Protein AF-A0AB34J1F3-F1 (afdb_monomer_lite)

pLDDT: mean 84.46, std 16.65, range [23.2, 97.0]

Radius of gyration: 29.71 Å; chains: 1; bounding box: 59×65×81 Å

Structure (mmCIF, N/CA/C/O backbone):
data_AF-A0AB34J1F3-F1
#
_entry.id   AF-A0AB34J1F3-F1
#
loop_
_atom_site.group_PDB
_atom_site.id
_atom_site.type_symbol
_atom_site.label_atom_id
_atom_site.label_alt_id
_atom_site.label_comp_id
_atom_site.label_asym_id
_atom_site.label_entity_id
_atom_site.label_seq_id
_atom_site.pdbx_PDB_ins_code
_atom_site.Cartn_x
_atom_site.Cartn_y
_atom_site.Cartn_z
_atom_site.occupancy
_atom_site.B_iso_or_equiv
_atom_site.auth_seq_id
_atom_site.auth_comp_id
_atom_site.auth_asym_id
_atom_site.auth_atom_id
_atom_site.pdbx_PDB_model_num
ATOM 1 N N . MET A 1 1 ? -34.413 29.897 16.983 1.00 42.59 1 MET A N 1
ATOM 2 C CA . MET A 1 1 ? -34.201 28.465 16.655 1.00 42.59 1 MET A CA 1
ATOM 3 C C . MET A 1 1 ? -33.026 28.124 15.705 1.00 42.59 1 MET A C 1
ATOM 5 O O . MET A 1 1 ? -32.697 26.945 15.669 1.00 42.59 1 MET A O 1
ATOM 9 N N . PRO A 1 2 ? -32.326 29.043 14.995 1.00 50.53 2 PRO A N 1
ATOM 10 C CA . PRO A 1 2 ? -31.161 28.671 14.157 1.00 50.53 2 PRO A CA 1
ATOM 11 C C . PRO A 1 2 ? -29.932 28.145 14.924 1.00 50.53 2 PRO A C 1
ATOM 13 O O . PRO A 1 2 ? -29.168 27.338 14.409 1.00 50.53 2 PRO A O 1
ATOM 16 N N . THR A 1 3 ? -29.750 28.583 16.171 1.00 58.22 3 THR A N 1
ATOM 17 C CA . THR A 1 3 ? -28.523 28.401 16.966 1.00 58.22 3 THR A CA 1
ATOM 18 C C . THR A 1 3 ? -28.230 26.951 17.351 1.00 58.22 3 THR A C 1
ATOM 20 O O . THR A 1 3 ? -27.098 26.497 17.209 1.00 58.22 3 THR A O 1
ATOM 23 N N . ALA A 1 4 ? -29.251 26.198 17.773 1.00 61.25 4 ALA A N 1
ATOM 24 C CA . ALA A 1 4 ? -29.098 24.794 18.163 1.00 61.25 4 ALA A CA 1
ATOM 25 C C . ALA A 1 4 ? -28.695 23.898 16.977 1.00 61.25 4 ALA A C 1
ATOM 27 O O . ALA A 1 4 ? -27.920 22.958 17.139 1.00 61.25 4 ALA A O 1
ATOM 28 N N . ARG A 1 5 ? -29.175 24.221 15.767 1.00 71.69 5 ARG A N 1
ATOM 29 C CA . ARG A 1 5 ? -28.881 23.453 14.551 1.00 71.69 5 ARG A CA 1
ATOM 30 C C . ARG A 1 5 ? -27.423 23.617 14.122 1.00 71.69 5 ARG A C 1
ATOM 32 O O . ARG A 1 5 ? -26.793 22.633 13.754 1.00 71.69 5 ARG A O 1
ATOM 39 N N . THR A 1 6 ? -26.870 24.824 14.246 1.00 72.50 6 THR A N 1
ATOM 40 C CA . THR A 1 6 ? -25.456 25.101 13.950 1.00 72.50 6 THR A CA 1
ATOM 41 C C . THR A 1 6 ? -24.512 24.405 14.935 1.00 72.50 6 THR A C 1
ATOM 43 O O . THR A 1 6 ? -23.495 23.859 14.517 1.00 72.50 6 THR A O 1
ATOM 46 N N . HIS A 1 7 ? -24.844 24.364 16.235 1.00 73.75 7 HIS A N 1
ATOM 47 C CA . HIS A 1 7 ? -24.034 23.640 17.235 1.00 73.75 7 HIS A CA 1
ATOM 48 C C . HIS A 1 7 ? -24.047 22.134 16.987 1.00 73.75 7 HIS A C 1
ATOM 50 O O . HIS A 1 7 ? -22.989 21.510 16.977 1.00 73.75 7 HIS A O 1
ATOM 56 N N . ALA A 1 8 ? -25.230 21.569 16.733 1.00 74.69 8 ALA A N 1
ATOM 57 C CA . ALA A 1 8 ? -25.376 20.153 16.417 1.00 74.69 8 ALA A CA 1
ATOM 58 C C . ALA A 1 8 ? -24.614 19.774 15.140 1.00 74.69 8 ALA A C 1
ATOM 60 O O . ALA A 1 8 ? -23.945 18.748 15.121 1.00 74.69 8 ALA A O 1
ATOM 61 N N . GLN A 1 9 ? -24.653 20.617 14.102 1.00 80.19 9 GLN A N 1
ATOM 62 C CA . GLN A 1 9 ? -23.909 20.381 12.864 1.00 80.19 9 GLN A CA 1
ATOM 63 C C . GLN A 1 9 ? -22.395 20.411 13.071 1.00 80.19 9 GLN A C 1
ATOM 65 O O . GLN A 1 9 ? -21.728 19.535 12.541 1.00 80.19 9 GLN A O 1
ATOM 70 N N . LEU A 1 10 ? -21.862 21.349 13.862 1.00 79.75 10 LEU A N 1
ATOM 71 C CA . LEU A 1 10 ? -20.421 21.421 14.153 1.00 79.75 10 LEU A CA 1
ATOM 72 C C . LEU A 1 10 ? -19.913 20.215 14.953 1.00 79.75 10 LEU A C 1
ATOM 74 O O . LEU A 1 10 ? -18.806 19.733 14.714 1.00 79.75 10 LEU A O 1
ATOM 78 N N . LEU A 1 11 ? -20.720 19.729 15.901 1.00 78.94 11 LEU A N 1
ATOM 79 C CA . LEU A 1 11 ? -20.409 18.510 16.647 1.00 78.94 11 LEU A CA 1
ATOM 80 C C . LEU A 1 11 ? -20.519 17.272 15.746 1.00 78.94 11 LEU A C 1
ATOM 82 O O . LEU A 1 11 ? -19.611 16.446 15.736 1.00 78.94 11 LEU A O 1
ATOM 86 N N . ALA A 1 12 ? -21.583 17.174 14.945 1.00 79.94 12 ALA A N 1
ATOM 87 C CA . ALA A 1 12 ? -21.795 16.068 14.012 1.00 79.94 12 ALA A CA 1
ATOM 88 C C . ALA A 1 12 ? -20.733 16.011 12.902 1.00 79.94 12 ALA A C 1
ATOM 90 O O . ALA A 1 12 ? -20.388 14.927 12.443 1.00 79.94 12 ALA A O 1
ATOM 91 N N . SER A 1 13 ? -20.181 17.155 12.487 1.00 81.56 13 SER A N 1
ATOM 92 C CA . SER A 1 13 ? -19.095 17.225 11.506 1.00 81.56 13 SER A CA 1
ATOM 93 C C . SER A 1 13 ? -17.713 16.931 12.094 1.00 81.56 13 SER A C 1
ATOM 95 O O . SER A 1 13 ? -16.725 17.008 11.365 1.00 81.56 13 SER A O 1
ATOM 97 N N . GLY A 1 14 ? -17.608 16.647 13.399 1.00 80.56 14 GLY A N 1
ATOM 98 C CA . GLY A 1 14 ? -16.329 16.395 14.066 1.00 80.56 14 GLY A CA 1
ATOM 99 C C . GLY A 1 14 ? -15.382 17.598 14.030 1.00 80.56 14 GLY A C 1
ATOM 100 O O . GLY A 1 14 ? -14.162 17.435 14.068 1.00 80.56 14 GLY A O 1
ATOM 101 N N . THR A 1 15 ? -15.915 18.819 13.908 1.00 83.94 15 THR A N 1
ATOM 102 C CA . THR A 1 15 ? -15.084 20.020 13.818 1.00 83.94 15 THR A CA 1
ATOM 103 C C . THR A 1 15 ? -14.366 20.252 15.150 1.00 83.94 15 THR A C 1
ATOM 105 O O . THR A 1 15 ? -15.027 20.303 16.191 1.00 83.94 15 THR A O 1
ATOM 108 N N . PRO A 1 16 ? -13.027 20.430 15.159 1.00 85.81 16 PRO A N 1
ATOM 109 C CA . PRO A 1 16 ? -12.304 20.700 16.393 1.00 85.81 16 PRO A CA 1
ATOM 110 C C . PRO A 1 16 ? -12.882 21.923 17.100 1.00 85.81 16 PRO A C 1
ATOM 112 O O . PRO A 1 16 ? -13.079 22.972 16.487 1.00 85.81 16 PRO A O 1
ATOM 115 N N . LEU A 1 17 ? -13.115 21.823 18.407 1.00 84.81 17 LEU A N 1
ATOM 116 C CA . LEU A 1 17 ? -13.770 22.904 19.147 1.00 84.81 17 LEU A CA 1
ATOM 117 C C . LEU A 1 17 ? -12.984 24.226 19.110 1.00 84.81 17 LEU A C 1
ATOM 119 O O . LEU A 1 17 ? -13.586 25.295 19.090 1.00 84.81 17 LEU A O 1
ATOM 123 N N . SER A 1 18 ? -11.653 24.163 19.011 1.00 84.50 18 SER A N 1
ATOM 124 C CA . SER A 1 18 ? -10.786 25.338 18.828 1.00 84.50 18 SER A CA 1
ATOM 125 C C . SER A 1 18 ? -10.988 26.047 17.482 1.00 84.50 18 SER A C 1
ATOM 127 O O . SER A 1 18 ? -10.632 27.214 17.325 1.00 84.50 18 SER A O 1
ATOM 129 N N . VAL A 1 19 ? -11.548 25.351 16.493 1.00 85.12 19 VAL A N 1
ATOM 130 C CA . VAL A 1 19 ? -11.914 25.907 15.188 1.00 85.12 19 VAL A CA 1
ATOM 131 C C . VAL A 1 19 ? -13.297 26.561 15.255 1.00 85.12 19 VAL A C 1
ATOM 133 O O . VAL A 1 19 ? -13.501 27.595 14.621 1.00 85.12 19 VAL A O 1
ATOM 136 N N . CYS A 1 20 ? -14.217 26.039 16.074 1.00 82.50 20 CYS A N 1
ATOM 137 C CA . CYS A 1 20 ? -15.529 26.657 16.302 1.00 82.50 20 CYS A CA 1
ATOM 138 C C . CYS A 1 20 ? -15.397 28.113 16.780 1.00 82.50 20 CYS A C 1
ATOM 140 O O . CYS A 1 20 ? -16.097 28.993 16.278 1.00 82.50 20 CYS A O 1
ATOM 142 N N . ASP A 1 21 ? -14.445 28.391 17.674 1.00 85.25 21 ASP A N 1
ATOM 143 C CA . ASP A 1 21 ? -14.179 29.749 18.168 1.00 85.25 21 ASP A CA 1
ATOM 144 C C . ASP A 1 21 ? -13.739 30.704 17.045 1.00 85.25 21 ASP A C 1
ATOM 146 O O . ASP A 1 21 ? -14.145 31.865 17.019 1.00 85.25 21 ASP A O 1
ATOM 150 N N . LYS A 1 22 ? -12.980 30.207 16.057 1.00 87.50 22 LYS A N 1
ATOM 151 C CA . LYS A 1 22 ? -12.530 30.997 14.895 1.00 87.50 22 LYS A CA 1
ATOM 152 C C . LYS A 1 22 ? -13.671 31.329 13.932 1.00 87.50 22 LYS A C 1
ATOM 154 O O . LYS A 1 22 ? -13.637 32.372 13.284 1.00 87.50 22 LYS A O 1
ATOM 159 N N . PHE A 1 23 ? -14.686 30.468 13.842 1.00 83.75 23 PHE A N 1
ATOM 160 C CA . PHE A 1 23 ? -15.871 30.709 13.014 1.00 83.75 23 PHE A CA 1
ATOM 161 C C . PHE A 1 23 ? -16.911 31.607 13.686 1.00 83.75 23 PHE A C 1
ATOM 163 O O . PHE A 1 23 ? -17.729 32.202 12.982 1.00 83.75 23 PHE A O 1
ATOM 170 N N . ARG A 1 24 ? -16.876 31.760 15.017 1.00 83.12 24 ARG A N 1
ATOM 171 C CA . ARG A 1 24 ? -17.849 32.574 15.762 1.00 83.12 24 ARG A CA 1
ATOM 172 C C . ARG A 1 24 ? -18.012 33.995 15.194 1.00 83.12 24 ARG A C 1
ATOM 174 O O . ARG A 1 24 ? -19.157 34.347 14.915 1.00 83.12 24 ARG A O 1
ATOM 181 N N . PRO A 1 25 ? -16.950 34.790 14.936 1.00 86.81 25 PRO A N 1
ATOM 182 C CA . PRO A 1 25 ? -17.118 36.147 14.406 1.00 86.81 25 PRO A CA 1
ATOM 183 C C . PRO A 1 25 ? -17.744 36.171 13.006 1.00 86.81 25 PRO A C 1
ATOM 185 O O . PRO A 1 25 ? -18.497 37.081 12.672 1.00 86.81 25 PRO A O 1
ATOM 188 N N . LEU A 1 26 ? -17.446 35.169 12.171 1.00 86.44 26 LEU A N 1
ATOM 189 C CA . LEU A 1 26 ? -18.010 35.048 10.824 1.00 86.44 26 LEU A CA 1
ATOM 190 C C . LEU A 1 26 ? -19.503 34.714 10.875 1.00 86.44 26 LEU A C 1
ATOM 192 O O . LEU A 1 26 ? -20.298 35.372 10.209 1.00 86.44 26 LEU A O 1
ATOM 196 N N . LEU A 1 27 ? -19.880 33.739 11.701 1.00 84.31 27 LEU A N 1
ATOM 197 C CA . LEU A 1 27 ? -21.268 33.305 11.857 1.00 84.31 27 LEU A CA 1
ATOM 198 C C . LEU A 1 27 ? -22.132 34.390 12.509 1.00 84.31 27 LEU A C 1
ATOM 200 O O . LEU A 1 27 ? -23.234 34.650 12.030 1.00 84.31 27 LEU A O 1
ATOM 204 N N . GLN A 1 28 ? -21.610 35.086 13.523 1.00 86.44 28 GLN A N 1
ATOM 205 C CA . GLN A 1 28 ? -22.311 36.194 14.179 1.00 86.44 28 GLN A CA 1
ATOM 206 C C . GLN A 1 28 ? -22.569 37.357 13.216 1.00 86.44 28 GLN A C 1
ATOM 208 O O . GLN A 1 28 ? -23.673 37.897 13.210 1.00 86.44 28 GLN A O 1
ATOM 213 N N . ARG A 1 29 ? -21.603 37.694 12.345 1.00 87.25 29 ARG A N 1
ATOM 214 C CA . ARG A 1 29 ? -21.806 38.686 11.271 1.00 87.25 29 ARG A CA 1
ATOM 215 C C . ARG A 1 29 ? -22.896 38.279 10.280 1.00 87.25 29 ARG A C 1
ATOM 217 O O . ARG A 1 29 ? -23.593 39.143 9.769 1.00 87.25 29 ARG A O 1
ATOM 224 N N . ALA A 1 30 ? -23.060 36.982 10.034 1.00 85.94 30 ALA A N 1
ATOM 225 C CA . ALA A 1 30 ? -24.110 36.438 9.176 1.00 85.94 30 ALA A CA 1
ATOM 226 C C . ALA A 1 30 ? -25.462 36.235 9.900 1.00 85.94 30 ALA A C 1
ATOM 228 O O . ALA A 1 30 ? -26.375 35.646 9.328 1.00 85.94 30 ALA A O 1
ATOM 229 N N . GLY A 1 31 ? -25.606 36.693 11.152 1.00 85.06 31 GLY A N 1
ATOM 230 C CA . GLY A 1 31 ? -26.846 36.579 11.931 1.00 85.06 31 GLY A CA 1
ATOM 231 C C . GLY A 1 31 ? -27.030 35.246 12.672 1.00 85.06 31 GLY A C 1
ATOM 232 O O . GLY A 1 31 ? -28.095 34.999 13.239 1.00 85.06 31 GLY A O 1
ATOM 233 N N . PHE A 1 32 ? -26.008 34.386 12.712 1.00 82.50 32 PHE A N 1
ATOM 234 C CA . PHE A 1 32 ? -26.037 33.108 13.425 1.00 82.50 32 PHE A CA 1
ATOM 235 C C . PHE A 1 32 ? -25.255 33.192 14.739 1.00 82.50 32 PHE A C 1
ATOM 237 O O . PHE A 1 32 ? -24.043 33.407 14.754 1.00 82.50 32 PHE A O 1
ATOM 244 N N . ALA A 1 33 ? -25.922 32.966 15.871 1.00 79.38 33 ALA A N 1
ATOM 245 C CA . ALA A 1 33 ? -25.235 32.918 17.159 1.00 79.38 33 ALA A CA 1
ATOM 246 C C . ALA A 1 33 ? -24.579 31.544 17.410 1.00 79.38 33 ALA A C 1
ATOM 248 O O . ALA A 1 33 ? -25.225 30.493 17.365 1.00 79.38 33 ALA A O 1
ATOM 249 N N . LEU A 1 34 ? -23.280 31.566 17.724 1.00 79.56 34 LEU A N 1
ATOM 250 C CA . LEU A 1 34 ? -22.492 30.396 18.106 1.00 79.56 34 LEU A CA 1
ATOM 251 C C . LEU A 1 34 ? -22.105 30.470 19.589 1.00 79.56 34 LEU A C 1
ATOM 253 O O . LEU A 1 34 ? -21.613 31.504 20.035 1.00 79.56 34 LEU A O 1
ATOM 257 N N . THR A 1 35 ? -22.312 29.382 20.336 1.00 79.56 35 THR A N 1
ATOM 258 C CA . THR A 1 35 ? -21.920 29.289 21.749 1.00 79.56 35 THR A CA 1
ATOM 259 C C . THR A 1 35 ? -20.401 29.157 21.898 1.00 79.56 35 THR A C 1
ATOM 261 O O . THR A 1 35 ? -19.681 28.982 20.906 1.00 79.56 35 THR A O 1
ATOM 264 N N . ASP A 1 36 ? -19.910 29.275 23.132 1.00 82.12 36 ASP A N 1
ATOM 265 C CA . ASP A 1 36 ? -18.493 29.106 23.437 1.00 82.12 36 ASP A CA 1
ATOM 266 C C . ASP A 1 36 ? -18.024 27.653 23.285 1.00 82.12 36 ASP A C 1
ATOM 268 O O . ASP A 1 36 ? -18.788 26.725 23.569 1.00 82.12 36 ASP A O 1
ATOM 272 N N . SER A 1 37 ? -16.778 27.424 22.855 1.00 85.44 37 SER A N 1
ATOM 273 C CA . SER A 1 37 ? -16.228 26.066 22.802 1.00 85.44 37 SER A CA 1
ATOM 274 C C . SER A 1 37 ? -16.265 25.383 24.172 1.00 85.44 37 SER A C 1
ATOM 276 O O . SER A 1 37 ? -16.493 24.175 24.234 1.00 85.44 37 SER A O 1
ATOM 278 N N . SER A 1 38 ? -16.143 26.133 25.274 1.00 84.88 38 SER A N 1
ATOM 279 C CA . SER A 1 38 ? -16.335 25.618 26.636 1.00 84.88 38 SER A CA 1
ATOM 280 C C . SER A 1 38 ? -17.737 25.043 26.866 1.00 84.88 38 SER A C 1
ATOM 282 O O . SER A 1 38 ? -17.863 23.974 27.458 1.00 84.88 38 SER A O 1
ATOM 284 N N . HIS A 1 39 ? -18.786 25.674 26.335 1.00 83.75 39 HIS A N 1
ATOM 285 C CA . HIS A 1 39 ? -20.154 25.163 26.428 1.00 83.75 39 HIS A CA 1
ATOM 286 C C . HIS A 1 39 ? -20.355 23.913 25.567 1.00 83.75 39 HIS A C 1
ATOM 288 O O . HIS A 1 39 ? -21.044 22.986 25.986 1.00 83.75 39 HIS A O 1
ATOM 294 N N . LEU A 1 40 ? -19.723 23.847 24.388 1.00 82.62 40 LEU A N 1
ATOM 295 C CA . LEU A 1 40 ? -19.764 22.646 23.546 1.00 82.62 40 LEU A CA 1
ATOM 296 C C . LEU A 1 40 ? -19.081 21.447 24.221 1.00 82.62 40 LEU A C 1
ATOM 298 O O . LEU A 1 40 ? -19.589 20.330 24.129 1.00 82.62 40 LEU A O 1
ATOM 302 N N . LYS A 1 41 ? -17.982 21.673 24.959 1.00 85.62 41 LYS A N 1
ATOM 303 C CA . LYS A 1 41 ? -17.280 20.617 25.713 1.00 85.62 41 LYS A CA 1
ATOM 304 C C . LYS A 1 41 ? -18.181 19.909 26.722 1.00 85.62 41 LYS A C 1
ATOM 306 O O . LYS A 1 41 ? -18.027 18.709 26.914 1.00 85.62 41 LYS A O 1
ATOM 311 N N . VAL A 1 42 ? -19.140 20.614 27.326 1.00 86.75 42 VAL A N 1
ATOM 312 C CA . VAL A 1 42 ? -20.067 20.034 28.317 1.00 86.75 42 VAL A CA 1
ATOM 313 C C . VAL A 1 42 ? -20.958 18.944 27.708 1.00 86.75 42 VAL A C 1
ATOM 315 O O . VAL A 1 42 ? -21.396 18.038 28.418 1.00 86.75 42 VAL A O 1
ATOM 318 N N . PHE A 1 43 ? -21.215 18.988 26.396 1.00 82.88 43 PHE A N 1
ATOM 319 C CA . PHE A 1 43 ? -22.020 17.969 25.722 1.00 82.88 43 PHE A CA 1
ATOM 320 C C . PHE A 1 43 ? -21.238 16.696 25.398 1.00 82.88 43 PHE A C 1
ATOM 322 O O . PHE A 1 43 ? -21.865 15.646 25.295 1.00 82.88 43 PHE A O 1
ATOM 329 N N . ILE A 1 44 ? -19.906 16.755 25.282 1.00 84.75 44 ILE A N 1
ATOM 330 C CA . ILE A 1 44 ? -19.089 15.597 24.884 1.00 84.75 44 ILE A CA 1
ATOM 331 C C . ILE A 1 44 ? -19.311 14.397 25.822 1.00 84.75 44 ILE A C 1
ATOM 333 O O . ILE A 1 44 ? -19.700 13.351 25.307 1.00 84.75 44 ILE A O 1
ATOM 337 N N . PRO A 1 45 ? -19.201 14.520 27.164 1.00 88.62 45 PRO A N 1
ATOM 338 C CA . PRO A 1 45 ? -19.420 13.377 28.055 1.00 88.62 45 PRO A CA 1
ATOM 339 C C . PRO A 1 45 ? -20.843 12.810 27.976 1.00 88.62 45 PRO A C 1
ATOM 341 O O . PRO A 1 45 ? -21.042 11.609 28.116 1.00 88.62 45 PRO A O 1
ATOM 344 N N . ARG A 1 46 ? -21.850 13.661 27.730 1.00 87.94 46 ARG A N 1
ATOM 345 C CA . ARG A 1 46 ? -23.256 13.233 27.615 1.00 87.94 46 ARG A CA 1
ATOM 346 C C . ARG A 1 46 ? -23.519 12.482 26.312 1.00 87.94 46 ARG A C 1
ATOM 348 O O . ARG A 1 46 ? -24.268 11.506 26.306 1.00 87.94 46 ARG A O 1
ATOM 355 N N . ILE A 1 47 ? -22.919 12.951 25.217 1.00 87.38 47 ILE A N 1
ATOM 356 C CA . ILE A 1 47 ? -22.956 12.269 23.921 1.00 87.38 47 ILE A CA 1
ATOM 357 C C . ILE A 1 47 ? -22.250 10.925 24.061 1.00 87.38 47 ILE A C 1
ATOM 359 O O . ILE A 1 47 ? -22.844 9.906 23.738 1.00 87.38 47 ILE A O 1
ATOM 363 N N . GLU A 1 48 ? -21.046 10.906 24.630 1.00 88.50 48 GLU A N 1
ATOM 364 C CA . GLU A 1 48 ? -20.291 9.677 24.867 1.00 88.50 48 GLU A CA 1
ATOM 365 C C . GLU A 1 48 ? -21.082 8.672 25.716 1.00 88.50 48 GLU A C 1
ATOM 367 O O . GLU A 1 48 ? -21.214 7.516 25.327 1.00 88.50 48 GLU A O 1
ATOM 372 N N . GLU A 1 49 ? -21.684 9.097 26.830 1.00 91.56 49 GLU A N 1
ATOM 373 C CA . GLU A 1 49 ? -22.512 8.218 27.664 1.00 91.56 49 GLU A CA 1
ATOM 374 C C . GLU A 1 49 ? -23.702 7.637 26.880 1.00 91.56 49 GLU A C 1
ATOM 376 O O . GLU A 1 49 ? -24.021 6.450 27.005 1.00 91.56 49 GLU A O 1
ATOM 381 N N . THR A 1 50 ? -24.350 8.461 26.054 1.00 92.25 50 THR A N 1
ATOM 382 C CA . THR A 1 50 ? -25.479 8.045 25.210 1.00 92.25 50 THR A CA 1
ATOM 383 C C . THR A 1 50 ? -25.034 7.038 24.150 1.00 92.25 50 THR A C 1
ATOM 385 O O . THR A 1 50 ? -25.666 5.992 23.994 1.00 92.25 50 THR A O 1
ATOM 388 N N . GLU A 1 51 ? -23.917 7.307 23.475 1.00 91.50 51 GLU A N 1
ATOM 389 C CA . GLU A 1 51 ? -23.326 6.418 22.476 1.00 91.50 51 GLU A CA 1
ATOM 390 C C . GLU A 1 51 ? -22.877 5.093 23.095 1.00 91.50 51 GLU A C 1
ATOM 392 O O . GLU A 1 51 ? -23.150 4.031 22.542 1.00 91.50 51 GLU A O 1
ATOM 397 N N . VAL A 1 52 ? -22.281 5.115 24.291 1.00 92.50 52 VAL A N 1
ATOM 398 C CA . VAL A 1 52 ? -21.902 3.898 25.019 1.00 92.50 52 VAL A CA 1
ATOM 399 C C . VAL A 1 52 ? -23.135 3.081 25.406 1.00 92.50 52 VAL A C 1
ATOM 401 O O . VAL A 1 52 ? -23.123 1.862 25.245 1.00 92.50 52 VAL A O 1
ATOM 404 N N . LYS A 1 53 ? -24.216 3.709 25.890 1.00 95.00 53 LYS A N 1
ATOM 405 C CA . LYS A 1 53 ? -25.475 3.000 26.198 1.00 95.00 53 LYS A CA 1
ATOM 406 C C . LYS A 1 53 ? -26.083 2.363 24.950 1.00 95.00 53 LYS A C 1
ATOM 408 O O . LYS A 1 53 ? -26.507 1.209 25.003 1.00 95.00 53 LYS A O 1
ATOM 413 N N . ARG A 1 54 ? -26.096 3.094 23.832 1.00 95.19 54 ARG A N 1
ATOM 414 C CA . ARG A 1 54 ? -26.558 2.592 22.534 1.00 95.19 54 ARG A CA 1
ATOM 415 C C . ARG A 1 54 ? -25.722 1.399 22.078 1.00 95.19 54 ARG A C 1
ATOM 417 O O . ARG A 1 54 ? -26.281 0.346 21.794 1.00 95.19 54 ARG A O 1
ATOM 424 N N . LEU A 1 55 ? -24.399 1.533 22.105 1.00 94.69 55 LEU A N 1
ATOM 425 C CA . LEU A 1 55 ? -23.459 0.489 21.714 1.00 94.69 55 LEU A CA 1
ATOM 426 C C . LEU A 1 55 ? -23.619 -0.779 22.562 1.00 94.69 55 LEU A C 1
ATOM 428 O O . LEU A 1 55 ? -23.644 -1.876 22.019 1.00 94.69 55 LEU A O 1
ATOM 432 N N . LYS A 1 56 ? -23.796 -0.650 23.883 1.00 95.44 56 LYS A N 1
ATOM 433 C CA . LYS A 1 56 ? -24.0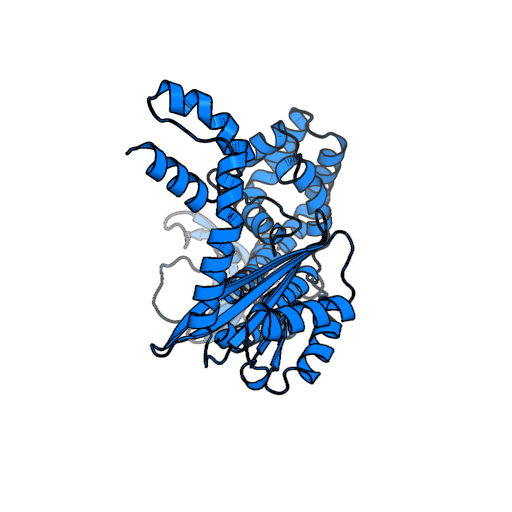79 -1.798 24.762 1.00 95.44 56 LYS A CA 1
ATOM 434 C C . LYS A 1 56 ? -25.335 -2.555 24.340 1.00 95.44 56 LYS A C 1
ATOM 436 O O . LYS A 1 56 ? -25.325 -3.778 24.331 1.00 95.44 56 LYS A O 1
ATOM 441 N N . LYS A 1 57 ? -26.398 -1.832 23.975 1.00 94.88 57 LYS A N 1
ATOM 442 C CA . LYS A 1 57 ? -27.646 -2.432 23.489 1.00 94.88 57 LYS A CA 1
ATOM 443 C C . LYS A 1 57 ? -27.460 -3.121 22.134 1.00 94.88 57 LYS A C 1
ATOM 445 O O . LYS A 1 57 ? -28.019 -4.187 21.929 1.00 94.88 57 LYS A O 1
ATOM 450 N N . GLU A 1 58 ? -26.694 -2.519 21.223 1.00 94.38 58 GLU A N 1
ATOM 451 C CA . GLU A 1 58 ? -26.391 -3.107 19.908 1.00 94.38 58 GLU A CA 1
ATOM 452 C C . GLU A 1 58 ? -25.585 -4.412 20.033 1.00 94.38 58 GLU A C 1
ATOM 454 O O . GLU A 1 58 ? -25.825 -5.357 19.285 1.00 94.38 58 GLU A O 1
ATOM 459 N N . LEU A 1 59 ? -24.658 -4.478 20.993 1.00 94.50 59 LEU A N 1
ATOM 460 C CA . LEU A 1 59 ? -23.762 -5.621 21.199 1.00 94.50 59 LEU A CA 1
ATOM 461 C C . LEU A 1 59 ? -24.351 -6.728 22.085 1.00 94.50 59 LEU A C 1
ATOM 463 O O . LEU A 1 59 ? -23.755 -7.802 22.182 1.00 94.50 59 LEU A O 1
ATOM 467 N N . ASP A 1 60 ? -25.488 -6.490 22.739 1.00 93.81 60 ASP A N 1
ATOM 468 C CA . ASP A 1 60 ? -26.072 -7.462 23.658 1.00 93.81 60 ASP A CA 1
ATOM 469 C C . ASP A 1 60 ? -26.430 -8.771 22.936 1.00 93.81 60 ASP A C 1
ATOM 471 O O . ASP A 1 60 ? -27.040 -8.785 21.865 1.00 93.81 60 ASP A O 1
ATOM 475 N N . GLY A 1 61 ? -25.983 -9.890 23.506 1.00 92.19 61 GLY A N 1
ATOM 476 C CA . GLY A 1 61 ? -26.153 -11.231 22.941 1.00 92.19 61 GLY A CA 1
ATOM 477 C C . GLY A 1 61 ? -25.337 -11.556 21.677 1.00 92.19 61 GLY A C 1
ATOM 478 O O . GLY A 1 61 ? -25.276 -12.739 21.316 1.00 92.19 61 GLY A O 1
ATOM 479 N N . GLN A 1 62 ? -24.680 -10.579 21.043 1.00 95.44 62 GLN A N 1
ATOM 480 C CA . GLN A 1 62 ? -23.956 -10.758 19.778 1.00 95.44 62 GLN A CA 1
ATOM 481 C C . GLN A 1 62 ? -22.657 -11.543 19.960 1.00 95.44 62 GLN A C 1
ATOM 483 O O . GLN A 1 62 ? -21.973 -11.394 20.969 1.00 95.44 62 GLN A O 1
ATOM 488 N N . TYR A 1 63 ? -22.292 -12.355 18.966 1.00 95.88 63 TYR A N 1
ATOM 489 C CA . TYR A 1 63 ? -20.940 -12.908 18.854 1.00 95.88 63 TYR A CA 1
ATOM 490 C C . TYR A 1 63 ? -20.073 -11.931 18.074 1.00 95.88 63 TYR A C 1
ATOM 492 O O . TYR A 1 63 ? -20.430 -11.547 16.960 1.00 95.88 63 TYR A O 1
ATOM 500 N N . ILE A 1 64 ? -18.951 -11.521 18.658 1.00 95.88 64 ILE A N 1
ATOM 501 C CA . ILE A 1 64 ? -18.173 -10.401 18.135 1.00 95.88 64 ILE A CA 1
ATOM 502 C C . ILE A 1 64 ? -16.706 -10.758 17.933 1.00 95.88 64 ILE A C 1
ATOM 504 O O . ILE A 1 64 ? -16.120 -11.562 18.665 1.00 95.88 64 ILE A O 1
ATOM 508 N N . SER A 1 65 ? -16.093 -10.073 16.978 1.00 95.38 65 SER A N 1
ATOM 509 C CA . SER A 1 65 ? -14.645 -9.994 16.837 1.00 95.38 65 SER A CA 1
ATOM 510 C C . SER A 1 65 ? -14.194 -8.571 17.118 1.00 95.38 65 SER A C 1
ATOM 512 O O . SER A 1 65 ? -14.833 -7.628 16.655 1.00 95.38 65 SER A O 1
ATOM 514 N N . ILE A 1 66 ? -13.075 -8.404 17.818 1.00 95.94 66 ILE A N 1
ATOM 515 C CA . ILE A 1 66 ? -12.419 -7.098 17.938 1.00 95.94 66 ILE A CA 1
ATOM 516 C C . ILE A 1 66 ? -11.222 -7.011 17.001 1.00 95.94 66 ILE A C 1
ATOM 518 O O . ILE A 1 66 ? -10.553 -8.010 16.757 1.00 95.94 66 ILE A O 1
ATOM 522 N N . SER A 1 67 ? -10.929 -5.809 16.523 1.00 94.62 67 SER A N 1
ATOM 523 C CA . SER A 1 67 ? -9.676 -5.471 15.851 1.00 94.62 67 SER A CA 1
ATOM 524 C C . SER A 1 67 ? -9.062 -4.295 16.584 1.00 94.62 67 SER A C 1
ATOM 526 O O . SER A 1 67 ? -9.731 -3.268 16.739 1.00 94.62 67 SER A O 1
ATOM 528 N N . PHE A 1 68 ? -7.819 -4.435 17.033 1.00 93.75 68 PHE A N 1
ATOM 529 C CA . PHE A 1 68 ? -7.111 -3.349 17.698 1.00 93.75 68 PHE A CA 1
ATOM 530 C C . PHE A 1 68 ? -5.845 -2.966 16.942 1.00 93.75 68 PHE A C 1
ATOM 532 O O . PHE A 1 68 ? -5.174 -3.813 16.354 1.00 93.75 68 PHE A O 1
ATOM 539 N N . ASP A 1 69 ? -5.555 -1.672 16.959 1.00 88.88 69 ASP A N 1
ATOM 540 C CA . ASP A 1 69 ? -4.415 -1.073 16.281 1.00 88.88 69 ASP A CA 1
ATOM 541 C C . ASP A 1 69 ? -3.786 0.006 17.166 1.00 88.88 69 ASP A C 1
ATOM 543 O O . ASP A 1 69 ? -4.474 0.659 17.959 1.00 88.88 69 ASP A O 1
ATOM 547 N N . GLY A 1 70 ? -2.473 0.167 17.043 1.00 84.38 70 GLY A N 1
ATOM 548 C CA . GLY A 1 70 ? -1.662 1.072 17.844 1.00 84.38 70 GLY A CA 1
ATOM 549 C C . GLY A 1 70 ? -0.792 1.960 16.962 1.00 84.38 70 GLY A C 1
ATOM 550 O O . GLY A 1 70 ? -0.161 1.489 16.021 1.00 84.38 70 GLY A O 1
ATOM 551 N N . THR A 1 71 ? -0.692 3.252 17.274 1.00 77.75 71 THR A N 1
ATOM 552 C CA . THR A 1 71 ? 0.262 4.152 16.601 1.00 77.75 71 THR A CA 1
ATOM 553 C C . THR A 1 71 ? 1.040 4.987 17.601 1.00 77.75 71 THR A C 1
ATOM 555 O O . THR A 1 71 ? 0.477 5.412 18.598 1.00 77.75 71 THR A O 1
ATOM 558 N N . THR A 1 72 ? 2.319 5.252 17.323 1.00 71.62 72 THR A N 1
ATOM 559 C CA . THR A 1 72 ? 3.271 5.905 18.246 1.00 71.62 72 THR A CA 1
ATOM 560 C C . THR A 1 72 ? 3.649 7.338 17.848 1.00 71.62 72 THR A C 1
ATOM 562 O O . THR A 1 72 ? 4.523 7.952 18.458 1.00 71.62 72 THR A O 1
ATOM 565 N N . ARG A 1 73 ? 3.027 7.904 16.804 1.00 57.88 73 ARG A N 1
ATOM 566 C CA . ARG A 1 73 ? 3.535 9.110 16.120 1.00 57.88 73 ARG A CA 1
ATOM 567 C C . ARG A 1 73 ? 3.552 10.391 16.972 1.00 57.88 73 ARG A C 1
ATOM 569 O O . ARG A 1 73 ? 4.393 11.250 16.718 1.00 57.88 73 ARG A O 1
ATOM 576 N N . LEU A 1 74 ? 2.625 10.556 17.919 1.00 58.53 74 LEU A N 1
ATOM 577 C CA . LEU A 1 74 ? 2.480 11.759 18.768 1.00 58.53 74 LEU A CA 1
ATOM 578 C C . LEU A 1 74 ? 2.173 11.394 20.238 1.00 58.53 74 LEU A C 1
ATOM 580 O O . LEU A 1 74 ? 1.550 12.169 20.958 1.00 58.53 74 LEU A O 1
ATOM 584 N N . GLY A 1 75 ? 2.577 10.193 20.650 1.00 64.69 75 GLY A N 1
ATOM 585 C CA . GLY A 1 75 ? 2.021 9.451 21.786 1.00 64.69 75 GLY A CA 1
ATOM 586 C C . GLY A 1 75 ? 1.477 8.112 21.292 1.00 64.69 75 GLY A C 1
ATOM 587 O O . GLY A 1 75 ? 1.307 7.943 20.080 1.00 64.69 75 GLY A O 1
ATOM 588 N N . GLU A 1 76 ? 1.241 7.158 22.193 1.00 78.81 76 GLU A N 1
ATOM 589 C CA . GLU A 1 76 ? 0.614 5.900 21.790 1.00 78.81 76 GLU A CA 1
ATOM 590 C C . GLU A 1 76 ? -0.908 6.064 21.796 1.00 78.81 76 GLU A C 1
ATOM 592 O O . GLU A 1 76 ? -1.507 6.421 22.806 1.00 78.81 76 GLU A O 1
ATOM 597 N N . ALA A 1 77 ? -1.535 5.878 20.639 1.00 87.94 77 ALA A N 1
ATOM 598 C CA . ALA A 1 77 ? -2.982 5.818 20.516 1.00 87.94 77 ALA A CA 1
ATOM 599 C C . ALA A 1 77 ? -3.381 4.380 20.214 1.00 87.94 77 ALA A C 1
ATOM 601 O O . ALA A 1 77 ? -2.902 3.805 19.239 1.00 87.94 77 ALA A O 1
ATOM 602 N N . ILE A 1 78 ? -4.261 3.831 21.044 1.00 90.62 78 ILE A N 1
ATOM 603 C CA . ILE A 1 78 ? -4.846 2.506 20.884 1.00 90.62 78 ILE A CA 1
ATOM 604 C C . ILE A 1 78 ? -6.265 2.701 20.376 1.00 90.62 78 ILE A C 1
ATOM 606 O O . ILE A 1 78 ? -7.091 3.331 21.038 1.00 90.62 78 ILE A O 1
ATOM 610 N N . CYS A 1 79 ? -6.547 2.153 19.205 1.00 93.00 79 CYS A N 1
ATOM 611 C CA . CYS A 1 79 ? -7.882 2.067 18.646 1.00 93.00 79 CYS A CA 1
ATOM 612 C C . CYS A 1 79 ? -8.371 0.629 18.778 1.00 93.00 79 CYS A C 1
ATOM 614 O O . CYS A 1 79 ? -7.640 -0.307 18.464 1.00 93.00 79 CYS A O 1
ATOM 616 N N . CYS A 1 80 ? -9.609 0.444 19.219 1.00 95.44 80 CYS A N 1
ATOM 617 C CA . CYS A 1 80 ? -10.263 -0.853 19.224 1.00 95.44 80 CYS A CA 1
ATOM 618 C C . CYS A 1 80 ? -11.618 -0.726 18.540 1.00 95.44 80 CYS A C 1
ATOM 620 O O . CYS A 1 80 ? -12.451 0.101 18.914 1.00 95.44 80 CYS A O 1
ATOM 622 N N . THR A 1 81 ? -11.844 -1.558 17.534 1.00 95.69 81 THR A N 1
ATOM 623 C CA . THR A 1 81 ? -13.116 -1.674 16.824 1.00 95.69 81 THR A CA 1
ATOM 624 C C . THR A 1 81 ? -13.692 -3.060 17.046 1.00 95.69 81 THR A C 1
ATOM 626 O O . THR A 1 81 ? -12.962 -4.001 17.343 1.00 95.69 81 THR A O 1
ATOM 629 N N . THR A 1 82 ? -15.004 -3.188 16.913 1.00 95.62 82 THR A N 1
ATOM 630 C CA . THR A 1 82 ? -15.705 -4.467 16.946 1.00 95.62 82 THR A CA 1
ATOM 631 C C . THR A 1 82 ? -16.481 -4.672 15.660 1.00 95.62 82 THR A C 1
ATOM 633 O O . THR A 1 82 ? -16.939 -3.699 15.048 1.00 95.62 82 THR A O 1
ATOM 636 N N . ARG A 1 83 ? -16.636 -5.934 15.269 1.00 93.88 83 ARG A N 1
ATOM 637 C CA . ARG A 1 83 ? -17.485 -6.370 14.167 1.00 93.88 83 ARG A CA 1
ATOM 638 C C . ARG A 1 83 ? -18.345 -7.550 14.595 1.00 93.88 83 ARG A C 1
ATOM 640 O O . ARG A 1 83 ? -17.894 -8.407 15.359 1.00 93.88 83 ARG A O 1
ATOM 647 N N . TRP A 1 84 ? -19.563 -7.602 14.073 1.00 94.06 84 TRP A N 1
ATOM 648 C CA . TRP A 1 84 ? -20.479 -8.724 14.258 1.00 94.06 84 TRP A CA 1
ATOM 649 C C . TRP A 1 84 ? -21.431 -8.841 13.069 1.00 94.06 84 TRP A C 1
ATOM 651 O O . TRP A 1 84 ? -21.597 -7.898 12.297 1.00 94.06 84 TRP A O 1
ATOM 661 N N . CYS A 1 85 ? -22.043 -10.010 12.920 1.00 92.50 85 CYS A N 1
ATOM 662 C CA . CYS A 1 85 ? -23.092 -10.238 11.935 1.00 92.50 85 CYS A CA 1
ATOM 663 C C . CYS A 1 85 ? -24.450 -10.035 12.612 1.00 92.50 85 CYS A C 1
ATOM 665 O O . CYS A 1 85 ? -24.726 -10.665 13.635 1.00 92.50 85 CYS A O 1
ATOM 667 N N . SER A 1 86 ? -25.273 -9.137 12.080 1.00 90.69 86 SER A N 1
ATOM 668 C CA . SER A 1 86 ? -26.616 -8.880 12.592 1.00 90.69 86 SER A CA 1
ATOM 669 C C . SER A 1 86 ? -27.560 -10.062 12.322 1.00 90.69 86 SER A C 1
ATOM 671 O O . SER A 1 86 ? -27.268 -10.973 11.544 1.00 90.69 86 SER A O 1
ATOM 673 N N . ALA A 1 87 ? -28.759 -10.014 12.905 1.00 88.75 87 ALA A N 1
ATOM 674 C CA . ALA A 1 87 ? -29.817 -10.980 12.601 1.00 88.75 87 ALA A CA 1
ATOM 675 C C . ALA A 1 87 ? -30.297 -10.921 11.133 1.00 88.75 87 ALA A C 1
ATOM 677 O O . ALA A 1 87 ? -30.861 -11.894 10.641 1.00 88.75 87 ALA A O 1
ATOM 678 N N . THR A 1 88 ? -30.067 -9.802 10.434 1.00 91.38 88 THR A N 1
ATOM 679 C CA . THR A 1 88 ? -30.366 -9.610 9.002 1.00 91.38 88 THR A CA 1
ATOM 680 C C . THR A 1 88 ? -29.213 -10.027 8.090 1.00 91.38 88 THR A C 1
ATOM 682 O O . THR A 1 88 ? -29.291 -9.825 6.882 1.00 91.38 88 THR A O 1
ATOM 685 N N . PHE A 1 89 ? -28.164 -10.641 8.648 1.00 88.56 89 PHE A N 1
ATOM 686 C CA . PHE A 1 89 ? -26.956 -11.038 7.925 1.00 88.56 89 PHE A CA 1
ATOM 687 C C . PHE A 1 89 ? -26.166 -9.851 7.349 1.00 88.56 89 PHE A C 1
ATOM 689 O O . PHE A 1 89 ? -25.490 -9.954 6.325 1.00 88.56 89 PHE A O 1
ATOM 696 N N . GLU A 1 90 ? -26.240 -8.709 8.029 1.00 90.19 90 GLU A N 1
ATOM 697 C CA . GLU A 1 90 ? -25.461 -7.520 7.705 1.00 90.19 90 GLU A CA 1
ATOM 698 C C . GLU A 1 90 ? -24.253 -7.439 8.631 1.00 90.19 90 GLU A C 1
ATOM 700 O O . GLU A 1 90 ? -24.358 -7.630 9.846 1.00 90.19 90 GLU A O 1
ATOM 705 N N . LEU A 1 91 ? -23.084 -7.164 8.056 1.00 91.25 91 LEU A N 1
ATOM 706 C CA . LEU A 1 91 ? -21.890 -6.957 8.855 1.00 91.25 91 LEU A CA 1
ATOM 707 C C . LEU A 1 91 ? -21.911 -5.546 9.436 1.00 91.25 91 LEU A C 1
ATOM 709 O O . LEU A 1 91 ? -21.827 -4.551 8.717 1.00 91.25 91 LEU A O 1
ATOM 713 N N . GLU A 1 92 ? -21.968 -5.483 10.755 1.00 93.19 92 GLU A N 1
ATOM 714 C CA . GLU A 1 92 ? -21.924 -4.246 11.510 1.00 93.19 92 GLU A CA 1
ATOM 715 C C . GLU A 1 92 ? -20.519 -4.021 12.061 1.00 93.19 92 GLU A C 1
ATOM 717 O O . GLU A 1 92 ? -19.830 -4.954 12.483 1.00 93.19 92 GLU A O 1
ATOM 722 N N . LYS A 1 93 ? -20.094 -2.757 12.076 1.00 93.62 93 LYS A N 1
ATOM 723 C CA . LYS A 1 93 ? -18.816 -2.325 12.645 1.00 93.62 93 LYS A CA 1
ATOM 724 C C . LYS A 1 93 ? -19.038 -1.131 13.555 1.00 93.62 93 LYS A C 1
ATOM 726 O O . LYS A 1 93 ? -19.744 -0.184 13.199 1.00 93.62 93 LYS A O 1
ATOM 731 N N . ARG A 1 94 ? -18.405 -1.146 14.727 1.00 94.62 94 ARG A N 1
ATOM 732 C CA . ARG A 1 94 ? -18.403 -0.010 15.656 1.00 94.62 94 ARG A CA 1
ATOM 733 C C . ARG A 1 94 ? -17.020 0.231 16.222 1.00 94.62 94 ARG A C 1
ATOM 735 O O . ARG A 1 94 ? -16.235 -0.692 16.422 1.00 94.62 94 ARG A O 1
ATOM 742 N N . LEU A 1 95 ? -16.747 1.493 16.515 1.00 94.25 95 LEU A N 1
ATOM 743 C CA . LEU A 1 95 ? -15.618 1.868 17.344 1.00 94.25 95 LEU A CA 1
ATOM 744 C C . LEU A 1 95 ? -15.950 1.528 18.801 1.00 94.25 95 LEU A C 1
ATOM 746 O O . LEU A 1 95 ? -16.964 1.990 19.321 1.00 94.25 95 LEU A O 1
ATOM 750 N N . LEU A 1 96 ? -15.114 0.717 19.449 1.00 95.19 96 LEU A N 1
ATOM 751 C CA . LEU A 1 96 ? -15.232 0.458 20.880 1.00 95.19 96 LEU A CA 1
ATOM 752 C C . LEU A 1 96 ? -14.508 1.520 21.693 1.00 95.19 96 LEU A C 1
ATOM 754 O O . LEU A 1 96 ? -15.046 1.930 22.718 1.00 95.19 96 LEU A O 1
ATOM 758 N N . ASP A 1 97 ? -13.303 1.920 21.287 1.00 93.50 97 ASP A N 1
ATOM 759 C CA . ASP A 1 97 ? -12.477 2.862 22.043 1.00 93.50 97 ASP A CA 1
ATOM 760 C C . ASP A 1 97 ? -11.376 3.482 21.178 1.00 93.50 97 ASP A C 1
ATOM 762 O O . ASP A 1 97 ? -10.831 2.814 20.298 1.00 93.50 97 ASP A O 1
ATOM 766 N N . VAL A 1 98 ? -11.020 4.731 21.478 1.00 91.75 98 VAL A N 1
ATOM 767 C CA . VAL A 1 98 ? -9.748 5.346 21.070 1.00 91.75 98 VAL A CA 1
ATOM 768 C C . VAL A 1 98 ? -9.143 5.968 22.313 1.00 91.75 98 VAL A C 1
ATOM 770 O O . VAL A 1 98 ? -9.649 6.971 22.813 1.00 91.75 98 VAL A O 1
ATOM 773 N N . THR A 1 99 ? -8.060 5.381 22.806 1.00 89.12 99 THR A N 1
ATOM 774 C CA . THR A 1 99 ? -7.367 5.860 24.001 1.00 89.12 99 THR A CA 1
ATOM 775 C C . THR A 1 99 ? -5.969 6.322 23.630 1.00 89.12 99 THR A C 1
ATOM 777 O O . THR A 1 99 ? -5.198 5.568 23.045 1.00 89.12 99 THR A O 1
ATOM 780 N N . THR A 1 100 ? -5.619 7.550 24.002 1.00 88.31 100 THR A N 1
ATOM 781 C CA . THR A 1 100 ? -4.236 8.037 23.958 1.00 88.31 100 THR A CA 1
ATOM 782 C C . THR A 1 100 ? -3.567 7.819 25.305 1.00 88.31 100 THR A C 1
ATOM 784 O O . THR A 1 100 ? -4.125 8.184 26.339 1.00 88.31 100 THR A O 1
ATOM 787 N N . VAL A 1 101 ? -2.354 7.288 25.293 1.00 82.38 101 VAL A N 1
ATOM 788 C CA . VAL A 1 101 ? -1.508 7.102 26.467 1.00 82.38 101 VAL A CA 1
ATOM 789 C C . VAL A 1 101 ? -0.219 7.913 26.321 1.00 82.38 101 VAL A C 1
ATOM 791 O O . VAL A 1 101 ? 0.301 8.129 25.225 1.00 82.38 101 VAL A O 1
ATOM 794 N N . GLU A 1 102 ? 0.300 8.384 27.451 1.00 74.56 102 GLU A N 1
ATOM 795 C CA . GLU A 1 102 ? 1.516 9.206 27.495 1.00 74.56 102 GLU A CA 1
ATOM 796 C C . GLU A 1 102 ? 2.785 8.393 27.187 1.00 74.56 102 GLU A C 1
ATOM 798 O O . GLU A 1 102 ? 3.746 8.910 26.621 1.00 74.56 102 GLU A O 1
ATOM 803 N N . LYS A 1 103 ? 2.790 7.110 27.561 1.00 78.25 103 LYS A N 1
ATOM 804 C CA . LYS A 1 103 ? 3.923 6.192 27.409 1.00 78.25 103 LYS A CA 1
ATOM 805 C C . LYS A 1 103 ? 3.498 4.935 26.682 1.00 78.25 103 LYS A C 1
ATOM 807 O O . LYS A 1 103 ? 2.321 4.588 26.701 1.00 78.25 103 LYS A O 1
ATOM 812 N N . HIS A 1 104 ? 4.488 4.245 26.120 1.00 77.56 104 HIS A N 1
ATOM 813 C CA . HIS A 1 104 ? 4.238 3.005 25.412 1.00 77.56 104 HIS A CA 1
ATOM 814 C C . HIS A 1 104 ? 3.573 1.971 26.338 1.00 77.56 104 HIS A C 1
ATOM 816 O O . HIS A 1 104 ? 4.076 1.730 27.440 1.00 77.56 104 HIS A O 1
ATOM 822 N N . VAL A 1 105 ? 2.473 1.346 25.910 1.00 85.06 105 VAL A N 1
ATOM 823 C CA . VAL A 1 105 ? 1.792 0.303 26.686 1.00 85.06 105 VAL A CA 1
ATOM 824 C C . VAL A 1 105 ? 2.504 -1.023 26.457 1.00 85.06 105 VAL A C 1
ATOM 826 O O . VAL A 1 105 ? 2.685 -1.465 25.325 1.00 85.06 105 VAL A O 1
ATOM 829 N N . ASP A 1 106 ? 2.957 -1.671 27.527 1.00 90.69 106 ASP A N 1
ATOM 830 C CA . ASP A 1 106 ? 3.512 -3.015 27.400 1.00 90.69 106 ASP A CA 1
ATOM 831 C C . ASP A 1 106 ? 2.404 -4.036 27.075 1.00 90.69 106 ASP A C 1
ATOM 833 O O . ASP A 1 106 ? 1.202 -3.772 27.170 1.00 90.69 106 ASP A O 1
ATOM 837 N N . HIS A 1 107 ? 2.789 -5.257 26.714 1.00 91.69 107 HIS A N 1
ATOM 838 C CA . HIS A 1 107 ? 1.810 -6.276 26.339 1.00 91.69 107 HIS A CA 1
ATOM 839 C C . HIS A 1 107 ? 0.836 -6.636 27.485 1.00 91.69 107 HIS A C 1
ATOM 841 O O . HIS A 1 107 ? -0.249 -7.159 27.234 1.00 91.69 107 HIS A O 1
ATOM 847 N N . LYS A 1 108 ? 1.212 -6.417 28.761 1.00 94.81 108 LYS A N 1
ATOM 848 C CA . LYS A 1 108 ? 0.357 -6.716 29.926 1.00 94.81 108 LYS A CA 1
ATOM 849 C C . LYS A 1 108 ? -0.697 -5.631 30.092 1.00 94.81 108 LYS A C 1
ATOM 851 O O . LYS A 1 108 ? -1.873 -5.948 30.266 1.00 94.81 108 LYS A O 1
ATOM 856 N N . GLY A 1 109 ? -0.272 -4.375 30.019 1.00 93.06 109 GLY A N 1
ATOM 857 C CA . GLY A 1 109 ? -1.120 -3.198 30.046 1.00 93.06 109 GLY A CA 1
ATOM 858 C C . GLY A 1 109 ? -2.111 -3.211 28.893 1.00 93.06 109 GLY A C 1
ATOM 859 O O . GLY A 1 109 ? -3.295 -2.996 29.128 1.00 93.06 109 GLY A O 1
ATOM 860 N N . LEU A 1 110 ? -1.670 -3.575 27.685 1.00 93.69 110 LEU A N 1
ATOM 861 C CA . LEU A 1 110 ? -2.537 -3.647 26.512 1.00 93.69 110 LEU A CA 1
ATOM 862 C C . LEU A 1 110 ? -3.610 -4.730 26.676 1.00 93.69 110 LEU A C 1
ATOM 864 O O . LEU A 1 110 ? -4.795 -4.456 26.503 1.00 93.69 110 LEU A O 1
ATOM 868 N N . ALA A 1 111 ? -3.220 -5.940 27.095 1.00 95.69 111 ALA A N 1
ATOM 869 C CA . ALA A 1 111 ? -4.174 -7.014 27.371 1.00 95.69 111 ALA A CA 1
ATOM 870 C C . ALA A 1 111 ? -5.170 -6.628 28.478 1.00 95.69 111 ALA A C 1
ATOM 872 O O . ALA A 1 111 ? -6.366 -6.872 28.348 1.00 95.69 111 ALA A O 1
ATOM 873 N N . THR A 1 112 ? -4.691 -5.979 29.543 1.00 95.56 112 THR A N 1
ATOM 874 C CA . THR A 1 112 ? -5.540 -5.512 30.650 1.00 95.56 112 THR A CA 1
ATOM 875 C C . THR A 1 112 ? -6.527 -4.458 30.160 1.00 95.56 112 THR A C 1
ATOM 877 O O . THR A 1 112 ? -7.717 -4.571 30.426 1.00 95.56 112 THR A O 1
ATOM 880 N N . HIS A 1 113 ? -6.060 -3.474 29.389 1.00 94.12 113 HIS A N 1
ATOM 881 C CA . HIS A 1 113 ? -6.882 -2.410 28.821 1.00 94.12 113 HIS A CA 1
ATOM 882 C C . HIS A 1 113 ? -7.978 -2.948 27.891 1.00 94.12 113 HIS A C 1
ATOM 884 O O . HIS A 1 113 ? -9.126 -2.507 27.975 1.00 94.12 113 HIS A O 1
ATOM 890 N N . LEU A 1 114 ? -7.644 -3.910 27.024 1.00 96.12 114 LEU A N 1
ATOM 891 C CA . LEU A 1 114 ? -8.592 -4.522 26.090 1.00 96.12 114 LEU A CA 1
ATOM 892 C C . LEU A 1 114 ? -9.593 -5.444 26.800 1.00 96.12 114 LEU A C 1
ATOM 894 O O . LEU A 1 114 ? -10.788 -5.375 26.514 1.00 96.12 114 LEU A O 1
ATOM 898 N N . ALA A 1 115 ? -9.148 -6.264 27.757 1.00 96.81 115 ALA A N 1
ATOM 899 C CA . ALA A 1 115 ? -10.047 -7.107 28.547 1.00 96.81 115 ALA A CA 1
ATOM 900 C C . ALA A 1 115 ? -11.042 -6.256 29.350 1.00 96.81 115 ALA A C 1
ATOM 902 O O . ALA A 1 115 ? -12.249 -6.502 29.339 1.00 96.81 115 ALA A O 1
ATOM 903 N N . ASP A 1 116 ? -10.532 -5.198 29.975 1.00 96.62 116 ASP A N 1
ATOM 904 C CA . ASP A 1 116 ? -11.302 -4.204 30.704 1.00 96.62 116 ASP A CA 1
ATOM 905 C C . ASP A 1 116 ? -12.321 -3.465 29.821 1.00 96.62 116 ASP A C 1
ATOM 907 O O . ASP A 1 116 ? -13.486 -3.301 30.202 1.00 96.62 116 ASP A O 1
ATOM 911 N N . LEU A 1 117 ? -11.893 -3.051 28.622 1.00 96.00 117 LEU A N 1
ATOM 912 C CA . LEU A 1 117 ? -12.754 -2.430 27.622 1.00 96.00 117 LEU A CA 1
ATOM 913 C C . LEU A 1 117 ? -13.948 -3.329 27.308 1.00 96.00 117 LEU A C 1
ATOM 915 O O . LEU A 1 117 ? -15.095 -2.908 27.447 1.00 96.00 117 LEU A O 1
ATOM 919 N N . VAL A 1 118 ? -13.666 -4.565 26.904 1.00 95.88 118 VAL A N 1
ATOM 920 C CA . VAL A 1 118 ? -14.666 -5.521 26.426 1.00 95.88 118 VAL A CA 1
ATOM 921 C C . VAL A 1 118 ? -15.612 -5.918 27.560 1.00 95.88 118 VAL A C 1
ATOM 923 O O . VAL A 1 118 ? -16.820 -5.705 27.454 1.00 95.88 118 VAL A O 1
ATOM 926 N N . GLN A 1 119 ? -15.082 -6.427 28.673 1.00 94.94 119 GLN A N 1
ATOM 927 C CA . GLN A 1 119 ? -15.906 -7.014 29.731 1.00 94.94 119 GLN A CA 1
ATOM 928 C C . GLN A 1 119 ? -16.577 -5.957 30.606 1.00 94.94 119 GLN A C 1
ATOM 930 O O . GLN A 1 119 ? -17.788 -5.995 30.809 1.00 94.94 119 GLN A O 1
ATOM 935 N N . ARG A 1 120 ? -15.815 -4.985 31.121 1.00 94.75 120 ARG A N 1
ATOM 936 C CA . ARG A 1 120 ? -16.323 -4.043 32.129 1.00 94.75 120 ARG A CA 1
ATOM 937 C C . ARG A 1 120 ? -16.918 -2.791 31.499 1.00 94.75 120 ARG A C 1
ATOM 939 O O . ARG A 1 120 ? -18.044 -2.408 31.820 1.00 94.75 120 ARG A O 1
ATOM 946 N N . ARG A 1 121 ? -16.182 -2.123 30.604 1.00 94.50 121 ARG A N 1
ATOM 947 C CA . ARG A 1 121 ? -16.631 -0.843 30.024 1.00 94.50 121 ARG A CA 1
ATOM 948 C C . ARG A 1 121 ? -17.747 -1.033 28.999 1.00 94.50 121 ARG A C 1
ATOM 950 O O . ARG A 1 121 ? -18.641 -0.185 28.921 1.00 94.50 121 ARG A O 1
ATOM 957 N N . ARG A 1 122 ? -17.727 -2.132 28.240 1.00 94.50 122 ARG A N 1
ATOM 958 C CA . ARG A 1 122 ? -18.722 -2.452 27.203 1.00 94.50 122 ARG A CA 1
ATOM 959 C C . ARG A 1 122 ? -19.680 -3.584 27.590 1.00 94.50 122 ARG A C 1
ATOM 961 O O . ARG A 1 122 ? -20.704 -3.708 26.938 1.00 94.50 122 ARG A O 1
ATOM 968 N N . GLY A 1 123 ? -19.453 -4.305 28.690 1.00 93.38 123 GLY A N 1
ATOM 969 C CA . GLY A 1 123 ? -20.418 -5.288 29.205 1.00 93.38 123 GLY A CA 1
ATOM 970 C C . GLY A 1 123 ? -20.523 -6.563 28.366 1.00 93.38 123 GLY A C 1
ATOM 971 O O . GLY A 1 123 ? -21.546 -7.237 28.412 1.00 93.38 123 GLY A O 1
ATOM 972 N N . ILE A 1 124 ? -19.501 -6.874 27.571 1.00 94.56 124 ILE A N 1
ATOM 973 C CA . ILE A 1 124 ? -19.513 -8.002 26.643 1.00 94.56 124 ILE A CA 1
ATOM 974 C C . ILE A 1 124 ? -19.019 -9.246 27.381 1.00 94.56 124 ILE A C 1
ATOM 976 O O . ILE A 1 124 ? -17.920 -9.261 27.942 1.00 94.56 124 ILE A O 1
ATOM 980 N N . ALA A 1 125 ? -19.824 -10.307 27.372 1.00 94.50 125 ALA A N 1
ATOM 981 C CA . ALA A 1 125 ? -19.456 -11.570 27.998 1.00 94.50 125 ALA A CA 1
ATOM 982 C C . ALA A 1 125 ? -18.245 -12.210 27.300 1.00 94.50 125 ALA A C 1
ATOM 984 O O . ALA A 1 125 ? -18.161 -12.241 26.074 1.00 94.50 125 ALA A O 1
ATOM 985 N N . ALA A 1 126 ? -17.335 -12.800 28.079 1.00 94.75 126 ALA A N 1
ATOM 986 C CA . ALA A 1 126 ? -16.128 -13.433 27.545 1.00 94.75 126 ALA A CA 1
ATOM 987 C C . ALA A 1 126 ? -16.427 -14.530 26.506 1.00 94.75 126 ALA A C 1
ATOM 989 O O . ALA A 1 126 ? -15.719 -14.654 25.513 1.00 94.75 126 ALA A O 1
ATOM 990 N N . SER A 1 127 ? -17.515 -15.282 26.702 1.00 95.50 127 SER A N 1
ATOM 991 C CA . SER A 1 127 ? -17.965 -16.349 25.798 1.00 95.50 127 SER A CA 1
ATOM 992 C C . SER A 1 127 ? -18.473 -15.851 24.441 1.00 95.50 127 SER A C 1
ATOM 994 O O . SER A 1 127 ? -18.647 -16.653 23.522 1.00 95.50 127 SER A O 1
ATOM 996 N N . LYS A 1 128 ? -18.725 -14.546 24.306 1.00 96.62 128 LYS A N 1
ATOM 997 C CA . LYS A 1 128 ? -19.194 -13.904 23.074 1.00 96.62 128 LYS A CA 1
ATOM 998 C C . LYS A 1 128 ? -18.061 -13.361 22.205 1.00 96.62 128 LYS A C 1
ATOM 1000 O O . LYS A 1 128 ? -18.298 -13.024 21.049 1.00 96.62 128 LYS A O 1
ATOM 1005 N N . MET A 1 129 ? -16.840 -13.319 22.733 1.00 97.00 129 MET A N 1
ATOM 1006 C CA . MET A 1 129 ? -15.645 -13.006 21.959 1.00 97.00 129 MET A CA 1
ATOM 1007 C C . MET A 1 129 ? -15.245 -14.214 21.113 1.00 97.00 129 MET A C 1
ATOM 1009 O O . MET A 1 129 ? -14.863 -15.244 21.662 1.00 97.00 129 MET A O 1
ATOM 1013 N N . ILE A 1 130 ? -15.326 -14.079 19.788 1.00 96.25 130 ILE A N 1
ATOM 1014 C CA . ILE A 1 130 ? -14.994 -15.146 18.827 1.00 96.25 130 ILE A CA 1
ATOM 1015 C C . ILE A 1 130 ? -13.751 -14.841 17.992 1.00 96.25 130 ILE A C 1
ATOM 1017 O O . ILE A 1 130 ? -13.181 -15.749 17.399 1.00 96.25 130 ILE A O 1
ATOM 1021 N N . GLY A 1 131 ? -13.286 -13.592 17.968 1.00 95.44 131 GLY A N 1
ATOM 1022 C CA . GLY A 1 131 ? -12.116 -13.207 17.184 1.00 95.44 131 GLY A CA 1
ATOM 1023 C C . GLY A 1 131 ? -11.372 -12.016 17.768 1.00 95.44 131 GLY A C 1
ATOM 1024 O O . GLY A 1 131 ? -11.966 -11.103 18.350 1.00 95.44 131 GLY A O 1
ATOM 1025 N N . ILE A 1 132 ? -10.053 -12.037 17.611 1.00 96.38 132 ILE A N 1
ATOM 1026 C CA . ILE A 1 132 ? -9.157 -10.935 17.944 1.00 96.38 132 ILE A CA 1
ATOM 1027 C C . ILE A 1 132 ? -8.246 -10.726 16.742 1.00 96.38 132 ILE A C 1
ATOM 1029 O O . ILE A 1 132 ? -7.403 -11.564 16.443 1.00 96.38 132 ILE A O 1
ATOM 1033 N N . THR A 1 133 ? -8.423 -9.608 16.048 1.00 93.88 133 THR A N 1
ATOM 1034 C CA . THR A 1 133 ? -7.599 -9.222 14.906 1.00 93.88 133 THR A CA 1
ATOM 1035 C C . THR A 1 133 ? -6.525 -8.239 15.339 1.00 93.88 133 THR A C 1
ATOM 1037 O O . THR A 1 133 ? -6.814 -7.258 16.030 1.00 93.88 133 THR A O 1
ATOM 1040 N N . ARG A 1 134 ? -5.289 -8.486 14.910 1.00 93.25 134 ARG A N 1
ATOM 1041 C CA . ARG A 1 134 ? -4.123 -7.665 15.249 1.00 93.25 134 ARG A CA 1
ATOM 1042 C C . ARG A 1 134 ? -3.105 -7.641 14.121 1.00 93.25 134 ARG A C 1
ATOM 1044 O O . ARG A 1 134 ? -3.082 -8.523 13.265 1.00 93.25 134 ARG A O 1
ATOM 1051 N N . ASP A 1 135 ? -2.214 -6.664 14.147 1.00 89.62 135 ASP A N 1
ATOM 1052 C CA . ASP A 1 135 ? -1.038 -6.664 13.287 1.00 89.62 135 ASP A CA 1
ATOM 1053 C C . ASP A 1 135 ? 0.061 -7.636 13.784 1.00 89.62 135 ASP A C 1
ATOM 1055 O O . ASP A 1 135 ? -0.111 -8.402 14.745 1.00 89.62 135 ASP A O 1
ATOM 1059 N N . SER A 1 136 ? 1.205 -7.635 13.092 1.00 87.44 136 SER A N 1
ATOM 1060 C CA . SER A 1 136 ? 2.363 -8.466 13.438 1.00 87.44 136 SER A CA 1
ATOM 1061 C C . SER A 1 136 ? 3.294 -7.851 14.486 1.00 87.44 136 SER A C 1
ATOM 1063 O O . SER A 1 136 ? 4.376 -8.397 14.708 1.00 87.44 136 SER A O 1
ATOM 1065 N N . ALA A 1 137 ? 2.917 -6.749 15.145 1.00 87.88 137 ALA A N 1
ATOM 1066 C CA . ALA A 1 137 ? 3.738 -6.191 16.210 1.00 87.88 137 ALA A CA 1
ATOM 1067 C C . ALA A 1 137 ? 3.875 -7.201 17.361 1.00 87.88 137 ALA A C 1
ATOM 1069 O O . ALA A 1 137 ? 2.902 -7.813 17.814 1.00 87.88 137 ALA A O 1
ATOM 1070 N N . SER A 1 138 ? 5.099 -7.370 17.864 1.00 89.25 138 SER A N 1
ATOM 1071 C CA . SER A 1 138 ? 5.411 -8.356 18.908 1.00 89.25 138 SER A CA 1
ATOM 1072 C C . SER A 1 138 ? 4.611 -8.117 20.192 1.00 89.25 138 SER A C 1
ATOM 1074 O O . SER A 1 138 ? 4.082 -9.065 20.775 1.00 89.25 138 SER A O 1
ATOM 1076 N N . THR A 1 139 ? 4.454 -6.853 20.595 1.00 90.81 139 THR A N 1
ATOM 1077 C CA . THR A 1 139 ? 3.622 -6.442 21.737 1.00 90.81 139 THR A CA 1
ATOM 1078 C C . THR A 1 139 ? 2.173 -6.897 21.569 1.00 90.81 139 THR A C 1
ATOM 1080 O O . THR A 1 139 ? 1.589 -7.435 22.511 1.00 90.81 139 THR A O 1
ATOM 1083 N N . ASN A 1 140 ? 1.615 -6.755 20.363 1.00 92.69 140 ASN A N 1
ATOM 1084 C CA . ASN A 1 140 ? 0.234 -7.126 20.058 1.00 92.69 140 ASN A CA 1
ATOM 1085 C C . ASN A 1 140 ? 0.048 -8.647 20.083 1.00 92.69 140 ASN A C 1
ATOM 1087 O O . ASN A 1 140 ? -0.936 -9.134 20.640 1.00 92.69 140 ASN A O 1
ATOM 1091 N N . GLY A 1 141 ? 1.023 -9.408 19.574 1.00 93.62 141 GLY A N 1
ATOM 1092 C CA . GLY A 1 141 ? 1.039 -10.870 19.689 1.00 93.62 141 GLY A CA 1
ATOM 1093 C C . GLY A 1 141 ? 1.096 -11.353 21.142 1.00 93.62 141 GLY A C 1
ATOM 1094 O O . GLY A 1 141 ? 0.293 -12.189 21.556 1.00 93.62 141 GLY A O 1
ATOM 1095 N N . ALA A 1 142 ? 1.989 -10.778 21.953 1.00 94.94 142 ALA A N 1
ATOM 1096 C CA . ALA A 1 142 ? 2.111 -11.123 23.370 1.00 94.94 142 ALA A CA 1
ATOM 1097 C C . ALA A 1 142 ? 0.868 -10.729 24.192 1.00 94.94 142 ALA A C 1
ATOM 1099 O O . ALA A 1 142 ? 0.499 -11.437 25.134 1.00 94.94 142 ALA A O 1
ATOM 1100 N N . ALA A 1 143 ? 0.206 -9.620 23.845 1.00 95.38 143 ALA A N 1
ATOM 1101 C CA . ALA A 1 143 ? -1.057 -9.217 24.454 1.00 95.38 143 ALA A CA 1
ATOM 1102 C C . ALA A 1 143 ? -2.191 -10.174 24.059 1.00 95.38 143 ALA A C 1
ATOM 1104 O O . ALA A 1 143 ? -2.922 -10.643 24.931 1.00 95.38 143 ALA A O 1
ATOM 1105 N N . CYS A 1 144 ? -2.295 -10.528 22.774 1.00 96.25 144 CYS A N 1
ATOM 1106 C CA . CYS A 1 144 ? -3.304 -11.461 22.273 1.00 96.25 144 CYS A CA 1
ATOM 1107 C C . CYS A 1 144 ? -3.196 -12.833 22.946 1.00 96.25 144 CYS A C 1
ATOM 1109 O O . CYS A 1 144 ? -4.196 -13.341 23.442 1.00 96.25 144 CYS A O 1
ATOM 1111 N N . GLY A 1 145 ? -1.983 -13.374 23.113 1.00 95.56 145 GLY A N 1
ATOM 1112 C CA . GLY A 1 145 ? -1.783 -14.635 23.840 1.00 95.56 145 GLY A CA 1
ATOM 1113 C C . GLY A 1 145 ? -2.366 -14.629 25.262 1.00 95.56 145 GLY A C 1
ATOM 1114 O O . GLY A 1 145 ? -2.872 -15.645 25.730 1.00 95.56 145 GLY A O 1
ATOM 1115 N N . ARG A 1 146 ? -2.370 -13.474 25.944 1.00 96.44 146 ARG A N 1
ATOM 1116 C CA . ARG A 1 146 ? -3.031 -13.311 27.252 1.00 96.44 146 ARG A CA 1
ATOM 1117 C C . ARG A 1 146 ? -4.545 -13.201 27.119 1.00 96.44 146 ARG A C 1
ATOM 1119 O O . ARG A 1 146 ? -5.263 -13.789 27.921 1.00 96.44 146 ARG A O 1
ATOM 1126 N N . LEU A 1 147 ? -5.021 -12.458 26.121 1.00 96.88 147 LEU A N 1
ATOM 1127 C CA . LEU A 1 147 ? -6.448 -12.297 25.847 1.00 96.88 147 LEU A CA 1
ATOM 1128 C C . LEU A 1 147 ? -7.120 -13.625 25.500 1.00 96.88 147 LEU A C 1
ATOM 1130 O O . LEU A 1 147 ? -8.225 -13.852 25.970 1.00 96.88 147 LEU A O 1
ATOM 1134 N N . LEU A 1 148 ? -6.458 -14.524 24.770 1.00 96.75 148 LEU A N 1
ATOM 1135 C CA . LEU A 1 148 ? -6.982 -15.865 24.474 1.00 96.75 148 LEU A CA 1
ATOM 1136 C C . LEU A 1 148 ? -7.201 -16.709 25.740 1.00 96.75 148 LEU A C 1
ATOM 1138 O O . LEU A 1 148 ? -8.114 -17.526 25.787 1.00 96.75 148 LEU A O 1
ATOM 1142 N N . GLY A 1 149 ? -6.414 -16.478 26.797 1.00 94.00 149 GLY A N 1
ATOM 1143 C CA . GLY A 1 149 ? -6.648 -17.096 28.106 1.00 94.00 149 GLY A CA 1
ATOM 1144 C C . GLY A 1 149 ? -7.893 -16.561 28.828 1.00 94.00 149 GLY A C 1
ATOM 1145 O O . GLY A 1 149 ? -8.448 -17.248 29.679 1.00 94.00 149 GLY A O 1
ATOM 1146 N N . ILE A 1 150 ? -8.340 -15.346 28.492 1.00 95.31 150 ILE A N 1
ATOM 1147 C CA . ILE A 1 150 ? -9.539 -14.695 29.051 1.00 95.31 150 ILE A CA 1
ATOM 1148 C C . ILE A 1 150 ? -10.770 -14.983 28.175 1.00 95.31 150 ILE A C 1
ATOM 1150 O O . ILE A 1 150 ? -11.872 -15.196 28.678 1.00 95.31 150 ILE A O 1
ATOM 1154 N N . PHE A 1 151 ? -10.578 -14.984 26.859 1.00 96.75 151 PHE A N 1
ATOM 1155 C CA . PHE A 1 151 ? -11.587 -15.156 25.823 1.00 96.75 151 PHE A CA 1
ATOM 1156 C C . PHE A 1 151 ? -11.369 -16.494 25.119 1.00 96.75 151 PHE A C 1
ATOM 1158 O O . PHE A 1 151 ? -10.909 -16.545 23.983 1.00 96.75 151 PHE A O 1
ATOM 1165 N N . SER A 1 152 ? -11.706 -17.588 25.799 1.00 92.31 152 SER A N 1
ATOM 1166 C CA . SER A 1 152 ? -11.410 -18.953 25.338 1.00 92.31 152 SER A CA 1
ATOM 1167 C C . SER A 1 152 ? -12.055 -19.342 24.002 1.00 92.31 152 SER A C 1
ATOM 1169 O O . SER A 1 152 ? -11.607 -20.291 23.368 1.00 92.31 152 SER A O 1
ATOM 1171 N N . ASN A 1 153 ? -13.111 -18.639 23.584 1.00 95.50 153 ASN A N 1
ATOM 1172 C CA . ASN A 1 153 ? -13.791 -18.867 22.305 1.00 95.50 153 ASN A CA 1
ATOM 1173 C C . ASN A 1 153 ? -13.173 -18.066 21.151 1.00 95.50 153 ASN A C 1
ATOM 1175 O O . ASN A 1 153 ? -13.576 -18.248 20.003 1.00 95.50 153 ASN A O 1
ATOM 1179 N N . ALA A 1 154 ? -12.242 -17.157 21.448 1.00 96.94 154 ALA A N 1
ATOM 1180 C CA . ALA A 1 154 ? -11.668 -16.279 20.451 1.00 96.94 154 ALA A CA 1
ATOM 1181 C C . ALA A 1 154 ? -10.553 -16.968 19.666 1.00 96.94 154 ALA A C 1
ATOM 1183 O O . ALA A 1 154 ? -9.734 -17.695 20.227 1.00 96.94 154 ALA A O 1
ATOM 1184 N N . VAL A 1 155 ? -10.488 -16.677 18.369 1.00 95.44 155 VAL A N 1
ATOM 1185 C CA . VAL A 1 155 ? -9.337 -17.010 17.526 1.00 95.44 155 VAL A CA 1
ATOM 1186 C C . VAL A 1 155 ? -8.452 -15.786 17.305 1.00 95.44 155 VAL A C 1
ATOM 1188 O O . VAL A 1 155 ? -8.937 -14.656 17.216 1.00 95.44 155 VAL A O 1
ATOM 1191 N N . ASP A 1 156 ? -7.145 -16.016 17.210 1.00 95.12 156 ASP A N 1
ATOM 1192 C CA . ASP A 1 156 ? -6.156 -14.990 16.878 1.00 95.12 156 ASP A CA 1
ATOM 1193 C C . ASP A 1 156 ? -6.042 -14.842 15.359 1.00 95.12 156 ASP A C 1
ATOM 1195 O O . ASP A 1 156 ? -5.651 -15.776 14.657 1.00 95.12 156 ASP A O 1
ATOM 1199 N N . LEU A 1 157 ? -6.402 -13.664 14.855 1.00 91.75 157 LEU A N 1
ATOM 1200 C CA . LEU A 1 157 ? -6.407 -13.332 13.438 1.00 91.75 157 LEU A CA 1
ATOM 1201 C C . LEU A 1 157 ? -5.300 -12.318 13.152 1.00 91.75 157 LEU A C 1
ATOM 1203 O O . LEU A 1 157 ? -5.369 -11.145 13.526 1.00 91.75 157 LEU A O 1
ATOM 1207 N N . LEU A 1 158 ? -4.264 -12.767 12.451 1.00 91.25 158 LEU A N 1
ATOM 1208 C CA . LEU A 1 158 ? -3.204 -11.879 11.997 1.00 91.25 158 LEU A CA 1
ATOM 1209 C C . LEU A 1 158 ? -3.683 -11.046 10.803 1.00 91.25 158 LEU A C 1
ATOM 1211 O O . LEU A 1 158 ? -4.291 -11.569 9.871 1.00 91.25 158 LEU A O 1
ATOM 1215 N N . CYS A 1 159 ? -3.353 -9.757 10.795 1.00 91.06 159 CYS A N 1
ATOM 1216 C CA . CYS A 1 159 ? -3.653 -8.859 9.690 1.00 91.06 159 CYS A CA 1
ATOM 1217 C C . CYS A 1 159 ? -2.949 -9.323 8.404 1.00 91.06 159 CYS A C 1
ATOM 1219 O O . CYS A 1 159 ? -1.730 -9.172 8.240 1.00 91.06 159 CYS A O 1
ATOM 1221 N N . CYS A 1 160 ? -3.733 -9.864 7.467 1.00 90.88 160 CYS A N 1
ATOM 1222 C CA . CYS A 1 160 ? -3.241 -10.288 6.158 1.00 90.88 160 CYS A CA 1
ATOM 1223 C C . CYS A 1 160 ? -2.596 -9.121 5.404 1.00 90.88 160 CYS A C 1
ATOM 1225 O O . CYS A 1 160 ? -1.530 -9.293 4.821 1.00 90.88 160 CYS A O 1
ATOM 1227 N N . CYS A 1 161 ? -3.173 -7.921 5.474 1.00 91.38 161 CYS A N 1
ATOM 1228 C CA . CYS A 1 161 ? -2.639 -6.745 4.788 1.00 91.38 161 CYS A CA 1
ATOM 1229 C C . CYS A 1 161 ? -1.248 -6.359 5.294 1.00 91.38 161 CYS A C 1
ATOM 1231 O O . CYS A 1 161 ? -0.371 -6.047 4.494 1.00 91.38 161 CYS A O 1
ATOM 1233 N N . HIS A 1 162 ? -1.006 -6.466 6.604 1.00 90.19 162 HIS A N 1
ATOM 1234 C CA . HIS A 1 162 ? 0.317 -6.214 7.173 1.00 90.19 162 HIS A CA 1
ATOM 1235 C C . HIS A 1 162 ? 1.331 -7.269 6.694 1.00 90.19 162 HIS A C 1
ATOM 1237 O O . HIS A 1 162 ? 2.462 -6.939 6.345 1.00 90.19 162 HIS A O 1
ATOM 1243 N N . THR A 1 163 ? 0.911 -8.533 6.583 1.00 89.56 163 THR A N 1
ATOM 1244 C CA . THR A 1 163 ? 1.751 -9.604 6.016 1.00 89.56 163 THR A CA 1
ATOM 1245 C C . THR A 1 163 ? 2.094 -9.333 4.548 1.00 89.56 163 THR A C 1
ATOM 1247 O O . THR A 1 163 ? 3.250 -9.465 4.149 1.00 89.56 163 THR A O 1
ATOM 1250 N N . LEU A 1 164 ? 1.118 -8.900 3.748 1.00 92.88 164 LEU A N 1
ATOM 1251 C CA . LEU A 1 164 ? 1.319 -8.558 2.338 1.00 92.88 164 LEU A CA 1
ATOM 1252 C C . LEU A 1 164 ? 2.178 -7.299 2.149 1.00 92.88 164 LEU A C 1
ATOM 1254 O O . LEU A 1 164 ? 3.028 -7.276 1.259 1.00 92.88 164 LEU A O 1
ATOM 1258 N N . ASN A 1 165 ? 2.023 -6.282 3.003 1.00 91.94 165 ASN A N 1
ATOM 1259 C CA . ASN A 1 165 ? 2.912 -5.120 3.021 1.00 91.94 165 ASN A CA 1
ATOM 1260 C C . ASN A 1 165 ? 4.358 -5.544 3.310 1.00 91.94 165 ASN A C 1
ATOM 1262 O O . ASN A 1 165 ? 5.256 -5.212 2.540 1.00 91.94 165 ASN A O 1
ATOM 1266 N N . ASN A 1 166 ? 4.574 -6.358 4.348 1.00 89.44 166 ASN A N 1
ATOM 1267 C CA . ASN A 1 166 ? 5.903 -6.869 4.696 1.00 89.44 166 ASN A CA 1
ATOM 1268 C C . ASN A 1 166 ? 6.514 -7.719 3.576 1.00 89.44 166 ASN A C 1
ATOM 1270 O O . ASN A 1 166 ? 7.727 -7.695 3.374 1.00 89.44 166 ASN A O 1
ATOM 1274 N N . MET A 1 167 ? 5.693 -8.465 2.831 1.00 89.56 167 MET A N 1
ATOM 1275 C CA . MET A 1 167 ? 6.156 -9.170 1.637 1.00 89.56 167 MET A CA 1
ATOM 1276 C C . MET A 1 167 ? 6.644 -8.189 0.565 1.00 89.56 167 MET A C 1
ATOM 1278 O O . MET A 1 167 ? 7.712 -8.399 -0.003 1.00 89.56 167 MET A O 1
ATOM 1282 N N . GLY A 1 168 ? 5.909 -7.099 0.329 1.00 89.56 168 GLY A N 1
ATOM 1283 C CA . GLY A 1 168 ? 6.300 -6.043 -0.609 1.00 89.56 168 GLY A CA 1
ATOM 1284 C C . GLY A 1 168 ? 7.606 -5.345 -0.221 1.00 89.56 168 GLY A C 1
ATOM 1285 O O . GLY A 1 168 ? 8.450 -5.093 -1.077 1.00 89.56 168 GLY A O 1
ATOM 1286 N N . GLU A 1 169 ? 7.821 -5.098 1.073 1.00 87.62 169 GLU A N 1
ATOM 1287 C CA . GLU A 1 169 ? 9.057 -4.491 1.592 1.00 87.62 169 GLU A CA 1
ATOM 1288 C C . GLU A 1 169 ? 10.302 -5.368 1.396 1.00 87.62 169 GLU A C 1
ATOM 1290 O O . GLU A 1 169 ? 11.422 -4.854 1.368 1.00 87.62 169 GLU A O 1
ATOM 1295 N N . ARG A 1 170 ? 10.116 -6.683 1.228 1.00 89.00 170 ARG A N 1
ATOM 1296 C CA . ARG A 1 170 ? 11.198 -7.645 0.977 1.00 89.00 170 ARG A CA 1
ATOM 1297 C C . ARG A 1 170 ? 11.545 -7.819 -0.499 1.00 89.00 170 ARG A C 1
ATOM 1299 O O . ARG A 1 170 ? 12.502 -8.528 -0.801 1.00 89.00 170 ARG A O 1
ATOM 1306 N N . ILE A 1 171 ? 10.811 -7.185 -1.413 1.00 88.12 171 ILE A N 1
ATOM 1307 C CA . ILE A 1 171 ? 11.150 -7.208 -2.837 1.00 88.12 171 ILE A CA 1
ATOM 1308 C C . ILE A 1 171 ? 12.427 -6.381 -3.035 1.00 88.12 171 ILE A C 1
ATOM 1310 O O . ILE A 1 171 ? 12.442 -5.164 -2.828 1.00 88.12 171 ILE A O 1
ATOM 1314 N N . ASP A 1 172 ? 13.519 -7.048 -3.411 1.00 89.62 172 ASP A N 1
ATOM 1315 C CA . ASP A 1 172 ? 14.825 -6.404 -3.530 1.00 89.62 172 ASP A CA 1
ATOM 1316 C C . ASP A 1 172 ? 15.026 -5.772 -4.913 1.00 89.62 172 ASP A C 1
ATOM 1318 O O . ASP A 1 172 ? 15.265 -6.450 -5.911 1.00 89.62 172 ASP A O 1
ATOM 1322 N N . LEU A 1 173 ? 14.920 -4.443 -4.954 1.00 94.19 173 LEU A N 1
ATOM 1323 C CA . LEU A 1 173 ? 15.113 -3.610 -6.142 1.00 94.19 173 LEU A CA 1
ATOM 1324 C C . LEU A 1 173 ? 16.148 -2.521 -5.810 1.00 94.19 173 LEU A C 1
ATOM 1326 O O . LEU A 1 173 ? 15.774 -1.412 -5.409 1.00 94.19 173 LEU A O 1
ATOM 1330 N N . PRO A 1 174 ? 17.454 -2.845 -5.853 1.00 95.25 174 PRO A N 1
ATOM 1331 C CA . PRO A 1 174 ? 18.504 -1.975 -5.329 1.00 95.25 174 PRO A CA 1
ATOM 1332 C C . PRO A 1 174 ? 18.644 -0.662 -6.105 1.00 95.25 174 PRO A C 1
ATOM 1334 O O . PRO A 1 174 ? 18.821 0.386 -5.488 1.00 95.25 174 PRO A O 1
ATOM 1337 N N . THR A 1 175 ? 18.502 -0.677 -7.431 1.00 96.56 175 THR A N 1
ATOM 1338 C CA . THR A 1 175 ? 18.597 0.540 -8.255 1.00 96.56 175 THR A CA 1
ATOM 1339 C C . THR A 1 175 ? 17.414 1.466 -7.995 1.00 96.56 175 THR A C 1
ATOM 1341 O O . THR A 1 175 ? 17.579 2.676 -7.854 1.00 96.56 175 THR A O 1
ATOM 1344 N N . LEU A 1 176 ? 16.214 0.902 -7.864 1.00 95.88 176 LEU A N 1
ATOM 1345 C CA . LEU A 1 176 ? 15.007 1.638 -7.512 1.00 95.88 176 LEU A CA 1
ATOM 1346 C C . LEU A 1 176 ? 15.073 2.177 -6.075 1.00 95.88 176 LEU A C 1
ATOM 1348 O O . LEU A 1 176 ? 14.589 3.278 -5.806 1.00 95.88 176 LEU A O 1
ATOM 1352 N N . ARG A 1 177 ? 15.699 1.434 -5.152 1.00 94.62 177 ARG A N 1
ATOM 1353 C CA . ARG A 1 177 ? 15.966 1.876 -3.775 1.00 94.62 177 ARG A CA 1
ATOM 1354 C C . ARG A 1 177 ? 16.934 3.059 -3.750 1.00 94.62 177 ARG A C 1
ATOM 1356 O O . ARG A 1 177 ? 16.660 4.026 -3.046 1.00 94.62 177 ARG A O 1
ATOM 1363 N N . GLU A 1 178 ? 18.010 3.015 -4.535 1.00 95.94 178 GLU A N 1
ATOM 1364 C CA . GLU A 1 178 ? 18.934 4.146 -4.710 1.00 95.94 178 GLU A CA 1
ATOM 1365 C C . GLU A 1 178 ? 18.239 5.363 -5.339 1.00 95.94 178 GLU A C 1
ATOM 1367 O O . GLU A 1 178 ? 18.456 6.490 -4.905 1.00 95.94 178 GLU A O 1
ATOM 1372 N N . PHE A 1 179 ? 17.363 5.143 -6.324 1.00 96.81 179 PHE A N 1
ATOM 1373 C CA . PHE A 1 179 ? 16.607 6.198 -7.005 1.00 96.81 179 PHE A CA 1
ATOM 1374 C C . PHE A 1 179 ? 15.580 6.895 -6.098 1.00 96.81 179 PHE A C 1
ATOM 1376 O O . PHE A 1 179 ? 15.303 8.087 -6.257 1.00 96.81 179 PHE A O 1
ATOM 1383 N N . ARG A 1 180 ? 15.014 6.168 -5.128 1.00 95.00 180 ARG A N 1
ATOM 1384 C CA . ARG A 1 180 ? 13.925 6.642 -4.262 1.00 95.00 180 ARG A CA 1
ATOM 1385 C C . ARG A 1 180 ? 14.253 7.934 -3.525 1.00 95.00 180 ARG A C 1
ATOM 1387 O O . ARG A 1 180 ? 13.469 8.879 -3.583 1.00 95.00 180 ARG A O 1
ATOM 1394 N N . THR A 1 181 ? 15.368 7.964 -2.802 1.00 92.94 181 THR A N 1
ATOM 1395 C CA . THR A 1 181 ? 15.736 9.102 -1.948 1.00 92.94 181 THR A CA 1
ATOM 1396 C C . THR A 1 181 ? 15.865 10.402 -2.744 1.00 92.94 181 THR A C 1
ATOM 1398 O O . THR A 1 181 ? 15.128 11.341 -2.426 1.00 92.94 181 THR A O 1
ATOM 1401 N N . PRO A 1 182 ? 16.689 10.477 -3.811 1.00 95.19 182 PRO A N 1
ATOM 1402 C CA . PRO A 1 182 ? 16.832 11.721 -4.549 1.00 95.19 182 PRO A CA 1
ATOM 1403 C C . PRO A 1 182 ? 15.541 12.154 -5.247 1.00 95.19 182 PRO A C 1
ATOM 1405 O O . PRO A 1 182 ? 15.232 13.345 -5.304 1.00 95.19 182 PRO A O 1
ATOM 1408 N N . TRP A 1 183 ? 14.727 11.206 -5.719 1.00 96.00 183 TRP A N 1
ATOM 1409 C CA . TRP A 1 183 ? 13.433 11.542 -6.306 1.00 96.00 183 TRP A CA 1
ATOM 1410 C C . TRP A 1 183 ? 12.451 12.114 -5.268 1.00 96.00 183 TRP A C 1
ATOM 1412 O O . TRP A 1 183 ? 11.762 13.099 -5.540 1.00 96.00 183 TRP A O 1
ATOM 1422 N N . LEU A 1 184 ? 12.394 11.552 -4.054 1.00 94.88 184 LEU A N 1
ATOM 1423 C CA . LEU A 1 184 ? 11.535 12.071 -2.983 1.00 94.88 184 LEU A CA 1
ATOM 1424 C C . LEU A 1 184 ? 11.965 13.474 -2.537 1.00 94.88 184 LEU A C 1
ATOM 1426 O O . LEU A 1 184 ? 11.111 14.336 -2.344 1.00 94.88 184 LEU A O 1
ATOM 1430 N N . GLU A 1 185 ? 13.261 13.733 -2.414 1.00 93.62 185 GLU A N 1
ATOM 1431 C CA . GLU A 1 185 ? 13.781 15.060 -2.063 1.00 93.62 185 GLU A CA 1
ATOM 1432 C C . GLU A 1 185 ? 13.475 16.125 -3.129 1.00 93.62 185 GLU A C 1
ATOM 1434 O O . GLU A 1 185 ? 13.187 17.277 -2.801 1.00 93.62 185 GLU A O 1
ATOM 1439 N N . LEU A 1 186 ? 13.480 15.755 -4.411 1.00 93.62 186 LEU A N 1
ATOM 1440 C CA . LEU A 1 186 ? 13.192 16.693 -5.498 1.00 93.62 186 LEU A CA 1
ATOM 1441 C C . LEU A 1 186 ? 11.690 16.870 -5.754 1.00 93.62 186 LEU A C 1
ATOM 1443 O O . LEU A 1 186 ? 11.255 17.975 -6.074 1.00 93.62 186 LEU A O 1
ATOM 1447 N N . VAL A 1 187 ? 10.886 15.811 -5.625 1.00 93.06 187 VAL A N 1
ATOM 1448 C CA . VAL A 1 187 ? 9.528 15.777 -6.193 1.00 93.06 187 VAL A CA 1
ATOM 1449 C C . VAL A 1 187 ? 8.449 15.414 -5.172 1.00 93.06 187 VAL A C 1
ATOM 1451 O O . VAL A 1 187 ? 7.521 16.199 -4.943 1.00 93.06 187 VAL A O 1
ATOM 1454 N N . GLY A 1 188 ? 8.514 14.206 -4.607 1.00 84.94 188 GLY A N 1
ATOM 1455 C CA . GLY A 1 188 ? 7.354 13.570 -3.962 1.00 84.94 188 GLY A CA 1
ATOM 1456 C C . GLY A 1 188 ? 7.375 13.491 -2.436 1.00 84.94 188 GLY A C 1
ATOM 1457 O O . GLY A 1 188 ? 6.398 13.035 -1.843 1.00 84.94 188 GLY A O 1
ATOM 1458 N N . GLY A 1 189 ? 8.468 13.905 -1.798 1.00 85.06 189 GLY A N 1
ATOM 1459 C CA . GLY A 1 189 ? 8.659 13.848 -0.352 1.00 85.06 189 GLY A CA 1
ATOM 1460 C C . GLY A 1 189 ? 7.836 14.881 0.419 1.00 85.06 189 GLY A C 1
ATOM 1461 O O . GLY A 1 189 ? 7.011 15.607 -0.137 1.00 85.06 189 GLY A O 1
ATOM 1462 N N . ARG A 1 190 ? 8.070 14.956 1.736 1.00 81.38 190 ARG A N 1
ATOM 1463 C CA . ARG A 1 190 ? 7.351 15.879 2.636 1.00 81.38 190 ARG A CA 1
ATOM 1464 C C . ARG A 1 190 ? 7.661 17.347 2.332 1.00 81.38 190 ARG A C 1
ATOM 1466 O O . ARG A 1 190 ? 6.746 18.161 2.322 1.00 81.38 190 ARG A O 1
ATOM 1473 N N . ASN A 1 191 ? 8.931 17.648 2.059 1.00 84.75 191 ASN A N 1
ATOM 1474 C CA . ASN A 1 191 ? 9.438 18.987 1.752 1.00 84.75 191 ASN A CA 1
ATOM 1475 C C . ASN A 1 191 ? 10.251 18.948 0.446 1.00 84.75 191 ASN A C 1
ATOM 1477 O O . ASN A 1 191 ? 11.473 19.072 0.490 1.00 84.75 191 ASN A O 1
ATOM 1481 N N . PRO A 1 192 ? 9.604 18.695 -0.702 1.00 90.31 192 PRO A N 1
ATOM 1482 C CA . PRO A 1 192 ? 10.310 18.572 -1.964 1.00 90.31 192 PRO A CA 1
ATOM 1483 C C . PRO A 1 192 ? 10.735 19.948 -2.478 1.00 90.31 192 PRO A C 1
ATOM 1485 O O . PRO A 1 192 ? 10.115 20.965 -2.148 1.00 90.31 192 PRO A O 1
ATOM 1488 N N . HIS A 1 193 ? 11.737 19.988 -3.351 1.00 93.25 193 HIS A N 1
ATOM 1489 C CA . HIS A 1 193 ? 12.099 21.226 -4.033 1.00 93.25 193 HIS A CA 1
ATOM 1490 C C . HIS A 1 193 ? 10.928 21.738 -4.898 1.00 93.25 193 HIS A C 1
ATOM 1492 O O . HIS A 1 193 ? 10.502 21.088 -5.853 1.00 93.25 193 HIS A O 1
ATOM 1498 N N . ALA A 1 194 ? 10.417 22.939 -4.602 1.00 91.75 194 ALA A N 1
ATOM 1499 C CA . ALA A 1 194 ? 9.189 23.462 -5.215 1.00 91.75 194 ALA A CA 1
ATOM 1500 C C . ALA A 1 194 ? 9.253 23.522 -6.755 1.00 91.75 194 ALA A C 1
ATOM 1502 O O . ALA A 1 194 ? 8.340 23.039 -7.426 1.00 91.75 194 ALA A O 1
ATOM 1503 N N . GLY A 1 195 ? 10.355 24.042 -7.311 1.00 94.19 195 GLY A N 1
ATOM 1504 C CA . GLY A 1 195 ? 10.576 24.112 -8.762 1.00 94.19 195 GLY A CA 1
ATOM 1505 C C . GLY A 1 195 ? 10.613 22.736 -9.439 1.00 94.19 195 GLY A C 1
ATOM 1506 O O . GLY A 1 195 ? 9.844 22.482 -10.363 1.00 94.19 195 GLY A O 1
ATOM 1507 N N . ALA A 1 196 ? 11.433 21.808 -8.933 1.00 95.00 196 ALA A N 1
ATOM 1508 C CA . ALA A 1 196 ? 11.519 20.436 -9.432 1.00 95.00 196 ALA A CA 1
ATOM 1509 C C . ALA A 1 196 ? 10.171 19.696 -9.383 1.00 95.00 196 ALA A C 1
ATOM 1511 O O . ALA A 1 196 ? 9.799 19.031 -10.348 1.00 95.00 196 ALA A O 1
ATOM 1512 N N . LYS A 1 197 ? 9.386 19.869 -8.314 1.00 94.25 197 LYS A N 1
ATOM 1513 C CA . LYS A 1 197 ? 8.034 19.302 -8.224 1.00 94.25 197 LYS A CA 1
ATOM 1514 C C . LYS A 1 197 ? 7.097 19.829 -9.311 1.00 94.25 197 LYS A C 1
ATOM 1516 O O . LYS A 1 197 ? 6.332 19.047 -9.874 1.00 94.25 197 LYS A O 1
ATOM 1521 N N . ILE A 1 198 ? 7.127 21.131 -9.599 1.00 94.50 198 ILE A N 1
ATOM 1522 C CA . ILE A 1 198 ? 6.311 21.738 -10.665 1.00 94.50 198 ILE A CA 1
ATOM 1523 C C . ILE A 1 198 ? 6.750 21.214 -12.036 1.00 94.50 198 ILE A C 1
ATOM 1525 O O . ILE A 1 198 ? 5.898 20.833 -12.840 1.00 94.50 198 ILE A O 1
ATOM 1529 N N . LEU A 1 199 ? 8.063 21.133 -12.277 1.00 95.50 199 LEU A N 1
ATOM 1530 C CA . LEU A 1 199 ? 8.613 20.576 -13.513 1.00 95.50 199 LEU A CA 1
ATOM 1531 C C . LEU A 1 199 ? 8.170 19.129 -13.724 1.00 95.50 199 LEU A C 1
ATOM 1533 O O . LEU A 1 199 ? 7.662 18.806 -14.793 1.00 95.50 199 LEU A O 1
ATOM 1537 N N . TRP A 1 200 ? 8.301 18.282 -12.700 1.00 95.81 200 TRP A N 1
ATOM 1538 C CA . TRP A 1 200 ? 7.884 16.884 -12.788 1.00 95.81 200 TRP A CA 1
ATOM 1539 C C . TRP A 1 200 ? 6.390 16.757 -13.073 1.00 95.81 200 TRP A C 1
ATOM 1541 O O . TRP A 1 200 ? 6.002 16.064 -14.005 1.00 95.81 200 TRP A O 1
ATOM 1551 N N . LYS A 1 201 ? 5.544 17.474 -12.317 1.00 93.88 201 LYS A N 1
ATOM 1552 C CA . LYS A 1 201 ? 4.089 17.478 -12.533 1.00 93.88 201 LYS A CA 1
ATOM 1553 C C . LYS A 1 201 ? 3.708 17.892 -13.950 1.00 93.88 201 LYS A C 1
ATOM 1555 O O . LYS A 1 201 ? 2.770 17.337 -14.505 1.00 93.88 201 LYS A O 1
ATOM 1560 N N . SER A 1 202 ? 4.426 18.859 -14.513 1.00 94.19 202 SER A N 1
ATOM 1561 C CA . SER A 1 202 ? 4.193 19.318 -15.884 1.00 94.19 202 SER A CA 1
ATOM 1562 C C . SER A 1 202 ? 4.633 18.273 -16.910 1.00 94.19 202 SER A C 1
ATOM 1564 O O . SER A 1 202 ? 3.979 18.122 -17.932 1.00 94.19 202 SER A O 1
ATOM 1566 N N . ALA A 1 203 ? 5.717 17.543 -16.632 1.00 94.00 203 ALA A N 1
ATOM 1567 C CA . ALA A 1 203 ? 6.253 16.518 -17.523 1.00 94.00 203 ALA A CA 1
ATOM 1568 C C . ALA A 1 203 ? 5.366 15.265 -17.594 1.00 94.00 203 ALA A C 1
ATOM 1570 O O . ALA A 1 203 ? 5.216 14.696 -18.668 1.00 94.00 203 ALA A O 1
ATOM 1571 N N . VAL A 1 204 ? 4.757 14.863 -16.473 1.00 94.31 204 VAL A N 1
ATOM 1572 C CA . VAL A 1 204 ? 3.914 13.653 -16.407 1.00 94.31 204 VAL A CA 1
ATOM 1573 C C . VAL A 1 204 ? 2.419 13.929 -16.587 1.00 94.31 204 VAL A C 1
ATOM 1575 O O . VAL A 1 204 ? 1.613 13.009 -16.480 1.00 94.31 204 VAL A O 1
ATOM 1578 N N . ALA A 1 205 ? 2.015 15.178 -16.832 1.00 90.31 205 ALA A N 1
ATOM 1579 C CA . ALA A 1 205 ? 0.611 15.529 -17.021 1.00 90.31 205 ALA A CA 1
ATOM 1580 C C . ALA A 1 205 ? -0.008 14.755 -18.208 1.00 90.31 205 ALA A C 1
ATOM 1582 O O . ALA A 1 205 ? 0.652 14.590 -19.233 1.00 90.31 205 ALA A O 1
ATOM 1583 N N . PRO A 1 206 ? -1.274 14.302 -18.107 1.00 89.19 206 PRO A N 1
ATOM 1584 C CA . PRO A 1 206 ? -2.244 14.551 -17.034 1.00 89.19 206 PRO A CA 1
ATOM 1585 C C . PRO A 1 206 ? -2.169 13.565 -15.849 1.00 89.19 206 PRO A C 1
ATOM 1587 O O . PRO A 1 206 ? -3.064 13.572 -15.004 1.00 89.19 206 PRO A O 1
ATOM 1590 N N . ALA A 1 207 ? -1.144 12.709 -15.763 1.00 90.00 207 ALA A N 1
ATOM 1591 C CA . ALA A 1 207 ? -1.045 11.721 -14.693 1.00 90.00 207 ALA A CA 1
ATOM 1592 C C . ALA A 1 207 ? -0.923 12.386 -13.311 1.00 90.00 207 ALA A C 1
ATOM 1594 O O . ALA A 1 207 ? -0.159 13.333 -13.100 1.00 90.00 207 ALA A O 1
ATOM 1595 N N . SER A 1 208 ? -1.671 11.860 -12.340 1.00 87.06 208 SER A N 1
ATOM 1596 C CA . SER A 1 208 ? -1.588 12.292 -10.946 1.00 87.06 208 SER A CA 1
ATOM 1597 C C . SER A 1 208 ? -0.574 11.434 -10.202 1.00 87.06 208 SER A C 1
ATOM 1599 O O . SER A 1 208 ? -0.684 10.211 -10.193 1.00 87.06 208 SER A O 1
ATOM 1601 N N . VAL A 1 209 ? 0.401 12.071 -9.554 1.00 84.19 209 VAL A N 1
ATOM 1602 C CA . VAL A 1 209 ? 1.410 11.379 -8.742 1.00 84.19 209 VAL A CA 1
ATOM 1603 C C . VAL A 1 209 ? 0.919 11.301 -7.290 1.00 84.19 209 VAL A C 1
ATOM 1605 O O . VAL A 1 209 ? 0.753 12.357 -6.664 1.00 84.19 209 VAL A O 1
ATOM 1608 N N . PRO A 1 210 ? 0.705 10.095 -6.727 1.00 87.25 210 PRO A N 1
ATOM 1609 C CA . PRO A 1 210 ? 0.314 9.930 -5.332 1.00 87.25 210 PRO A CA 1
ATOM 1610 C C . PRO A 1 210 ? 1.330 10.540 -4.362 1.00 87.25 210 PRO A C 1
ATOM 1612 O O . PRO A 1 210 ? 2.529 10.613 -4.631 1.00 87.25 210 PRO A O 1
ATOM 1615 N N . GLY A 1 211 ? 0.850 10.971 -3.196 1.00 87.44 211 GLY A N 1
ATOM 1616 C CA . GLY A 1 211 ? 1.718 11.452 -2.125 1.00 87.44 211 GLY A CA 1
ATOM 1617 C C . GLY A 1 211 ? 2.460 10.307 -1.437 1.00 87.44 211 GLY A C 1
ATOM 1618 O O . GLY A 1 211 ? 1.861 9.277 -1.100 1.00 87.44 211 GLY A O 1
ATOM 1619 N N . PHE A 1 212 ? 3.750 10.514 -1.171 1.00 92.00 212 PHE A N 1
ATOM 1620 C CA . PHE A 1 212 ? 4.531 9.582 -0.369 1.00 92.00 212 PHE A CA 1
ATOM 1621 C C . PHE A 1 212 ? 4.102 9.639 1.103 1.00 92.00 212 PHE A C 1
ATOM 1623 O O . PHE A 1 212 ? 3.862 10.713 1.658 1.00 92.00 212 PHE A O 1
ATOM 1630 N N . SER A 1 213 ? 4.026 8.477 1.753 1.00 88.62 213 SER A N 1
ATOM 1631 C CA . SER A 1 213 ? 3.672 8.363 3.166 1.00 88.62 213 SER A CA 1
ATOM 1632 C C . SER A 1 213 ? 4.445 7.227 3.824 1.00 88.62 213 SER A C 1
ATOM 1634 O O . SER A 1 213 ? 4.399 6.093 3.360 1.00 88.62 213 SER A O 1
ATOM 1636 N N . ASN A 1 214 ? 5.095 7.522 4.950 1.00 84.12 214 ASN A N 1
ATOM 1637 C CA . ASN A 1 214 ? 5.791 6.514 5.758 1.00 84.12 214 ASN A CA 1
ATOM 1638 C C . ASN A 1 214 ? 4.842 5.573 6.517 1.00 84.12 214 ASN A C 1
ATOM 1640 O O . ASN A 1 214 ? 5.310 4.613 7.110 1.00 84.12 214 ASN A O 1
ATOM 1644 N N . VAL A 1 215 ? 3.542 5.879 6.560 1.00 82.75 215 VAL A N 1
ATOM 1645 C CA . VAL A 1 215 ? 2.546 5.098 7.318 1.00 82.75 215 VAL A CA 1
ATOM 1646 C C . VAL A 1 215 ? 1.539 4.384 6.425 1.00 82.75 215 VAL A C 1
ATOM 1648 O O . VAL A 1 215 ? 0.938 3.410 6.851 1.00 82.75 215 VAL A O 1
ATOM 1651 N N . ARG A 1 216 ? 1.336 4.860 5.192 1.00 87.12 216 ARG A N 1
ATOM 1652 C CA . ARG A 1 216 ? 0.405 4.232 4.253 1.00 87.12 216 ARG A CA 1
ATOM 1653 C C . ARG A 1 216 ? 1.130 3.114 3.518 1.00 87.12 216 ARG A C 1
ATOM 1655 O O . ARG A 1 216 ? 2.166 3.382 2.900 1.00 87.12 216 ARG A O 1
ATOM 1662 N N . TRP A 1 217 ? 0.570 1.909 3.569 1.00 90.31 217 TRP A N 1
ATOM 1663 C CA . TRP A 1 217 ? 1.092 0.751 2.847 1.00 90.31 217 TRP A CA 1
ATOM 1664 C C . TRP A 1 217 ? 1.288 1.065 1.369 1.00 9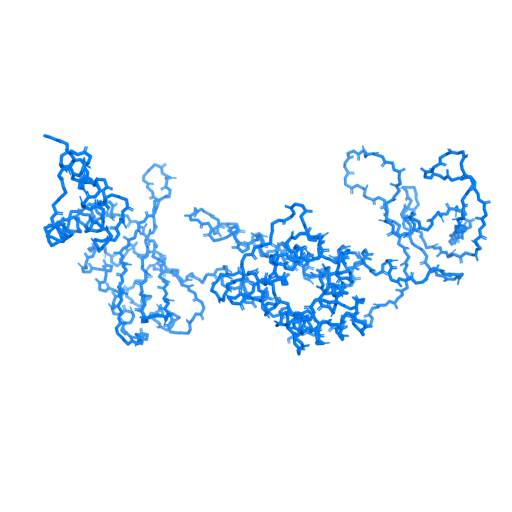0.31 217 TRP A C 1
ATOM 1666 O O . TRP A 1 217 ? 0.533 1.840 0.784 1.00 90.31 217 TRP A O 1
ATOM 1676 N N . HIS A 1 218 ? 2.336 0.486 0.784 1.00 93.38 218 HIS A N 1
ATOM 1677 C CA . HIS A 1 218 ? 2.621 0.553 -0.654 1.00 93.38 218 HIS A CA 1
ATOM 1678 C C . HIS A 1 218 ? 2.717 1.961 -1.271 1.00 93.38 218 HIS A C 1
ATOM 1680 O O . HIS A 1 218 ? 2.740 2.088 -2.494 1.00 93.38 218 HIS A O 1
ATOM 1686 N N . SER A 1 219 ? 2.862 3.025 -0.468 1.00 92.69 219 SER A N 1
ATOM 1687 C CA . SER A 1 219 ? 2.870 4.403 -0.987 1.00 92.69 219 SER A CA 1
ATOM 1688 C C . SER A 1 219 ? 3.992 4.669 -1.995 1.00 92.69 219 SER A C 1
ATOM 1690 O O . SER A 1 219 ? 3.824 5.453 -2.927 1.00 92.69 219 SER A O 1
ATOM 1692 N N . TRP A 1 220 ? 5.137 3.999 -1.831 1.00 93.56 220 TRP A N 1
ATOM 1693 C CA . TRP A 1 220 ? 6.229 4.043 -2.800 1.00 93.56 220 TRP A CA 1
ATOM 1694 C C . TRP A 1 220 ? 5.903 3.260 -4.076 1.00 93.56 220 TRP A C 1
ATOM 1696 O O . TRP A 1 220 ? 6.200 3.747 -5.160 1.00 93.56 220 TRP A O 1
ATOM 1706 N N . ALA A 1 221 ? 5.254 2.098 -3.969 1.00 94.50 221 ALA A N 1
ATOM 1707 C CA . ALA A 1 221 ? 4.894 1.279 -5.126 1.00 94.50 221 ALA A CA 1
ATOM 1708 C C . ALA A 1 221 ? 3.909 2.000 -6.066 1.00 94.50 221 ALA A C 1
ATOM 1710 O O . ALA A 1 221 ? 4.036 1.946 -7.283 1.00 94.50 221 ALA A O 1
ATOM 1711 N N . GLU A 1 222 ? 2.946 2.748 -5.530 1.00 93.75 222 GLU A N 1
ATOM 1712 C CA . GLU A 1 222 ? 2.019 3.498 -6.389 1.00 93.75 222 GLU A CA 1
ATOM 1713 C C . GLU A 1 222 ? 2.698 4.675 -7.095 1.00 93.75 222 GLU A C 1
ATOM 1715 O O . GLU A 1 222 ? 2.378 4.987 -8.240 1.00 93.75 222 GLU A O 1
ATOM 1720 N N . ILE A 1 223 ? 3.659 5.324 -6.429 1.00 94.56 223 ILE A N 1
ATOM 1721 C CA . ILE A 1 223 ? 4.484 6.365 -7.048 1.00 94.56 223 ILE A CA 1
ATOM 1722 C C . ILE A 1 223 ? 5.303 5.770 -8.193 1.00 94.56 223 ILE A C 1
ATOM 1724 O O . ILE A 1 223 ? 5.368 6.361 -9.271 1.00 94.56 223 ILE A O 1
ATOM 1728 N N . THR A 1 224 ? 5.908 4.601 -7.986 1.00 95.06 224 THR A N 1
ATOM 1729 C CA . THR A 1 224 ? 6.732 3.958 -9.011 1.00 95.06 224 THR A CA 1
ATOM 1730 C C . THR A 1 224 ? 5.917 3.489 -10.206 1.00 95.06 224 THR A C 1
ATOM 1732 O O . THR A 1 224 ? 6.450 3.538 -11.308 1.00 95.06 224 THR A O 1
ATOM 1735 N N . PHE A 1 225 ? 4.632 3.147 -10.050 1.00 95.38 225 PHE A N 1
ATOM 1736 C CA . PHE A 1 225 ? 3.749 2.898 -11.199 1.00 95.38 225 PHE A CA 1
ATOM 1737 C C . PHE A 1 225 ? 3.641 4.126 -12.102 1.00 95.38 225 PHE A C 1
ATOM 1739 O O . PHE A 1 225 ? 3.844 4.017 -13.307 1.00 95.38 225 PHE A O 1
ATOM 1746 N N . VAL A 1 226 ? 3.415 5.309 -11.524 1.00 94.56 226 VAL A N 1
ATOM 1747 C CA . VAL A 1 226 ? 3.329 6.554 -12.303 1.00 94.56 226 VAL A CA 1
ATOM 1748 C C . VAL A 1 226 ? 4.680 6.919 -12.915 1.00 94.56 226 VAL A C 1
ATOM 1750 O O . VAL A 1 226 ? 4.744 7.369 -14.058 1.00 94.56 226 VAL A O 1
ATOM 1753 N N . ILE A 1 227 ? 5.777 6.703 -12.181 1.00 95.62 227 ILE A N 1
ATOM 1754 C CA . ILE A 1 227 ? 7.125 6.908 -12.720 1.00 95.62 227 ILE A CA 1
ATOM 1755 C C . ILE A 1 227 ? 7.375 5.960 -13.894 1.00 95.62 227 ILE A C 1
ATOM 1757 O O . ILE A 1 227 ? 7.888 6.410 -14.906 1.00 95.62 227 ILE A O 1
ATOM 1761 N N . ALA A 1 228 ? 6.995 4.688 -13.806 1.00 95.06 228 ALA A N 1
ATOM 1762 C CA . ALA A 1 228 ? 7.169 3.730 -14.891 1.00 95.06 228 ALA A CA 1
ATOM 1763 C C . ALA A 1 228 ? 6.342 4.107 -16.132 1.00 95.06 228 ALA A C 1
ATOM 1765 O O . ALA A 1 228 ? 6.883 4.151 -17.234 1.00 95.06 228 ALA A O 1
ATOM 1766 N N . GLU A 1 229 ? 5.056 4.412 -15.945 1.00 92.94 229 GLU A N 1
ATOM 1767 C CA . GLU A 1 229 ? 4.087 4.594 -17.034 1.00 92.94 229 GLU A CA 1
ATOM 1768 C C . GLU A 1 229 ? 4.185 5.971 -17.707 1.00 92.94 229 GLU A C 1
ATOM 1770 O O . GLU A 1 229 ? 4.146 6.062 -18.931 1.00 92.94 229 GLU A O 1
ATOM 1775 N N . ALA A 1 230 ? 4.329 7.043 -16.925 1.00 93.19 230 ALA A N 1
ATOM 1776 C CA . ALA A 1 230 ? 4.354 8.420 -17.430 1.00 93.19 230 ALA A CA 1
ATOM 1777 C C . ALA A 1 230 ? 5.716 9.106 -17.232 1.00 93.19 230 ALA A C 1
ATOM 1779 O O . ALA A 1 230 ? 6.103 9.979 -18.007 1.00 93.19 230 ALA A O 1
ATOM 1780 N N . GLY A 1 231 ? 6.460 8.720 -16.194 1.00 92.94 231 GLY A N 1
ATOM 1781 C CA . GLY A 1 231 ? 7.721 9.360 -15.826 1.00 92.94 231 GLY A CA 1
ATOM 1782 C C . GLY A 1 231 ? 8.915 8.954 -16.689 1.00 92.94 231 GLY A C 1
ATOM 1783 O O . GLY A 1 231 ? 9.679 9.815 -17.113 1.00 92.94 231 GLY A O 1
ATOM 1784 N N . MET A 1 232 ? 9.098 7.665 -16.974 1.00 93.25 232 MET A N 1
ATOM 1785 C CA . MET A 1 232 ? 10.304 7.170 -17.641 1.00 93.25 232 MET A CA 1
ATOM 1786 C C . MET A 1 232 ? 10.518 7.721 -19.047 1.00 93.25 232 MET A C 1
ATOM 1788 O O . MET A 1 232 ? 11.667 8.059 -19.343 1.00 93.25 232 MET A O 1
ATOM 1792 N N . PRO A 1 233 ? 9.483 7.880 -19.897 1.00 92.06 233 PRO A N 1
ATOM 1793 C CA . PRO A 1 233 ? 9.655 8.515 -21.201 1.00 92.06 233 PRO A CA 1
ATOM 1794 C C . PRO A 1 233 ? 10.207 9.945 -21.110 1.00 92.06 233 PRO A C 1
ATOM 1796 O O . PRO A 1 233 ? 10.973 10.361 -21.972 1.00 92.06 233 PRO A O 1
ATOM 1799 N N . CYS A 1 234 ? 9.865 10.685 -20.049 1.00 95.06 234 CYS A N 1
ATOM 1800 C CA . CYS A 1 234 ? 10.249 12.088 -19.871 1.00 95.06 234 CYS A CA 1
ATOM 1801 C C . CYS A 1 234 ? 11.408 12.309 -18.881 1.00 95.06 234 CYS A C 1
ATOM 1803 O O . CYS A 1 234 ? 11.832 13.448 -18.672 1.00 95.06 234 CYS A O 1
ATOM 1805 N N . LEU A 1 235 ? 11.947 11.245 -18.271 1.00 94.88 235 LEU A N 1
ATOM 1806 C CA . LEU A 1 235 ? 12.923 11.356 -17.183 1.00 94.88 235 LEU A CA 1
ATOM 1807 C C . LEU A 1 235 ? 14.216 12.060 -17.622 1.00 94.88 235 LEU A C 1
ATOM 1809 O O . LEU A 1 235 ? 14.735 12.892 -16.880 1.00 94.88 235 LEU A O 1
ATOM 1813 N N . GLY A 1 236 ? 14.711 11.773 -18.830 1.00 95.31 236 GLY A N 1
ATOM 1814 C CA . GLY A 1 236 ? 15.908 12.423 -19.370 1.00 95.31 236 GLY A CA 1
ATOM 1815 C C . GLY A 1 236 ? 15.732 13.936 -19.528 1.00 95.31 236 GLY A C 1
ATOM 1816 O O . GLY A 1 236 ? 16.568 14.712 -19.066 1.00 95.31 236 GLY A O 1
ATOM 1817 N N . ASP A 1 237 ? 14.605 14.366 -20.099 1.00 96.38 237 ASP A N 1
ATOM 1818 C CA . ASP A 1 237 ? 14.270 15.786 -20.247 1.00 96.38 237 ASP A CA 1
ATOM 1819 C C . ASP A 1 237 ? 14.049 16.483 -18.907 1.00 96.38 237 ASP A C 1
ATOM 1821 O O . ASP A 1 237 ? 14.456 17.633 -18.721 1.00 96.38 237 ASP A O 1
ATOM 1825 N N . PHE A 1 238 ? 13.424 15.794 -17.954 1.00 96.38 238 PHE A N 1
ATOM 1826 C CA . PHE A 1 238 ? 13.282 16.296 -16.597 1.00 96.38 238 PHE A CA 1
ATOM 1827 C C . PHE A 1 238 ? 14.651 16.554 -15.956 1.00 96.38 238 PHE A C 1
ATOM 1829 O O . PHE A 1 238 ? 14.892 17.653 -15.460 1.00 96.38 238 PHE A O 1
ATOM 1836 N N . ILE A 1 239 ? 15.569 15.585 -16.023 1.00 96.12 239 ILE A N 1
ATOM 1837 C CA . ILE A 1 239 ? 16.929 15.716 -15.481 1.00 96.12 239 ILE A CA 1
ATOM 1838 C C . ILE A 1 239 ? 17.692 16.849 -16.174 1.00 96.12 239 ILE A C 1
ATOM 1840 O O . ILE A 1 239 ? 18.338 17.653 -15.501 1.00 96.12 239 ILE A O 1
ATOM 1844 N N . ARG A 1 240 ? 17.578 16.974 -17.501 1.00 96.56 240 ARG A N 1
ATOM 1845 C CA . ARG A 1 240 ? 18.170 18.088 -18.254 1.00 96.56 240 ARG A CA 1
ATOM 1846 C C . ARG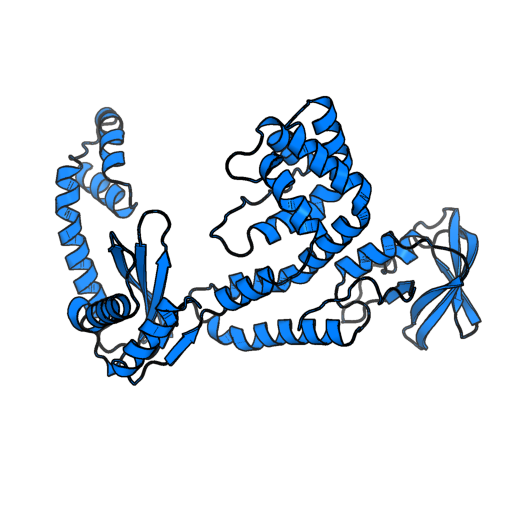 A 1 240 ? 17.677 19.441 -17.735 1.00 96.56 240 ARG A C 1
ATOM 1848 O O . ARG A 1 240 ? 18.497 20.294 -17.409 1.00 96.56 240 ARG A O 1
ATOM 1855 N N . LYS A 1 241 ? 16.365 19.612 -17.558 1.00 96.50 241 LYS A N 1
ATOM 1856 C CA . LYS A 1 241 ? 15.787 20.848 -17.002 1.00 96.50 241 LYS A CA 1
ATOM 1857 C C . LYS A 1 241 ? 16.230 21.102 -15.558 1.00 96.50 241 LYS A C 1
ATOM 1859 O O . LYS A 1 241 ? 16.498 22.242 -15.197 1.00 96.50 241 LYS A O 1
ATOM 1864 N N . LEU A 1 242 ? 16.362 20.067 -14.723 1.00 95.38 242 LEU A N 1
ATOM 1865 C CA . LEU A 1 242 ? 16.939 20.230 -13.379 1.00 95.38 242 LEU A CA 1
ATOM 1866 C C . LEU A 1 242 ? 18.383 20.750 -13.429 1.00 95.38 242 LEU A C 1
ATOM 1868 O O . LEU A 1 242 ? 18.799 21.505 -12.547 1.00 95.38 242 LEU A O 1
ATOM 1872 N N . ASN A 1 243 ? 19.160 20.331 -14.432 1.00 93.06 243 ASN A N 1
ATOM 1873 C CA . ASN A 1 243 ? 20.514 20.835 -14.642 1.00 93.06 243 ASN A CA 1
ATOM 1874 C C . ASN A 1 243 ? 20.497 22.311 -15.056 1.00 93.06 243 ASN A C 1
ATOM 1876 O O . ASN A 1 243 ? 21.186 23.103 -14.422 1.00 93.06 243 ASN A O 1
ATOM 1880 N N . GLU A 1 244 ? 19.653 22.676 -16.024 1.00 94.88 244 GLU A N 1
ATOM 1881 C CA . GLU A 1 244 ? 19.497 24.049 -16.531 1.00 94.88 244 GLU A CA 1
ATOM 1882 C C . GLU A 1 244 ? 19.049 25.049 -15.455 1.00 94.88 244 GLU A C 1
ATOM 1884 O O . GLU A 1 244 ? 19.572 26.157 -15.393 1.00 94.88 244 GLU A O 1
ATOM 1889 N N . TYR A 1 245 ? 18.101 24.666 -14.595 1.00 94.00 245 TYR A N 1
ATOM 1890 C CA . TYR A 1 245 ? 17.562 25.546 -13.547 1.00 94.00 245 TYR A CA 1
ATOM 1891 C C . TYR A 1 245 ? 18.277 25.438 -12.196 1.00 94.00 245 TYR A C 1
ATOM 1893 O O . TYR A 1 245 ? 17.862 26.073 -11.229 1.00 94.00 245 TYR A O 1
ATOM 1901 N N . GLU A 1 246 ? 19.311 24.605 -12.101 1.00 92.31 246 GLU A N 1
ATOM 1902 C CA . GLU A 1 246 ? 20.105 24.430 -10.880 1.00 92.31 246 GLU A CA 1
ATOM 1903 C C . GLU A 1 246 ? 19.332 23.977 -9.627 1.00 92.31 246 GLU A C 1
ATOM 1905 O O . GLU A 1 246 ? 19.721 24.241 -8.490 1.00 92.31 246 GLU A O 1
ATOM 1910 N N . TYR A 1 247 ? 18.252 23.215 -9.810 1.00 92.88 247 TYR A N 1
ATOM 1911 C CA . TYR A 1 247 ? 17.440 22.723 -8.695 1.00 92.88 247 TYR A CA 1
ATOM 1912 C C . TYR A 1 247 ? 18.111 21.554 -7.960 1.00 92.88 247 TYR A C 1
ATOM 1914 O O . TYR A 1 247 ? 18.341 20.494 -8.541 1.00 92.88 247 TYR A O 1
ATOM 1922 N N . GLY A 1 248 ? 18.366 21.727 -6.657 1.00 83.06 248 GLY A N 1
ATOM 1923 C CA . GLY A 1 248 ? 18.801 20.659 -5.746 1.00 83.06 248 GLY A CA 1
ATOM 1924 C C . GLY A 1 248 ? 20.152 20.029 -6.103 1.00 83.06 248 GLY A C 1
ATOM 1925 O O . GLY A 1 248 ? 20.216 18.825 -6.321 1.00 83.06 248 GLY A O 1
ATOM 1926 N N . SER A 1 249 ? 21.222 20.832 -6.159 1.00 87.25 249 SER A N 1
ATOM 1927 C CA . SER A 1 249 ? 22.561 20.486 -6.683 1.00 87.25 249 SER A CA 1
ATOM 1928 C C . SER A 1 249 ? 23.058 19.053 -6.412 1.00 87.25 249 SER A C 1
ATOM 1930 O O . SER A 1 249 ? 23.315 18.315 -7.366 1.00 87.25 249 SER A O 1
ATOM 1932 N N . ALA A 1 250 ? 23.183 18.646 -5.143 1.00 89.25 250 ALA A N 1
ATOM 1933 C CA . ALA A 1 250 ? 23.702 17.331 -4.753 1.00 89.25 250 ALA A CA 1
ATOM 1934 C C . ALA A 1 250 ? 22.727 16.191 -5.099 1.00 89.25 250 ALA A C 1
ATOM 1936 O O . ALA A 1 250 ? 23.113 15.199 -5.718 1.00 89.25 250 ALA A O 1
ATOM 1937 N N . THR A 1 251 ? 21.448 16.360 -4.762 1.00 93.12 251 THR A N 1
ATOM 1938 C CA . THR A 1 251 ? 20.377 15.390 -5.028 1.00 93.12 251 THR A CA 1
ATOM 1939 C C . THR A 1 251 ? 20.180 15.152 -6.529 1.00 93.12 251 THR A C 1
ATOM 1941 O O . THR A 1 251 ? 20.025 14.021 -6.992 1.00 93.12 251 THR A O 1
ATOM 1944 N N . ARG A 1 252 ? 20.260 16.219 -7.325 1.00 94.12 252 ARG A N 1
ATOM 1945 C CA . ARG A 1 252 ? 20.232 16.177 -8.787 1.00 94.12 252 ARG A CA 1
ATOM 1946 C C . ARG A 1 252 ? 21.427 15.420 -9.352 1.00 94.12 252 ARG A C 1
ATOM 1948 O O . ARG A 1 252 ? 21.241 14.617 -10.257 1.00 94.12 252 ARG A O 1
ATOM 1955 N N . ALA A 1 253 ? 22.638 15.647 -8.840 1.00 93.69 253 ALA A N 1
ATOM 1956 C CA . ALA A 1 253 ? 23.824 14.926 -9.305 1.00 93.69 253 ALA A CA 1
ATOM 1957 C C . ALA A 1 253 ? 23.678 13.408 -9.104 1.00 93.69 253 ALA A C 1
ATOM 1959 O O . ALA A 1 253 ? 24.008 12.636 -10.003 1.00 93.69 253 ALA A O 1
ATOM 1960 N N . GLN A 1 254 ? 23.104 12.983 -7.972 1.00 95.19 254 GLN A N 1
ATOM 1961 C CA . GLN A 1 254 ? 22.782 11.575 -7.722 1.00 95.19 254 GLN A CA 1
ATOM 1962 C C . GLN A 1 254 ? 21.766 11.034 -8.736 1.00 95.19 254 GLN A C 1
ATOM 1964 O O . GLN A 1 254 ? 22.002 9.985 -9.335 1.00 95.19 254 GLN A O 1
ATOM 1969 N N . LEU A 1 255 ? 20.669 11.763 -8.975 1.00 95.25 255 LEU A N 1
ATOM 1970 C CA . LEU A 1 255 ? 19.640 11.364 -9.938 1.00 95.25 255 LEU A CA 1
ATOM 1971 C C . LEU A 1 255 ? 20.202 11.239 -11.365 1.00 95.25 255 LEU A C 1
ATOM 1973 O O . LEU A 1 255 ? 19.952 10.244 -12.044 1.00 95.25 255 LEU A O 1
ATOM 1977 N N . THR A 1 256 ? 21.010 12.215 -11.791 1.00 95.50 256 THR A N 1
ATOM 1978 C CA . THR A 1 256 ? 21.718 12.209 -13.080 1.00 95.50 256 THR A CA 1
ATOM 1979 C C . THR A 1 256 ? 22.652 11.007 -13.193 1.00 95.50 256 THR A C 1
ATOM 1981 O O . THR A 1 256 ? 22.659 10.329 -14.217 1.00 95.50 256 THR A O 1
ATOM 1984 N N . ASN A 1 257 ? 23.415 10.699 -12.139 1.00 96.50 257 ASN A N 1
ATOM 1985 C CA . ASN A 1 257 ? 24.318 9.552 -12.138 1.00 96.50 257 ASN A CA 1
ATOM 1986 C C . ASN A 1 257 ? 23.560 8.226 -12.296 1.00 96.50 257 ASN A C 1
ATOM 1988 O O . ASN A 1 257 ? 23.952 7.395 -13.113 1.00 96.50 257 ASN A O 1
ATOM 1992 N N . ILE A 1 258 ? 22.455 8.040 -11.565 1.00 96.56 258 ILE A N 1
ATOM 1993 C CA . ILE A 1 258 ? 21.615 6.839 -11.685 1.00 96.56 258 ILE A CA 1
ATOM 1994 C C . ILE A 1 258 ? 21.062 6.717 -13.107 1.00 96.56 258 ILE A C 1
ATOM 1996 O O . ILE A 1 258 ? 21.154 5.648 -13.705 1.00 96.56 258 ILE A O 1
ATOM 2000 N N . TYR A 1 259 ? 20.540 7.807 -13.674 1.00 95.50 259 TYR A N 1
ATOM 2001 C CA . TYR A 1 259 ? 20.011 7.800 -15.037 1.00 95.50 259 TYR A CA 1
ATOM 2002 C C . TYR A 1 259 ? 21.080 7.451 -16.078 1.00 95.50 259 TYR A C 1
ATOM 2004 O O . TYR A 1 259 ? 20.823 6.638 -16.957 1.00 95.50 259 TYR A O 1
ATOM 2012 N N . ASN A 1 260 ? 22.288 8.003 -15.960 1.00 95.31 260 ASN A N 1
ATOM 2013 C CA . ASN A 1 260 ? 23.351 7.779 -16.940 1.00 95.31 260 ASN A CA 1
ATOM 2014 C C . ASN A 1 260 ? 23.996 6.391 -16.831 1.00 95.31 260 ASN A C 1
ATOM 2016 O O . ASN A 1 260 ? 24.427 5.841 -17.837 1.00 95.31 260 ASN A O 1
ATOM 2020 N N . THR A 1 261 ? 24.094 5.833 -15.621 1.00 96.31 261 THR A N 1
ATOM 2021 C CA . THR A 1 261 ? 24.859 4.594 -15.377 1.00 96.31 261 THR A CA 1
ATOM 2022 C C . THR A 1 261 ? 23.986 3.358 -15.182 1.00 96.31 261 THR A C 1
ATOM 2024 O O . THR A 1 261 ? 24.469 2.240 -15.342 1.00 96.31 261 THR A O 1
ATOM 2027 N N . LYS A 1 262 ? 22.709 3.533 -14.823 1.00 95.38 262 LYS A N 1
ATOM 2028 C CA . LYS A 1 262 ? 21.803 2.441 -14.436 1.00 95.38 262 LYS A CA 1
ATOM 2029 C C . LYS A 1 262 ? 20.417 2.544 -15.089 1.00 95.38 262 LYS A C 1
ATOM 2031 O O . LYS A 1 262 ? 19.481 1.939 -14.573 1.00 95.38 262 LYS A O 1
ATOM 2036 N N . SER A 1 263 ? 20.256 3.273 -16.203 1.00 93.31 263 SER A N 1
ATOM 2037 C CA . SER A 1 263 ? 18.942 3.500 -16.847 1.00 93.31 263 SER A CA 1
ATOM 2038 C C . SER A 1 263 ? 18.188 2.206 -17.152 1.00 93.31 263 SER A C 1
ATOM 2040 O O . SER A 1 263 ? 17.036 2.049 -16.747 1.00 93.31 263 SER A O 1
ATOM 2042 N N . ASP A 1 264 ? 18.847 1.253 -17.813 1.00 91.62 264 ASP A N 1
ATOM 2043 C CA . ASP A 1 264 ? 18.210 0.000 -18.229 1.00 91.62 264 ASP A CA 1
ATOM 2044 C C . ASP A 1 264 ? 17.811 -0.833 -17.015 1.00 91.62 264 ASP A C 1
ATOM 2046 O O . ASP A 1 264 ? 16.696 -1.348 -16.932 1.00 91.62 264 ASP A O 1
ATOM 2050 N N . ARG A 1 265 ? 18.684 -0.884 -16.001 1.00 94.25 265 ARG A N 1
ATOM 2051 C CA . ARG A 1 265 ? 18.383 -1.568 -14.743 1.00 94.25 265 ARG A CA 1
ATOM 2052 C C . ARG A 1 265 ? 17.231 -0.899 -13.992 1.00 94.25 265 ARG A C 1
ATOM 2054 O O . ARG A 1 265 ? 16.360 -1.603 -13.494 1.00 94.25 265 ARG A O 1
ATOM 2061 N N . LEU A 1 266 ? 17.190 0.433 -13.943 1.00 95.88 266 LEU A N 1
ATOM 2062 C CA . LEU A 1 266 ? 16.090 1.185 -13.339 1.00 95.88 266 LEU A CA 1
ATOM 2063 C C . LEU A 1 266 ? 14.765 0.893 -14.055 1.00 95.88 266 LEU A C 1
ATOM 2065 O O . LEU A 1 266 ? 13.760 0.661 -13.391 1.00 95.88 266 LEU A O 1
ATOM 2069 N N . ARG A 1 267 ? 14.763 0.848 -15.393 1.00 94.88 267 ARG A N 1
ATOM 2070 C CA . ARG A 1 267 ? 13.583 0.482 -16.192 1.00 94.88 267 ARG A CA 1
ATOM 2071 C C . ARG A 1 267 ? 13.114 -0.944 -15.893 1.00 94.88 267 ARG A C 1
ATOM 2073 O O . ARG A 1 267 ? 11.923 -1.139 -15.681 1.00 94.88 267 ARG A O 1
ATOM 2080 N N . LEU A 1 268 ? 14.031 -1.913 -15.804 1.00 93.56 268 LEU A N 1
ATOM 2081 C CA . LEU A 1 268 ? 13.699 -3.294 -15.422 1.00 93.56 268 LEU A CA 1
ATOM 2082 C C . LEU A 1 268 ? 13.108 -3.380 -14.011 1.00 93.56 268 LEU A C 1
ATOM 2084 O O . LEU A 1 268 ? 12.129 -4.088 -13.796 1.00 93.56 268 LEU A O 1
ATOM 2088 N N . GLU A 1 269 ? 13.678 -2.664 -13.042 1.00 95.81 269 GLU A N 1
ATOM 2089 C CA . GLU A 1 269 ? 13.189 -2.685 -11.660 1.00 95.81 269 GLU A CA 1
ATOM 2090 C C . GLU A 1 269 ? 11.841 -1.956 -11.501 1.00 95.81 269 GLU A C 1
ATOM 2092 O O . GLU A 1 269 ? 10.990 -2.396 -10.728 1.00 95.81 269 GLU A O 1
ATOM 2097 N N . LEU A 1 270 ? 11.599 -0.891 -12.272 1.00 96.06 270 LEU A N 1
ATOM 2098 C CA . LEU A 1 270 ? 10.285 -0.251 -12.376 1.00 96.06 270 LEU A CA 1
ATOM 2099 C C . LEU A 1 270 ? 9.246 -1.191 -13.000 1.00 96.06 270 LEU A C 1
ATOM 2101 O O . LEU A 1 270 ? 8.145 -1.318 -12.469 1.00 96.06 270 LEU A O 1
ATOM 2105 N N . ALA A 1 271 ? 9.610 -1.894 -14.073 1.00 93.69 271 ALA A N 1
ATOM 2106 C CA . ALA A 1 271 ? 8.755 -2.888 -14.711 1.00 93.69 271 ALA A CA 1
ATOM 2107 C C . ALA A 1 271 ? 8.412 -4.048 -13.762 1.00 93.69 271 ALA A C 1
ATOM 2109 O O . ALA A 1 271 ? 7.244 -4.412 -13.631 1.00 93.69 271 ALA A O 1
ATOM 2110 N N . ALA A 1 272 ? 9.399 -4.555 -13.015 1.00 92.88 272 ALA A N 1
ATOM 2111 C CA . ALA A 1 272 ? 9.183 -5.576 -11.992 1.00 92.88 272 ALA A CA 1
ATOM 2112 C C . ALA A 1 272 ? 8.200 -5.096 -10.918 1.00 92.88 272 ALA A C 1
ATOM 2114 O O . ALA A 1 272 ? 7.301 -5.832 -10.523 1.00 92.88 272 ALA A O 1
ATOM 2115 N N . MET A 1 273 ? 8.319 -3.842 -10.475 1.00 94.38 273 MET A N 1
ATOM 2116 C CA . MET A 1 273 ? 7.366 -3.259 -9.533 1.00 94.38 273 MET A CA 1
ATOM 2117 C C . MET A 1 273 ? 5.952 -3.182 -10.134 1.00 94.38 273 MET A C 1
ATOM 2119 O O . MET A 1 273 ? 4.994 -3.549 -9.458 1.00 94.38 273 MET A O 1
ATOM 2123 N N . CYS A 1 274 ? 5.803 -2.794 -11.407 1.00 94.06 274 CYS A N 1
ATOM 2124 C CA . CYS A 1 274 ? 4.510 -2.808 -12.105 1.00 94.06 274 CYS A CA 1
ATOM 2125 C C . CYS A 1 274 ? 3.876 -4.205 -12.161 1.00 94.06 274 CYS A C 1
ATOM 2127 O O . CYS A 1 274 ? 2.672 -4.324 -11.929 1.00 94.06 274 CYS A O 1
ATOM 2129 N N . ASP A 1 275 ? 4.661 -5.259 -12.388 1.00 91.31 275 ASP A N 1
ATOM 2130 C CA . ASP A 1 275 ? 4.167 -6.643 -12.335 1.00 91.31 275 ASP A CA 1
ATOM 2131 C C . ASP A 1 275 ? 3.678 -7.028 -10.927 1.00 91.31 275 ASP A C 1
ATOM 2133 O O . ASP A 1 275 ? 2.706 -7.769 -10.770 1.00 91.31 275 ASP A O 1
ATOM 2137 N N . MET A 1 276 ? 4.266 -6.442 -9.880 1.00 91.19 276 MET A N 1
ATOM 2138 C CA . MET A 1 276 ? 3.850 -6.635 -8.486 1.00 91.19 276 MET A CA 1
ATOM 2139 C C . MET A 1 276 ? 2.611 -5.818 -8.086 1.00 91.19 276 MET A C 1
ATOM 2141 O O . MET A 1 276 ? 2.175 -5.881 -6.936 1.00 91.19 276 MET A O 1
ATOM 2145 N N . ARG A 1 277 ? 1.956 -5.104 -9.012 1.00 93.81 277 ARG A N 1
ATOM 2146 C CA . ARG A 1 277 ? 0.702 -4.369 -8.744 1.00 93.81 277 ARG A CA 1
ATOM 2147 C C . ARG A 1 277 ? -0.402 -5.251 -8.167 1.00 93.81 277 ARG A C 1
ATOM 2149 O O . ARG A 1 277 ? -1.225 -4.767 -7.390 1.00 93.81 277 ARG A O 1
ATOM 2156 N N . ILE A 1 278 ? -0.408 -6.542 -8.500 1.00 92.50 278 ILE A N 1
ATOM 2157 C CA . ILE A 1 278 ? -1.334 -7.509 -7.907 1.00 92.50 278 ILE A CA 1
ATOM 2158 C C . ILE A 1 278 ? -1.188 -7.587 -6.383 1.00 92.50 278 ILE A C 1
ATOM 2160 O O . ILE A 1 278 ? -2.201 -7.645 -5.696 1.00 92.50 278 ILE A O 1
ATOM 2164 N N . LEU A 1 279 ? 0.030 -7.497 -5.843 1.00 94.19 279 LEU A N 1
ATOM 2165 C CA . LEU A 1 279 ? 0.269 -7.482 -4.401 1.00 94.19 279 LEU A CA 1
ATOM 2166 C C . LEU A 1 279 ? -0.353 -6.247 -3.743 1.00 94.19 279 LEU A C 1
ATOM 2168 O O . LEU A 1 279 ? -1.047 -6.363 -2.731 1.00 94.19 279 LEU A O 1
ATOM 2172 N N . VAL A 1 280 ? -0.140 -5.071 -4.338 1.00 94.38 280 VAL A N 1
ATOM 2173 C CA . VAL A 1 280 ? -0.692 -3.802 -3.839 1.00 94.38 280 VAL A CA 1
ATOM 2174 C C . VAL A 1 280 ? -2.219 -3.845 -3.860 1.00 94.38 280 VAL A C 1
ATOM 2176 O O . VAL A 1 280 ? -2.862 -3.558 -2.854 1.00 94.38 280 VAL A O 1
ATOM 2179 N N . ARG A 1 281 ? -2.805 -4.290 -4.979 1.00 94.25 281 ARG A N 1
ATOM 2180 C CA . ARG A 1 281 ? -4.258 -4.432 -5.131 1.00 94.25 281 ARG A CA 1
ATOM 2181 C C . ARG A 1 281 ? -4.845 -5.400 -4.108 1.00 94.25 281 ARG A C 1
ATOM 2183 O O . ARG A 1 281 ? -5.820 -5.051 -3.457 1.00 94.25 281 ARG A O 1
ATOM 2190 N N . THR A 1 282 ? -4.244 -6.578 -3.944 1.00 94.56 282 THR A N 1
ATOM 2191 C CA . THR A 1 282 ? -4.688 -7.566 -2.953 1.00 94.56 282 THR A CA 1
ATOM 2192 C C . THR A 1 282 ? -4.595 -7.013 -1.532 1.00 94.56 282 THR A C 1
ATOM 2194 O O . THR A 1 282 ? -5.487 -7.252 -0.727 1.00 94.56 282 THR A O 1
ATOM 2197 N N . THR A 1 283 ? -3.547 -6.244 -1.218 1.00 94.38 283 THR A N 1
ATOM 2198 C CA . THR A 1 283 ? -3.404 -5.616 0.106 1.00 94.38 283 THR A CA 1
ATOM 2199 C C . THR A 1 283 ? -4.592 -4.705 0.420 1.00 94.38 283 THR A C 1
ATOM 2201 O O . THR A 1 283 ? -5.183 -4.836 1.489 1.00 94.38 283 THR A O 1
ATOM 2204 N N . TYR A 1 284 ? -4.971 -3.830 -0.516 1.00 92.88 284 TYR A N 1
ATOM 2205 C CA . TYR A 1 284 ? -6.102 -2.915 -0.332 1.00 92.88 284 TYR A CA 1
ATOM 2206 C C . TYR A 1 284 ? -7.466 -3.605 -0.407 1.00 92.88 284 TYR A C 1
ATOM 2208 O O . TYR A 1 284 ? -8.388 -3.202 0.292 1.00 92.88 284 TYR A O 1
ATOM 2216 N N . GLU A 1 285 ? -7.609 -4.653 -1.222 1.00 92.81 285 GLU A N 1
ATOM 2217 C CA . GLU A 1 285 ? -8.829 -5.467 -1.250 1.00 92.81 285 GLU A CA 1
ATOM 2218 C C . GLU A 1 285 ? -9.084 -6.096 0.127 1.00 92.81 285 GLU A C 1
ATOM 2220 O O . GLU A 1 285 ? -10.181 -5.985 0.663 1.00 92.81 285 GLU A O 1
ATOM 2225 N N . LEU A 1 286 ? -8.054 -6.682 0.746 1.00 92.00 286 LEU A N 1
ATOM 2226 C CA . LEU A 1 286 ? -8.173 -7.323 2.059 1.00 92.00 286 LEU A CA 1
ATOM 2227 C C . LEU A 1 286 ? -8.243 -6.336 3.237 1.00 92.00 286 LEU A C 1
ATOM 2229 O O . LEU A 1 286 ? -8.580 -6.751 4.343 1.00 92.00 286 LEU A O 1
ATOM 2233 N N . GLU A 1 287 ? -7.940 -5.050 3.023 1.00 88.31 287 GLU A N 1
ATOM 2234 C CA . GLU A 1 287 ? -8.130 -3.996 4.036 1.00 88.31 287 GLU A CA 1
ATOM 2235 C C . GLU A 1 287 ? -9.621 -3.688 4.257 1.00 88.31 287 GLU A C 1
ATOM 2237 O O . GLU A 1 287 ? -9.995 -3.071 5.256 1.00 88.31 287 GLU A O 1
ATOM 2242 N N . GLY A 1 288 ? -10.476 -4.155 3.339 1.00 82.81 288 GLY A N 1
ATOM 2243 C CA . GLY A 1 288 ? -11.919 -3.998 3.384 1.00 82.81 288 GLY A CA 1
ATOM 2244 C C . GLY A 1 288 ? -12.555 -4.335 4.737 1.00 82.81 288 GLY A C 1
ATOM 2245 O O . GLY A 1 288 ? -12.137 -5.208 5.506 1.00 82.81 288 GLY A O 1
ATOM 2246 N N . ASP A 1 289 ? -13.614 -3.592 5.043 1.00 78.00 289 ASP A N 1
ATOM 2247 C CA . ASP A 1 289 ? -14.339 -3.710 6.304 1.00 78.00 289 ASP A CA 1
ATOM 2248 C C . ASP A 1 289 ? -15.452 -4.765 6.280 1.00 78.00 289 ASP A C 1
ATOM 2250 O O . ASP A 1 289 ? -16.140 -4.914 7.289 1.00 78.00 289 ASP A O 1
ATOM 2254 N N . ARG A 1 290 ? -15.636 -5.486 5.166 1.00 83.00 290 ARG A N 1
ATOM 2255 C CA . ARG A 1 290 ? -16.719 -6.450 4.942 1.00 83.00 290 ARG A CA 1
ATOM 2256 C C . ARG A 1 290 ? -16.219 -7.882 5.192 1.00 83.00 290 ARG A C 1
ATOM 2258 O O . ARG A 1 290 ? -15.635 -8.178 6.235 1.00 83.00 290 ARG A O 1
ATOM 2265 N N . LEU A 1 291 ? -16.513 -8.790 4.261 1.00 85.06 291 LEU A N 1
ATOM 2266 C CA . LEU A 1 291 ? -16.171 -10.211 4.313 1.00 85.06 291 LEU A CA 1
ATOM 2267 C C . LEU A 1 291 ? -14.925 -10.544 3.478 1.00 85.06 291 LEU A C 1
ATOM 2269 O O . LEU A 1 291 ? -14.718 -11.702 3.128 1.00 85.06 291 LEU A O 1
ATOM 2273 N N . GLU A 1 292 ? -14.079 -9.562 3.156 1.00 87.75 292 GLU A N 1
ATOM 2274 C CA . GLU A 1 292 ? -12.891 -9.765 2.317 1.00 87.75 292 GLU A CA 1
ATOM 2275 C C . GLU A 1 292 ? -11.891 -10.748 2.942 1.00 87.75 292 GLU A C 1
ATOM 2277 O O . GLU A 1 292 ? -11.138 -11.399 2.223 1.00 87.75 292 GLU A O 1
ATOM 2282 N N . ILE A 1 293 ? -11.951 -10.972 4.260 1.00 83.31 293 ILE A N 1
ATOM 2283 C CA . ILE A 1 293 ? -11.193 -12.039 4.926 1.00 83.31 293 ILE A CA 1
ATOM 2284 C C . ILE A 1 293 ? -11.477 -13.433 4.339 1.00 83.31 293 ILE A C 1
ATOM 2286 O O . ILE A 1 293 ? -10.577 -14.268 4.292 1.00 83.31 293 ILE A O 1
ATOM 2290 N N . LEU A 1 294 ? -12.689 -13.680 3.825 1.00 87.88 294 LEU A N 1
ATOM 2291 C CA . LEU A 1 294 ? -13.044 -14.940 3.162 1.00 87.88 294 LEU A CA 1
ATOM 2292 C C . LEU A 1 294 ? -12.317 -15.115 1.820 1.00 87.88 294 LEU A C 1
ATOM 2294 O O . LEU A 1 294 ? -12.149 -16.237 1.359 1.00 87.88 294 LEU A O 1
ATOM 2298 N N . LEU A 1 295 ? -11.850 -14.018 1.216 1.00 91.88 295 LEU A N 1
ATOM 2299 C CA . LEU A 1 295 ? -11.074 -14.024 -0.025 1.00 91.88 295 LEU A CA 1
ATOM 2300 C C . LEU A 1 295 ? -9.576 -14.229 0.229 1.00 91.88 295 LEU A C 1
ATOM 2302 O O . LEU A 1 295 ? -8.825 -14.475 -0.715 1.00 91.88 295 LEU A O 1
ATOM 2306 N N . ALA A 1 296 ? -9.119 -14.108 1.482 1.00 91.50 296 ALA A N 1
ATOM 2307 C CA . ALA A 1 296 ? -7.698 -14.073 1.808 1.00 91.50 296 ALA A CA 1
ATOM 2308 C C . ALA A 1 296 ? -6.959 -15.318 1.306 1.00 91.50 296 ALA A C 1
ATOM 2310 O O . ALA A 1 296 ? -5.891 -15.188 0.711 1.00 91.50 296 ALA A O 1
ATOM 2311 N N . TYR A 1 297 ? -7.542 -16.509 1.487 1.00 92.44 297 TYR A N 1
ATOM 2312 C CA . TYR A 1 297 ? -6.933 -17.755 1.025 1.00 92.44 297 TYR A CA 1
ATOM 2313 C C . TYR A 1 297 ? -6.720 -17.750 -0.492 1.00 92.44 297 TYR A C 1
ATOM 2315 O O . TYR A 1 297 ? -5.581 -17.878 -0.941 1.00 92.44 297 TYR A O 1
ATOM 2323 N N . ASP A 1 298 ? -7.778 -17.527 -1.273 1.00 94.50 298 ASP A N 1
ATOM 2324 C CA . ASP A 1 298 ? -7.712 -17.552 -2.738 1.00 94.50 298 ASP A CA 1
ATOM 2325 C C . ASP A 1 298 ? -6.739 -16.502 -3.275 1.00 94.50 298 ASP A C 1
ATOM 2327 O O . ASP A 1 298 ? -5.936 -16.769 -4.169 1.00 94.50 298 ASP A O 1
ATOM 2331 N N . ARG A 1 299 ? -6.753 -15.299 -2.694 1.00 94.25 299 ARG A N 1
ATOM 2332 C CA . ARG A 1 299 ? -5.838 -14.225 -3.089 1.00 94.25 299 ARG A CA 1
ATOM 2333 C C . ARG A 1 299 ? -4.382 -14.552 -2.772 1.00 94.25 299 ARG A C 1
ATOM 2335 O O . ARG A 1 299 ? -3.504 -14.257 -3.584 1.00 94.25 299 ARG A O 1
ATOM 2342 N N . ILE A 1 300 ? -4.118 -15.189 -1.633 1.00 91.94 300 ILE A N 1
ATOM 2343 C CA . ILE A 1 300 ? -2.779 -15.676 -1.288 1.00 91.94 300 ILE A CA 1
ATOM 2344 C C . ILE A 1 300 ? -2.357 -16.804 -2.236 1.00 91.94 300 ILE A C 1
ATOM 2346 O O . ILE A 1 300 ? -1.205 -16.809 -2.666 1.00 91.94 300 ILE A O 1
ATOM 2350 N N . GLN A 1 301 ? -3.261 -17.714 -2.620 1.00 94.19 301 GLN A N 1
ATOM 2351 C CA . GLN A 1 301 ? -2.946 -18.757 -3.603 1.00 94.19 301 GLN A CA 1
ATOM 2352 C C . GLN A 1 301 ? -2.555 -18.161 -4.955 1.00 94.19 301 GLN A C 1
ATOM 2354 O O . GLN A 1 301 ? -1.549 -18.575 -5.517 1.00 94.19 301 GLN A O 1
ATOM 2359 N N . VAL A 1 302 ? -3.252 -17.128 -5.437 1.00 91.94 302 VAL A N 1
ATOM 2360 C CA . VAL A 1 302 ? -2.873 -16.440 -6.686 1.00 91.94 302 VAL A CA 1
ATOM 2361 C C . VAL A 1 302 ? -1.454 -15.863 -6.605 1.00 91.94 302 VAL A C 1
ATOM 2363 O O . VAL A 1 302 ? -0.657 -16.037 -7.528 1.00 91.94 302 VAL A O 1
ATOM 2366 N N . LEU A 1 303 ? -1.104 -15.210 -5.492 1.00 91.38 303 LEU A N 1
ATOM 2367 C CA . LEU A 1 303 ? 0.246 -14.674 -5.279 1.00 91.38 303 LEU A CA 1
ATOM 2368 C C . LEU A 1 303 ? 1.297 -15.788 -5.181 1.00 91.38 303 LEU A C 1
ATOM 2370 O O . LEU A 1 303 ? 2.404 -15.644 -5.702 1.00 91.38 303 LEU A O 1
ATOM 2374 N N . ARG A 1 304 ? 0.947 -16.912 -4.552 1.00 90.50 304 ARG A N 1
ATOM 2375 C CA . ARG A 1 304 ? 1.806 -18.092 -4.465 1.00 90.50 304 ARG A CA 1
ATOM 2376 C C . ARG A 1 304 ? 2.047 -18.710 -5.839 1.00 90.50 304 ARG A C 1
ATOM 2378 O O . ARG A 1 304 ? 3.204 -18.939 -6.173 1.00 90.50 304 ARG A O 1
ATOM 2385 N N . SER A 1 305 ? 1.004 -18.924 -6.639 1.00 87.75 305 SER A N 1
ATOM 2386 C CA . SER A 1 305 ? 1.122 -19.448 -8.003 1.00 87.75 305 SER A CA 1
ATOM 2387 C C . SER A 1 305 ? 1.964 -18.527 -8.884 1.00 87.75 305 SER A C 1
ATOM 2389 O O . SER A 1 305 ? 2.808 -19.007 -9.637 1.00 87.75 305 SER A O 1
ATOM 2391 N N . MET A 1 306 ? 1.821 -17.204 -8.735 1.00 86.00 306 MET A N 1
ATOM 2392 C CA . MET A 1 306 ? 2.719 -16.245 -9.382 1.00 86.00 306 MET A C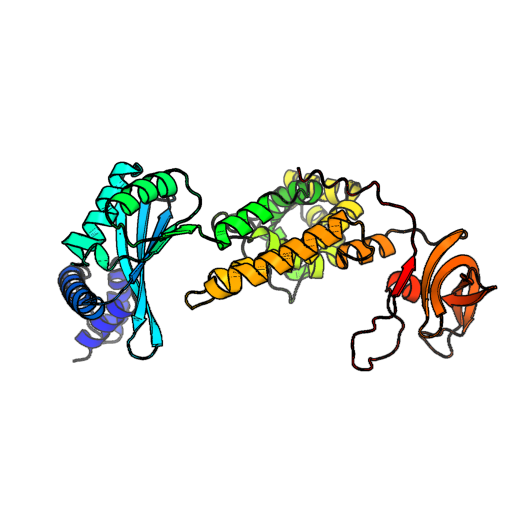A 1
ATOM 2393 C C . MET A 1 306 ? 4.174 -16.482 -8.945 1.00 86.00 306 MET A C 1
ATOM 2395 O O . MET A 1 306 ? 5.043 -16.663 -9.793 1.00 86.00 306 MET A O 1
ATOM 2399 N N . GLY A 1 307 ? 4.452 -16.574 -7.642 1.00 84.75 307 GLY A N 1
ATOM 2400 C CA . GLY A 1 307 ? 5.797 -16.868 -7.134 1.00 84.75 307 GLY A CA 1
ATOM 2401 C C . GLY A 1 307 ? 6.371 -18.214 -7.603 1.00 84.75 307 GLY A C 1
ATOM 2402 O O . GLY A 1 307 ? 7.552 -18.298 -7.936 1.00 84.75 307 GLY A O 1
ATOM 2403 N N . GLU A 1 308 ? 5.553 -19.265 -7.664 1.00 84.81 308 GLU A N 1
ATOM 2404 C CA . GLU A 1 308 ? 5.932 -20.584 -8.190 1.00 84.81 308 GLU A CA 1
ATOM 2405 C C . GLU A 1 308 ? 6.263 -20.511 -9.682 1.00 84.81 308 GLU A C 1
ATOM 2407 O O . GLU A 1 308 ? 7.288 -21.046 -10.107 1.00 84.81 308 GLU A O 1
ATOM 2412 N N . SER A 1 309 ? 5.471 -19.770 -10.459 1.00 79.31 309 SER A N 1
ATOM 2413 C CA . SER A 1 309 ? 5.753 -19.559 -11.876 1.00 79.31 309 SER A CA 1
ATOM 2414 C C . SER A 1 309 ? 7.086 -18.824 -12.086 1.00 79.31 309 SER A C 1
ATOM 2416 O O . SER A 1 309 ? 7.882 -19.265 -12.916 1.00 79.31 309 SER A O 1
ATOM 2418 N N . ILE A 1 310 ? 7.422 -17.827 -11.247 1.00 80.31 310 ILE A N 1
ATOM 2419 C CA . ILE A 1 310 ? 8.730 -17.138 -11.284 1.00 80.31 310 ILE A CA 1
ATOM 2420 C C . ILE A 1 310 ? 9.858 -18.147 -11.028 1.00 80.31 310 ILE A C 1
ATOM 2422 O O . ILE A 1 310 ? 10.842 -18.183 -11.763 1.00 80.31 310 ILE A O 1
ATOM 2426 N N . LYS A 1 311 ? 9.713 -18.994 -9.997 1.00 75.88 311 LYS A N 1
ATOM 2427 C CA . LYS A 1 311 ? 10.723 -20.000 -9.618 1.00 75.88 311 LYS A CA 1
ATOM 2428 C C . LYS A 1 311 ? 10.932 -21.071 -10.676 1.00 75.88 311 LYS A C 1
ATOM 2430 O O . LYS A 1 311 ? 12.061 -21.505 -10.875 1.00 75.88 311 LYS A O 1
ATOM 2435 N N . SER A 1 312 ? 9.859 -21.491 -11.339 1.00 72.06 312 SER A N 1
ATOM 2436 C CA . SER A 1 312 ? 9.931 -22.474 -12.421 1.00 72.06 312 SER A CA 1
ATOM 2437 C C . SER A 1 312 ? 10.667 -21.952 -13.658 1.00 72.06 312 SER A C 1
ATOM 2439 O O . SER A 1 312 ? 10.880 -22.717 -14.593 1.00 72.06 312 SER A O 1
ATOM 2441 N N . MET A 1 313 ? 11.052 -20.665 -13.665 1.00 63.03 313 MET A N 1
ATOM 2442 C CA . MET A 1 313 ? 11.603 -19.967 -14.826 1.00 63.03 313 MET A CA 1
ATOM 2443 C C . MET A 1 313 ? 10.697 -20.111 -16.050 1.00 63.03 313 MET A C 1
ATOM 2445 O O . MET A 1 313 ? 11.173 -20.091 -17.181 1.00 63.03 313 MET A O 1
ATOM 2449 N N . ALA A 1 314 ? 9.388 -20.270 -15.827 1.00 57.47 314 ALA A N 1
ATOM 2450 C CA . ALA A 1 314 ? 8.431 -20.255 -16.911 1.00 57.47 314 ALA A CA 1
ATOM 2451 C C . ALA A 1 314 ? 8.554 -18.904 -17.630 1.00 57.47 314 ALA A C 1
ATOM 2453 O O . ALA A 1 314 ? 8.549 -17.838 -17.010 1.00 57.47 314 ALA A O 1
ATOM 2454 N N . ASP A 1 315 ? 8.719 -18.947 -18.946 1.00 51.94 315 ASP A N 1
ATOM 2455 C CA . ASP A 1 315 ? 8.901 -17.748 -19.757 1.00 51.94 315 ASP A CA 1
ATOM 2456 C C . ASP A 1 315 ? 7.655 -16.835 -19.673 1.00 51.94 315 ASP A C 1
ATOM 2458 O O . ASP A 1 315 ? 6.525 -17.288 -19.884 1.00 51.94 315 ASP A O 1
ATOM 2462 N N . GLY A 1 316 ? 7.853 -15.527 -19.454 1.00 58.34 316 GLY A N 1
ATOM 2463 C CA . GLY A 1 316 ? 6.782 -14.513 -19.496 1.00 58.34 316 GLY A CA 1
ATOM 2464 C C . GLY A 1 316 ? 6.011 -14.288 -18.188 1.00 58.34 316 GLY A C 1
ATOM 2465 O O . GLY A 1 316 ? 4.922 -13.718 -18.211 1.00 58.34 316 GLY A O 1
ATOM 2466 N N . VAL A 1 317 ? 6.556 -14.714 -17.047 1.00 65.12 317 VAL A N 1
ATOM 2467 C CA . VAL A 1 317 ? 5.892 -14.582 -15.736 1.00 65.12 317 VAL A CA 1
ATOM 2468 C C . VAL A 1 317 ? 5.803 -13.135 -15.235 1.00 65.12 317 VAL A C 1
ATOM 2470 O O . VAL A 1 317 ? 4.861 -12.777 -14.531 1.00 65.12 317 VAL A O 1
ATOM 2473 N N . LEU A 1 318 ? 6.765 -12.295 -15.616 1.00 85.06 318 LEU A N 1
ATOM 2474 C CA . LEU A 1 318 ? 6.791 -10.864 -15.316 1.00 85.06 318 LEU A CA 1
ATOM 2475 C C . LEU A 1 318 ? 6.642 -10.095 -16.638 1.00 85.06 318 LEU A C 1
ATOM 2477 O O . LEU A 1 318 ? 7.648 -9.810 -17.291 1.00 85.06 318 LEU A O 1
ATOM 2481 N N . PRO A 1 319 ? 5.403 -9.850 -17.106 1.00 83.94 319 PRO A N 1
ATOM 2482 C CA . PRO A 1 319 ? 5.153 -9.387 -18.468 1.00 83.94 319 PRO A CA 1
ATOM 2483 C C . PRO A 1 319 ? 5.754 -8.011 -18.765 1.00 83.94 319 PRO A C 1
ATOM 2485 O O . PRO A 1 319 ? 6.199 -7.783 -19.891 1.00 83.94 319 PRO A O 1
ATOM 2488 N N . ASN A 1 320 ? 5.807 -7.100 -17.788 1.00 88.19 320 ASN A N 1
ATOM 2489 C CA . ASN A 1 320 ? 6.452 -5.804 -17.995 1.00 88.19 320 ASN A CA 1
ATOM 2490 C C . ASN A 1 320 ? 7.977 -5.953 -18.062 1.00 88.19 320 ASN A C 1
ATOM 2492 O O . ASN A 1 320 ? 8.615 -5.320 -18.904 1.00 88.19 320 ASN A O 1
ATOM 2496 N N . VAL A 1 321 ? 8.574 -6.800 -17.214 1.00 88.12 321 VAL A N 1
ATOM 2497 C CA . VAL A 1 321 ? 10.023 -7.079 -17.268 1.00 88.12 321 VAL A CA 1
ATOM 2498 C C . VAL A 1 321 ? 10.405 -7.703 -18.607 1.00 88.12 321 VAL A C 1
ATOM 2500 O O . VAL A 1 321 ? 11.357 -7.253 -19.239 1.00 88.12 321 VAL A O 1
ATOM 2503 N N . ASP A 1 322 ? 9.644 -8.698 -19.056 1.00 81.69 322 ASP A N 1
ATOM 2504 C CA . ASP A 1 322 ? 9.826 -9.369 -20.344 1.00 81.69 322 ASP A CA 1
ATOM 2505 C C . ASP A 1 322 ? 9.737 -8.376 -21.517 1.00 81.69 322 ASP A C 1
ATOM 2507 O O . ASP A 1 322 ? 10.609 -8.348 -22.387 1.00 81.69 322 ASP A O 1
ATOM 2511 N N . ALA A 1 323 ? 8.752 -7.471 -21.493 1.00 82.12 323 ALA A N 1
ATOM 2512 C CA . ALA A 1 323 ? 8.639 -6.402 -22.483 1.00 82.12 323 ALA A CA 1
ATOM 2513 C C . ALA A 1 323 ? 9.852 -5.453 -22.474 1.00 82.12 323 ALA A C 1
ATOM 2515 O O . ALA A 1 323 ? 10.376 -5.109 -23.535 1.00 82.12 323 ALA A O 1
ATOM 2516 N N . CYS A 1 324 ? 10.344 -5.059 -21.296 1.00 85.56 324 CYS A N 1
ATOM 2517 C CA . CYS A 1 324 ? 11.551 -4.241 -21.190 1.00 85.56 324 CYS A CA 1
ATOM 2518 C C . CYS A 1 324 ? 12.800 -4.972 -21.704 1.00 85.56 324 CYS A C 1
ATOM 2520 O O . CYS A 1 324 ? 13.603 -4.371 -22.413 1.00 85.56 324 CYS A O 1
ATOM 2522 N N . LEU A 1 325 ? 12.961 -6.263 -21.403 1.00 83.69 325 LEU A N 1
ATOM 2523 C CA . LEU A 1 325 ? 14.087 -7.060 -21.897 1.00 83.69 325 LEU A CA 1
ATOM 2524 C C . LEU A 1 325 ? 14.083 -7.163 -23.426 1.00 83.69 325 LEU A C 1
ATOM 2526 O O . LEU A 1 325 ? 15.130 -6.959 -24.041 1.00 83.69 325 LEU A O 1
ATOM 2530 N N . ARG A 1 326 ? 12.915 -7.384 -24.050 1.00 78.94 326 ARG A N 1
ATOM 2531 C CA . ARG A 1 326 ? 12.776 -7.349 -25.518 1.00 78.94 326 ARG A CA 1
ATOM 2532 C C . ARG A 1 326 ? 13.196 -6.008 -26.114 1.00 78.94 326 ARG A C 1
ATOM 2534 O O . ARG A 1 326 ? 13.750 -5.977 -27.209 1.00 78.94 326 ARG A O 1
ATOM 2541 N N . TYR A 1 327 ? 12.946 -4.906 -25.412 1.00 81.38 327 TYR A N 1
ATOM 2542 C CA . TYR A 1 327 ? 13.361 -3.577 -25.856 1.00 81.38 327 TYR A CA 1
ATOM 2543 C C . TYR A 1 327 ? 14.882 -3.368 -25.752 1.00 81.38 327 TYR A C 1
ATOM 2545 O O . TYR A 1 327 ? 15.478 -2.791 -26.656 1.00 81.38 327 TYR A O 1
ATOM 2553 N N . PHE A 1 328 ? 15.528 -3.855 -24.687 1.00 81.25 328 PHE A N 1
ATOM 2554 C CA . PHE A 1 328 ? 16.982 -3.699 -24.503 1.00 81.25 328 PHE A CA 1
ATOM 2555 C C . PHE A 1 328 ? 17.822 -4.666 -25.328 1.00 81.25 328 PHE A C 1
ATOM 2557 O O . PHE A 1 328 ? 19.011 -4.431 -25.537 1.00 81.25 328 PHE A O 1
ATOM 2564 N N . MET A 1 329 ? 17.231 -5.769 -25.777 1.00 81.25 329 MET A N 1
ATOM 2565 C CA . MET A 1 329 ? 17.952 -6.757 -26.555 1.00 81.25 329 MET A CA 1
ATOM 2566 C C . MET A 1 329 ? 18.308 -6.199 -27.942 1.00 81.25 329 MET A C 1
ATOM 2568 O O . MET A 1 329 ? 17.461 -5.684 -28.682 1.00 81.25 329 MET A O 1
ATOM 2572 N N . GLU A 1 330 ? 19.584 -6.331 -28.292 1.00 83.88 330 GLU A N 1
ATOM 2573 C CA . GLU A 1 330 ? 20.095 -6.062 -29.630 1.00 83.88 330 GLU A CA 1
ATOM 2574 C C . GLU A 1 330 ? 19.592 -7.147 -30.592 1.00 83.88 330 GLU A C 1
ATOM 2576 O O . GLU A 1 330 ? 19.861 -8.334 -30.398 1.00 83.88 330 GLU A O 1
ATOM 2581 N N . LEU A 1 331 ? 18.869 -6.741 -31.637 1.00 84.44 331 LEU A N 1
ATOM 2582 C CA . LEU A 1 331 ? 18.457 -7.643 -32.706 1.00 84.44 331 LEU A CA 1
ATOM 2583 C C . LEU A 1 331 ? 19.599 -7.764 -33.710 1.00 84.44 331 LEU A C 1
ATOM 2585 O O . LEU A 1 331 ? 19.979 -6.788 -34.357 1.00 84.44 331 LEU A O 1
ATOM 2589 N N . LYS A 1 332 ? 20.149 -8.969 -33.827 1.00 87.12 332 LYS A N 1
ATOM 2590 C CA . LYS A 1 332 ? 21.203 -9.304 -34.781 1.00 87.12 332 LYS A CA 1
ATOM 2591 C C . LYS A 1 332 ? 21.035 -10.727 -35.283 1.00 87.12 332 LYS A C 1
ATOM 2593 O O . LYS A 1 332 ? 20.342 -11.536 -34.665 1.00 87.12 332 LYS A O 1
ATOM 2598 N N . ARG A 1 333 ? 21.722 -11.042 -36.380 1.00 89.69 333 ARG A N 1
ATOM 2599 C CA . ARG A 1 333 ? 21.758 -12.396 -36.930 1.00 89.69 333 ARG A CA 1
ATOM 2600 C C . ARG A 1 333 ? 22.112 -13.422 -35.846 1.00 89.69 333 ARG A C 1
ATOM 2602 O O . ARG A 1 333 ? 23.054 -13.220 -35.080 1.00 89.69 333 ARG A O 1
ATOM 2609 N N . GLY A 1 334 ? 21.366 -14.519 -35.807 1.00 84.44 334 GLY A N 1
ATOM 2610 C CA . GLY A 1 334 ? 21.521 -15.617 -34.856 1.00 84.44 334 GLY A CA 1
ATOM 2611 C C . GLY A 1 334 ? 20.769 -15.435 -33.537 1.00 84.44 334 GLY A C 1
ATOM 2612 O O . GLY A 1 334 ? 20.775 -16.355 -32.722 1.00 84.44 334 GLY A O 1
ATOM 2613 N N . VAL A 1 335 ? 20.103 -14.296 -33.302 1.00 82.81 335 VAL A N 1
ATOM 2614 C CA . VAL A 1 335 ? 19.186 -14.169 -32.159 1.00 82.81 335 VAL A CA 1
ATOM 2615 C C . VAL A 1 335 ? 18.037 -15.151 -32.348 1.00 82.81 335 VAL A C 1
ATOM 2617 O O . VAL A 1 335 ? 17.375 -15.153 -33.387 1.00 82.81 335 VAL A O 1
ATOM 2620 N N . LYS A 1 336 ? 17.815 -15.990 -31.337 1.00 82.06 336 LYS A N 1
ATOM 2621 C CA . LYS A 1 336 ? 16.769 -17.005 -31.358 1.00 82.06 336 LYS A CA 1
ATOM 2622 C C . LYS A 1 336 ? 15.407 -16.355 -31.148 1.00 82.06 336 LYS A C 1
ATOM 2624 O O . LYS A 1 336 ? 15.228 -15.582 -30.209 1.00 82.06 336 LYS A O 1
ATOM 2629 N N . ILE A 1 337 ? 14.460 -16.700 -32.003 1.00 79.25 337 ILE A N 1
ATOM 2630 C CA . ILE A 1 337 ? 13.048 -16.351 -31.926 1.00 79.25 337 ILE A CA 1
ATOM 2631 C C . ILE A 1 337 ? 12.252 -17.613 -31.575 1.00 79.25 337 ILE A C 1
ATOM 2633 O O . ILE A 1 337 ? 12.646 -18.723 -31.905 1.00 79.25 337 ILE A O 1
ATOM 2637 N N . ARG A 1 338 ? 11.133 -17.454 -30.887 1.00 75.25 338 ARG A N 1
ATOM 2638 C CA . ARG A 1 338 ? 10.183 -18.491 -30.515 1.00 75.25 338 ARG A CA 1
ATOM 2639 C C . ARG A 1 338 ? 8.788 -17.949 -30.791 1.00 75.25 338 ARG A C 1
ATOM 2641 O O . ARG A 1 338 ? 8.435 -16.890 -30.268 1.00 75.25 338 ARG A O 1
ATOM 2648 N N . LYS A 1 339 ? 8.021 -18.657 -31.618 1.00 75.12 339 LYS A N 1
ATOM 2649 C CA . LYS A 1 339 ? 6.660 -18.292 -32.034 1.00 75.12 339 LYS A CA 1
ATOM 2650 C C . LYS A 1 339 ? 5.713 -19.456 -31.775 1.00 75.12 339 LYS A C 1
ATOM 2652 O O . LYS A 1 339 ? 6.087 -20.608 -31.956 1.00 75.12 339 LYS A O 1
ATOM 2657 N N . TYR A 1 340 ? 4.493 -19.157 -31.341 1.00 74.44 340 TYR A N 1
ATOM 2658 C CA . TYR A 1 340 ? 3.417 -20.145 -31.323 1.00 74.44 340 TYR A CA 1
ATOM 2659 C C . TYR A 1 340 ? 2.630 -20.088 -32.635 1.00 74.44 340 TYR A C 1
ATOM 2661 O O . TYR A 1 340 ? 2.100 -19.037 -32.991 1.00 74.44 340 TYR A O 1
ATOM 2669 N N . PHE A 1 341 ? 2.518 -21.224 -33.310 1.00 71.06 341 PHE A N 1
ATOM 2670 C CA . PHE A 1 341 ? 1.692 -21.444 -34.488 1.00 71.06 341 PHE A CA 1
ATOM 2671 C C . PHE A 1 341 ? 0.469 -22.282 -34.102 1.00 71.06 341 PHE A C 1
ATOM 2673 O O . PHE A 1 341 ? 0.602 -23.295 -33.416 1.00 71.06 341 PHE A O 1
ATOM 2680 N N . ALA A 1 342 ? -0.724 -21.886 -34.560 1.00 70.75 342 ALA A N 1
ATOM 2681 C CA . ALA A 1 342 ? -1.980 -22.556 -34.205 1.00 70.75 342 ALA A CA 1
ATOM 2682 C C . ALA A 1 342 ? -1.965 -24.066 -34.508 1.00 70.75 342 ALA A C 1
ATOM 2684 O O . ALA A 1 342 ? -2.415 -24.855 -33.680 1.00 70.75 342 ALA A O 1
ATOM 2685 N N . ASP A 1 343 ? -1.375 -24.448 -35.643 1.00 76.56 343 ASP A N 1
ATOM 2686 C CA . ASP A 1 343 ? -1.365 -25.832 -36.130 1.00 76.56 343 ASP A CA 1
ATOM 2687 C C . ASP A 1 343 ? -0.091 -26.616 -35.762 1.00 76.56 343 ASP A C 1
ATOM 2689 O O . ASP A 1 343 ? -0.067 -27.838 -35.887 1.00 76.56 343 ASP A O 1
ATOM 2693 N N . HIS A 1 344 ? 0.967 -25.934 -35.299 1.00 67.81 344 HIS A N 1
ATOM 2694 C CA . HIS A 1 344 ? 2.301 -26.529 -35.091 1.00 67.81 344 HIS A CA 1
ATOM 2695 C C . HIS A 1 344 ? 2.842 -26.354 -33.662 1.00 67.81 344 HIS A C 1
ATOM 2697 O O . HIS A 1 344 ? 3.899 -26.880 -33.322 1.00 67.81 344 HIS A O 1
ATOM 2703 N N . GLY A 1 345 ? 2.108 -25.663 -32.787 1.00 73.75 345 GLY A N 1
ATOM 2704 C CA . GLY A 1 345 ? 2.552 -25.391 -31.427 1.00 73.75 345 GLY A CA 1
ATOM 2705 C C . GLY A 1 345 ? 3.696 -24.377 -31.389 1.00 73.75 345 GLY A C 1
ATOM 2706 O O . GLY A 1 345 ? 3.735 -23.432 -32.169 1.00 73.75 345 GLY A O 1
ATOM 2707 N N . VAL A 1 346 ? 4.610 -24.523 -30.431 1.00 75.00 346 VAL A N 1
ATOM 2708 C CA . VAL A 1 346 ? 5.742 -23.600 -30.267 1.00 75.00 346 VAL A CA 1
ATOM 2709 C C . VAL A 1 346 ? 6.891 -24.024 -31.179 1.00 75.00 346 VAL A C 1
ATOM 2711 O O . VAL A 1 346 ? 7.452 -25.097 -30.976 1.00 75.00 346 VAL A O 1
ATOM 2714 N N . CYS A 1 347 ? 7.287 -23.153 -32.104 1.00 77.50 347 CYS A N 1
ATOM 2715 C CA . CYS A 1 347 ? 8.451 -23.346 -32.962 1.00 77.50 347 CYS A CA 1
ATOM 2716 C C . CYS A 1 347 ? 9.552 -22.343 -32.614 1.00 77.50 347 CYS A C 1
ATOM 2718 O O . CYS A 1 347 ? 9.305 -21.152 -32.385 1.00 77.50 347 CYS A O 1
ATOM 2720 N N . ASP A 1 348 ? 10.780 -22.844 -32.599 1.00 81.94 348 ASP A N 1
ATOM 2721 C CA . ASP A 1 348 ? 11.994 -22.060 -32.436 1.00 81.94 348 ASP A CA 1
ATOM 2722 C C . ASP A 1 348 ? 12.551 -21.680 -33.824 1.00 81.94 348 ASP A C 1
ATOM 2724 O O . ASP A 1 348 ? 12.407 -22.417 -34.798 1.00 81.94 348 ASP A O 1
ATOM 2728 N N . GLY A 1 349 ? 13.154 -20.501 -33.931 1.00 86.31 349 GLY A N 1
ATOM 2729 C CA . GLY A 1 349 ? 13.735 -19.958 -35.156 1.00 86.31 349 GLY A CA 1
ATOM 2730 C C . GLY A 1 349 ? 14.845 -18.958 -34.861 1.00 86.31 349 GLY A C 1
ATOM 2731 O O . GLY A 1 349 ? 15.185 -18.722 -33.702 1.00 86.31 349 GLY A O 1
ATOM 2732 N N . PHE A 1 350 ? 15.440 -18.371 -35.894 1.00 89.19 350 PHE A N 1
ATOM 2733 C CA . PHE A 1 350 ? 16.577 -17.459 -35.752 1.00 89.19 350 PHE A CA 1
ATOM 2734 C C . PHE A 1 350 ? 16.489 -16.299 -36.738 1.00 89.19 350 PHE A C 1
ATOM 2736 O O . PHE A 1 350 ? 16.077 -16.485 -37.880 1.00 89.19 350 PHE A O 1
ATOM 2743 N N . LEU A 1 351 ? 16.923 -15.111 -36.306 1.00 89.12 351 LEU A N 1
ATOM 2744 C CA . LEU A 1 351 ? 17.106 -13.973 -37.210 1.00 89.12 351 LEU A CA 1
ATOM 2745 C C . LEU A 1 351 ? 18.257 -14.268 -38.179 1.00 89.12 351 LEU A C 1
ATOM 2747 O O . LEU A 1 351 ? 19.377 -14.535 -37.738 1.00 89.12 351 LEU A O 1
ATOM 2751 N N . GLU A 1 352 ? 18.023 -14.181 -39.485 1.00 91.25 352 GLU A N 1
ATOM 2752 C CA . GLU A 1 352 ? 19.046 -14.442 -40.503 1.00 91.25 352 GLU A CA 1
ATOM 2753 C C . GLU A 1 352 ? 19.581 -13.159 -41.130 1.00 91.25 352 GLU A C 1
ATOM 2755 O O . GLU A 1 352 ? 20.749 -12.802 -40.938 1.00 91.25 352 GLU A O 1
ATOM 2760 N N . THR A 1 353 ? 18.732 -12.463 -41.875 1.00 92.88 353 THR A N 1
ATOM 2761 C CA . THR A 1 353 ? 19.083 -11.285 -42.671 1.00 92.88 353 THR A CA 1
ATOM 2762 C C . THR A 1 353 ? 18.087 -10.166 -42.417 1.00 92.88 353 THR A C 1
ATOM 2764 O O . THR A 1 353 ? 16.954 -10.408 -42.006 1.00 92.88 353 THR A O 1
ATOM 2767 N N . LYS A 1 354 ? 18.530 -8.923 -42.623 1.00 92.31 354 LYS A N 1
ATOM 2768 C CA . LYS A 1 354 ? 17.656 -7.750 -42.612 1.00 92.31 354 LYS A CA 1
ATOM 2769 C C . LYS A 1 354 ? 17.465 -7.291 -44.051 1.00 92.31 354 LYS A C 1
ATOM 2771 O O . LYS A 1 354 ? 18.451 -7.058 -44.749 1.00 92.31 354 LYS A O 1
ATOM 2776 N N . GLU A 1 355 ? 16.219 -7.191 -44.480 1.00 94.12 355 GLU A N 1
ATOM 2777 C CA . GLU A 1 355 ? 15.828 -6.972 -45.872 1.00 94.12 355 GLU A CA 1
ATOM 2778 C C . GLU A 1 355 ? 14.713 -5.930 -45.940 1.00 94.12 355 GLU A C 1
ATOM 2780 O O . GLU A 1 355 ? 13.969 -5.747 -44.978 1.00 94.12 355 GLU A O 1
ATOM 2785 N N . ARG A 1 356 ? 14.594 -5.235 -47.075 1.00 93.25 356 ARG A N 1
ATOM 2786 C CA . ARG A 1 356 ? 13.441 -4.371 -47.336 1.00 93.25 356 ARG A CA 1
ATOM 2787 C C . ARG A 1 356 ? 12.316 -5.191 -47.938 1.00 93.25 356 ARG A C 1
ATOM 2789 O O . ARG A 1 356 ? 12.503 -5.781 -48.999 1.00 93.25 356 ARG A O 1
ATOM 2796 N N . VAL A 1 357 ? 11.169 -5.187 -47.275 1.00 91.31 357 VAL A N 1
ATOM 2797 C CA . VAL A 1 357 ? 9.961 -5.898 -47.705 1.00 91.31 357 VAL A CA 1
ATOM 2798 C C . VAL A 1 357 ? 8.748 -4.984 -47.607 1.00 91.31 357 VAL A C 1
ATOM 2800 O O . VAL A 1 357 ? 8.794 -3.967 -46.910 1.00 91.31 357 VAL A O 1
ATOM 2803 N N . ASP A 1 358 ? 7.670 -5.332 -48.310 1.00 90.50 358 ASP A N 1
ATOM 2804 C CA . ASP A 1 358 ? 6.382 -4.669 -48.109 1.00 90.50 358 ASP A CA 1
ATOM 2805 C C . ASP A 1 358 ? 5.899 -4.939 -46.680 1.00 90.50 358 ASP A C 1
ATOM 2807 O O . ASP A 1 358 ? 5.863 -6.082 -46.220 1.00 90.50 358 ASP A O 1
ATOM 2811 N N . SER A 1 359 ? 5.611 -3.860 -45.968 1.00 84.69 359 SER A N 1
ATOM 2812 C CA . SER A 1 359 ? 5.322 -3.859 -44.544 1.00 84.69 359 SER A CA 1
ATOM 2813 C C . SER A 1 359 ? 3.996 -4.554 -44.256 1.00 84.69 359 SER A C 1
ATOM 2815 O O . SER A 1 359 ? 2.946 -4.180 -44.784 1.00 84.69 359 SER A O 1
ATOM 2817 N N . THR A 1 360 ? 4.036 -5.537 -43.359 1.00 79.81 360 THR A N 1
ATOM 2818 C CA . THR A 1 360 ? 2.848 -6.223 -42.836 1.00 79.81 360 THR A CA 1
ATOM 2819 C C . THR A 1 360 ? 2.050 -5.310 -41.907 1.00 79.81 360 THR A C 1
ATOM 2821 O O . THR A 1 360 ? 0.818 -5.347 -41.913 1.00 79.81 360 THR A O 1
ATOM 2824 N N . LEU A 1 361 ? 2.732 -4.443 -41.147 1.00 79.00 361 LEU A N 1
ATOM 2825 C CA . LEU A 1 361 ? 2.104 -3.484 -40.233 1.00 79.00 361 LEU A CA 1
ATOM 2826 C C . LEU A 1 361 ? 1.547 -2.238 -40.939 1.00 79.00 361 LEU A C 1
ATOM 2828 O O . LEU A 1 361 ? 0.573 -1.641 -40.473 1.00 79.00 361 LEU A O 1
ATOM 2832 N N . TYR A 1 362 ? 2.158 -1.833 -42.052 1.00 84.19 362 TYR A N 1
ATOM 2833 C CA . TYR A 1 362 ? 1.853 -0.607 -42.787 1.00 84.19 362 TYR A CA 1
ATOM 2834 C C . TYR A 1 362 ? 1.749 -0.898 -44.296 1.00 84.19 362 TYR A C 1
ATOM 2836 O O . TYR A 1 362 ? 2.646 -0.522 -45.053 1.00 84.19 362 TYR A O 1
ATOM 2844 N N . PRO A 1 363 ? 0.650 -1.529 -44.755 1.00 85.06 363 PRO A N 1
ATOM 2845 C CA . PRO A 1 363 ? 0.521 -2.008 -46.131 1.00 85.06 363 PRO A CA 1
ATOM 2846 C C . PRO A 1 363 ? 0.821 -0.941 -47.192 1.00 85.06 363 PRO A C 1
ATOM 2848 O O . PRO A 1 363 ? 0.297 0.178 -47.127 1.00 85.06 363 PRO A O 1
ATOM 2851 N N . GLY A 1 364 ? 1.629 -1.299 -48.195 1.00 86.94 364 GLY A N 1
ATOM 2852 C CA . GLY A 1 364 ? 2.042 -0.403 -49.279 1.00 86.94 364 GLY A CA 1
ATOM 2853 C C . GLY A 1 364 ? 3.265 0.459 -48.952 1.00 86.94 364 GLY A C 1
ATOM 2854 O O . GLY A 1 364 ? 3.543 1.420 -49.675 1.00 86.94 364 GLY A O 1
ATOM 2855 N N . GLN A 1 365 ? 3.985 0.150 -47.871 1.00 89.75 365 GLN A N 1
ATOM 2856 C CA . GLN A 1 365 ? 5.244 0.796 -47.506 1.00 89.75 365 GLN A CA 1
ATOM 2857 C C . GLN A 1 365 ? 6.363 -0.238 -47.430 1.00 89.75 365 GLN A C 1
ATOM 2859 O O . GLN A 1 365 ? 6.267 -1.201 -46.682 1.00 89.75 365 GLN A O 1
ATOM 2864 N N . GLU A 1 366 ? 7.477 -0.000 -48.123 1.00 92.44 366 GLU A N 1
ATOM 2865 C CA . GLU A 1 366 ? 8.671 -0.825 -47.934 1.00 92.44 366 GLU A CA 1
ATOM 2866 C C . GLU A 1 366 ? 9.397 -0.446 -46.640 1.00 92.44 366 GLU A C 1
ATOM 2868 O O . GLU A 1 366 ? 9.803 0.709 -46.452 1.00 92.44 366 GLU A O 1
ATOM 2873 N N . ARG A 1 367 ? 9.602 -1.426 -45.758 1.00 91.56 367 ARG A N 1
ATOM 2874 C CA . ARG A 1 367 ? 10.292 -1.248 -44.475 1.00 91.56 367 ARG A CA 1
ATOM 2875 C C . ARG A 1 367 ? 11.326 -2.343 -44.252 1.00 91.56 367 ARG A C 1
ATOM 2877 O O . ARG A 1 367 ? 11.272 -3.407 -44.862 1.00 91.56 367 ARG A O 1
ATOM 2884 N N . ASP A 1 368 ? 12.298 -2.053 -43.391 1.00 92.75 368 ASP A N 1
ATOM 2885 C CA . ASP A 1 368 ? 13.318 -3.033 -43.030 1.00 92.75 368 ASP A CA 1
ATOM 2886 C C . ASP A 1 368 ? 12.720 -4.073 -42.071 1.00 92.75 368 ASP A C 1
ATOM 2888 O O . ASP A 1 368 ? 12.319 -3.733 -40.953 1.00 92.75 368 ASP A O 1
ATOM 2892 N N . ALA A 1 369 ? 12.739 -5.337 -42.475 1.00 91.44 369 ALA A N 1
ATOM 2893 C CA . ALA A 1 369 ? 12.300 -6.478 -41.686 1.00 91.44 369 ALA A CA 1
ATOM 2894 C C . ALA A 1 369 ? 13.420 -7.515 -41.555 1.00 91.44 369 ALA A C 1
ATOM 2896 O O . ALA A 1 369 ? 14.314 -7.615 -42.396 1.00 91.44 369 ALA A O 1
ATOM 2897 N N . TRP A 1 370 ? 13.385 -8.286 -40.476 1.00 92.25 370 TRP A N 1
ATOM 2898 C CA . TRP A 1 370 ? 14.238 -9.448 -40.285 1.00 92.25 370 TRP A CA 1
ATOM 2899 C C . TRP A 1 370 ? 13.582 -10.688 -40.873 1.00 92.25 370 TRP A C 1
ATOM 2901 O O . TRP A 1 370 ? 12.457 -11.013 -40.504 1.00 92.25 370 TRP A O 1
ATOM 2911 N N . LEU A 1 371 ? 14.312 -11.422 -41.705 1.00 93.75 371 LEU A N 1
ATOM 2912 C CA . LEU A 1 371 ? 13.956 -12.788 -42.061 1.00 93.75 371 LEU A CA 1
ATOM 2913 C C . LEU A 1 371 ? 14.191 -13.691 -40.844 1.00 93.75 371 LEU A C 1
ATOM 2915 O O . LEU A 1 371 ? 15.314 -13.777 -40.332 1.00 93.75 371 LEU A O 1
ATOM 2919 N N . VAL A 1 372 ? 13.135 -14.348 -40.374 1.00 90.44 372 VAL A N 1
ATOM 2920 C CA . VAL A 1 372 ? 13.196 -15.397 -39.356 1.00 90.44 372 VAL A CA 1
ATOM 2921 C C . VAL A 1 372 ? 13.060 -16.742 -40.045 1.00 90.44 372 VAL A C 1
ATOM 2923 O O . VAL A 1 372 ? 12.064 -16.987 -40.717 1.00 90.44 372 VAL A O 1
ATOM 2926 N N . THR A 1 373 ? 14.035 -17.620 -39.821 1.00 91.25 373 THR A N 1
ATOM 2927 C CA . THR A 1 373 ? 13.997 -19.010 -40.290 1.00 91.25 373 THR A CA 1
ATOM 2928 C C . THR A 1 373 ? 13.755 -19.933 -39.101 1.00 91.25 373 THR A C 1
ATOM 2930 O O . THR A 1 373 ? 14.526 -19.921 -38.136 1.00 91.25 373 THR A O 1
ATOM 2933 N N . TYR A 1 374 ? 12.669 -20.700 -39.152 1.00 88.81 374 TYR A N 1
ATOM 2934 C CA . TYR A 1 374 ? 12.260 -21.656 -38.124 1.00 88.81 374 TYR A CA 1
ATOM 2935 C C . TYR A 1 374 ? 12.906 -23.031 -38.339 1.00 88.81 374 TYR A C 1
ATOM 2937 O O . TYR A 1 374 ? 13.381 -23.355 -39.427 1.00 88.81 374 TYR A O 1
ATOM 2945 N N . GLU A 1 375 ? 12.948 -23.850 -37.286 1.00 86.62 375 GLU A N 1
ATOM 2946 C CA . GLU A 1 375 ? 13.564 -25.188 -37.311 1.00 86.62 375 GLU A CA 1
ATOM 2947 C C . GLU A 1 375 ? 12.926 -26.148 -38.334 1.00 86.62 375 GLU A C 1
ATOM 2949 O O . GLU A 1 375 ? 13.595 -27.060 -38.819 1.00 86.62 375 GLU A O 1
ATOM 2954 N N . ASP A 1 376 ? 11.662 -25.931 -38.698 1.00 84.12 376 ASP A N 1
ATOM 2955 C CA . ASP A 1 376 ? 10.939 -26.683 -39.733 1.00 84.12 376 ASP A CA 1
ATOM 2956 C C . ASP A 1 376 ? 11.202 -26.172 -41.165 1.00 84.12 376 ASP A C 1
ATOM 2958 O O . ASP A 1 376 ? 10.659 -26.711 -42.131 1.00 84.12 376 ASP A O 1
ATOM 2962 N N . GLY A 1 377 ? 12.054 -25.153 -41.314 1.00 85.88 377 GLY A N 1
ATOM 2963 C CA . GLY A 1 377 ? 12.369 -24.505 -42.584 1.00 85.88 377 GLY A CA 1
ATOM 2964 C C . GLY A 1 377 ? 11.357 -23.442 -43.014 1.00 85.88 377 GLY A C 1
ATOM 2965 O O . GLY A 1 377 ? 11.540 -22.848 -44.078 1.00 85.88 377 GLY A O 1
ATOM 2966 N N . HIS A 1 378 ? 10.313 -23.174 -42.220 1.00 88.00 378 HIS A N 1
ATOM 2967 C CA . HIS A 1 378 ? 9.412 -22.055 -42.472 1.00 88.00 378 HIS A CA 1
ATOM 2968 C C . HIS A 1 378 ? 10.160 -20.725 -42.332 1.00 88.00 378 HIS A C 1
ATOM 2970 O O . HIS A 1 378 ? 11.054 -20.579 -41.495 1.00 88.00 378 HIS A O 1
ATOM 2976 N N . GLN A 1 379 ? 9.792 -19.750 -43.158 1.00 91.69 379 GLN A N 1
ATOM 2977 C CA . GLN A 1 379 ? 10.420 -18.437 -43.195 1.00 91.69 379 GLN A CA 1
ATOM 2978 C C . GLN A 1 379 ? 9.363 -17.343 -43.209 1.00 91.69 379 GLN A C 1
ATOM 2980 O O . GLN A 1 379 ? 8.375 -17.442 -43.937 1.00 91.69 379 GLN A O 1
ATOM 2985 N N . GLU A 1 380 ? 9.595 -16.295 -42.428 1.00 90.81 380 GLU A N 1
ATOM 2986 C CA . GLU A 1 380 ? 8.695 -15.149 -42.329 1.00 90.81 380 GLU A CA 1
ATOM 2987 C C . GLU A 1 380 ? 9.493 -13.880 -42.026 1.00 90.81 380 GLU A C 1
ATOM 2989 O O . GLU A 1 380 ? 10.514 -13.919 -41.331 1.00 90.81 380 GLU A O 1
ATOM 2994 N N . HIS A 1 381 ? 9.043 -12.750 -42.565 1.00 90.44 381 HIS A N 1
ATOM 2995 C CA . HIS A 1 381 ? 9.649 -11.448 -42.311 1.00 90.44 381 HIS A CA 1
ATOM 2996 C C . HIS A 1 381 ? 8.955 -10.763 -41.140 1.00 90.44 381 HIS A C 1
ATOM 2998 O O . HIS A 1 381 ? 7.732 -10.696 -41.102 1.00 90.44 381 HIS A O 1
ATOM 3004 N N . PHE A 1 382 ? 9.748 -10.211 -40.222 1.00 87.31 382 PHE A N 1
ATOM 3005 C CA . PHE A 1 382 ? 9.249 -9.429 -39.097 1.00 87.31 382 PHE A CA 1
ATOM 3006 C C . PHE A 1 382 ? 9.902 -8.066 -39.022 1.00 87.31 382 PHE A C 1
ATOM 3008 O O . PHE A 1 382 ? 11.126 -7.938 -38.907 1.00 87.31 382 PHE A O 1
ATOM 3015 N N . GLU A 1 383 ? 9.080 -7.032 -38.991 1.00 88.56 383 GLU A N 1
ATOM 3016 C CA . GLU A 1 383 ? 9.527 -5.710 -38.607 1.00 88.56 383 GLU A CA 1
ATOM 3017 C C . GLU A 1 383 ? 10.030 -5.723 -37.160 1.00 88.56 383 GLU A C 1
ATOM 3019 O O . GLU A 1 383 ? 9.576 -6.466 -36.286 1.00 88.56 383 GLU A O 1
ATOM 3024 N N . GLU A 1 384 ? 10.994 -4.853 -36.873 1.00 84.19 384 GLU A N 1
ATOM 3025 C CA . GLU A 1 384 ? 11.544 -4.718 -35.524 1.00 84.19 384 GLU A CA 1
ATOM 3026 C C . GLU A 1 384 ? 10.464 -4.358 -34.484 1.00 84.19 384 GLU A C 1
ATOM 3028 O O . GLU A 1 384 ? 10.545 -4.779 -33.329 1.00 84.19 384 GLU A O 1
ATOM 3033 N N . GLU A 1 385 ? 9.423 -3.631 -34.898 1.00 82.56 385 GLU A N 1
ATOM 3034 C CA . GLU A 1 385 ? 8.257 -3.322 -34.068 1.00 82.56 385 GLU A CA 1
ATOM 3035 C C . GLU A 1 385 ? 7.467 -4.588 -33.678 1.00 82.56 385 GLU A C 1
ATOM 3037 O O . GLU A 1 385 ? 7.079 -4.739 -32.516 1.00 82.56 385 GLU A O 1
ATOM 3042 N N . GLU A 1 386 ? 7.304 -5.547 -34.593 1.00 79.44 386 GLU A N 1
ATOM 3043 C CA . GLU A 1 386 ? 6.624 -6.829 -34.346 1.00 79.44 386 GLU A CA 1
ATOM 3044 C C . GLU A 1 386 ? 7.437 -7.696 -33.376 1.00 79.44 386 GLU A C 1
ATOM 3046 O O . GLU A 1 386 ? 6.924 -8.161 -32.353 1.00 79.44 386 GLU A O 1
ATOM 3051 N N . LEU A 1 387 ? 8.750 -7.810 -33.617 1.00 78.00 387 LEU A N 1
ATOM 3052 C CA . LEU A 1 387 ? 9.664 -8.576 -32.760 1.00 78.00 387 LEU A CA 1
ATOM 3053 C C . LEU A 1 387 ? 9.717 -8.044 -31.320 1.00 78.00 387 LEU A C 1
ATOM 3055 O O . LEU A 1 387 ? 9.881 -8.817 -30.371 1.00 78.00 387 LEU A O 1
ATOM 3059 N N . ARG A 1 388 ? 9.595 -6.723 -31.136 1.00 77.50 388 ARG A N 1
ATOM 3060 C CA . ARG A 1 388 ? 9.670 -6.078 -29.815 1.00 77.50 388 ARG A CA 1
ATOM 3061 C C . ARG A 1 388 ? 8.323 -6.030 -29.095 1.00 77.50 388 ARG A C 1
ATOM 3063 O O . ARG A 1 388 ? 8.290 -6.184 -27.869 1.00 77.50 388 ARG A O 1
ATOM 3070 N N . SER A 1 389 ? 7.226 -5.829 -29.824 1.00 67.31 389 SER A N 1
ATOM 3071 C CA . SER A 1 389 ? 5.880 -5.711 -29.247 1.00 67.31 389 SER A CA 1
ATOM 3072 C C . SER A 1 389 ? 5.353 -7.037 -28.693 1.00 67.31 389 SER A C 1
ATOM 3074 O O . SER A 1 389 ? 4.541 -7.035 -27.763 1.00 67.31 389 SER A O 1
ATOM 3076 N N . GLY A 1 390 ? 5.828 -8.170 -29.220 1.00 58.09 390 GLY A N 1
ATOM 3077 C CA . GLY A 1 390 ? 5.355 -9.492 -28.813 1.00 58.09 390 GLY A CA 1
ATOM 3078 C C . GLY A 1 390 ? 3.908 -9.780 -29.238 1.00 58.09 390 GLY A C 1
ATOM 3079 O O . GLY A 1 390 ? 3.358 -10.802 -28.830 1.00 58.09 390 GLY A O 1
ATOM 3080 N N . LYS A 1 391 ? 3.281 -8.875 -30.003 1.00 47.22 391 LYS A N 1
ATOM 3081 C CA . LYS A 1 391 ? 1.901 -8.949 -30.485 1.00 47.22 391 LYS A CA 1
ATOM 3082 C C . LYS A 1 391 ? 1.917 -8.825 -32.001 1.00 47.22 391 LYS A C 1
ATOM 3084 O O . LYS A 1 391 ? 2.404 -7.824 -32.511 1.00 47.22 391 LYS A O 1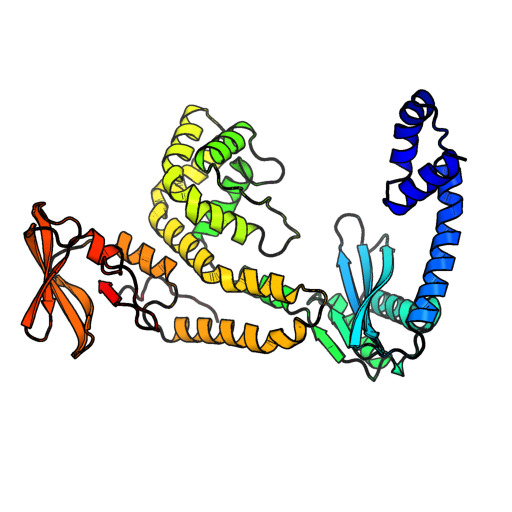
ATOM 3089 N N . ASP A 1 392 ? 1.288 -9.768 -32.685 1.00 39.72 392 ASP A N 1
ATOM 3090 C CA . ASP A 1 392 ? 0.838 -9.501 -34.046 1.00 39.72 392 ASP A CA 1
ATOM 3091 C C . ASP A 1 392 ? -0.122 -8.318 -34.061 1.00 39.72 392 ASP A C 1
ATOM 3093 O O . ASP A 1 392 ? -1.044 -8.220 -33.238 1.00 39.72 392 ASP A O 1
ATOM 3097 N N . GLY A 1 393 ? 0.078 -7.441 -35.037 1.00 32.06 393 GLY A N 1
ATOM 3098 C CA . GLY A 1 393 ? -0.918 -6.478 -35.461 1.00 32.06 393 GLY A CA 1
ATOM 3099 C C . GLY A 1 393 ? -2.119 -7.189 -36.086 1.00 32.06 393 GLY A C 1
ATOM 3100 O O . GLY A 1 393 ? -2.162 -7.380 -37.289 1.00 32.06 393 GLY A O 1
ATOM 3101 N N . ALA A 1 394 ? -3.119 -7.543 -35.276 1.00 23.95 394 ALA A N 1
ATOM 3102 C CA . ALA A 1 394 ? -4.522 -7.663 -35.684 1.00 23.95 394 ALA A CA 1
ATOM 3103 C C . ALA A 1 394 ? -5.446 -7.664 -34.447 1.00 23.95 394 ALA A C 1
ATOM 3105 O O . ALA A 1 394 ? -5.149 -8.243 -33.404 1.00 23.95 394 ALA A O 1
ATOM 3106 N N . THR A 1 395 ? -6.573 -6.961 -34.546 1.00 24.25 395 THR A N 1
ATOM 3107 C CA . THR A 1 395 ? -7.625 -6.788 -33.520 1.00 24.25 395 THR A CA 1
ATOM 3108 C C . THR A 1 395 ? -8.297 -8.148 -33.171 1.00 24.25 395 THR A C 1
ATOM 3110 O O . THR A 1 395 ? -8.255 -9.064 -33.988 1.00 24.25 395 THR A O 1
ATOM 3113 N N . PRO A 1 396 ? -8.878 -8.341 -31.964 1.00 31.86 396 PRO A N 1
ATOM 3114 C CA . PRO A 1 396 ? -8.923 -9.629 -31.269 1.00 31.86 396 PRO A CA 1
ATOM 3115 C C . PRO A 1 396 ? -10.132 -10.503 -31.625 1.00 31.86 396 PRO A C 1
ATOM 3117 O O . PRO A 1 396 ? -11.243 -10.000 -31.791 1.00 31.86 396 PRO A O 1
ATOM 3120 N N . ALA A 1 397 ? -9.942 -11.824 -31.579 1.00 23.20 397 ALA A N 1
ATOM 3121 C CA . ALA A 1 397 ? -11.025 -12.786 -31.397 1.00 23.20 397 ALA A CA 1
ATOM 3122 C C . ALA A 1 397 ? -10.965 -13.380 -29.980 1.00 23.20 397 ALA A C 1
ATOM 3124 O O . ALA A 1 397 ? -9.900 -13.593 -29.407 1.00 23.20 397 ALA A O 1
ATOM 3125 N N . GLN A 1 398 ? -12.149 -13.549 -29.404 1.00 28.53 398 GLN A N 1
ATOM 3126 C CA . GLN A 1 398 ? -12.429 -13.999 -28.045 1.00 28.53 398 GLN A CA 1
ATOM 3127 C C . GLN A 1 398 ? -11.753 -15.339 -27.708 1.00 28.53 398 GLN A C 1
ATOM 3129 O O . GLN A 1 398 ? -11.745 -16.247 -28.532 1.00 28.53 398 GLN A O 1
ATOM 3134 N N . GLY A 1 399 ? -11.293 -15.476 -26.461 1.00 29.23 399 GLY A N 1
ATOM 3135 C CA . GLY A 1 399 ? -10.882 -16.757 -25.880 1.00 29.23 399 GLY A CA 1
ATOM 3136 C C . GLY A 1 399 ? -9.376 -17.011 -25.931 1.00 29.23 399 GLY A C 1
ATOM 3137 O O . GLY A 1 399 ? -8.864 -17.604 -26.866 1.00 29.23 399 GLY A O 1
ATOM 3138 N N . ASP A 1 400 ? -8.689 -16.574 -24.878 1.00 36.78 400 ASP A N 1
ATOM 3139 C CA . ASP A 1 400 ? -7.591 -17.270 -24.186 1.00 36.78 400 ASP A CA 1
ATOM 3140 C C . ASP A 1 400 ? -6.294 -17.633 -24.955 1.00 36.78 400 ASP A C 1
ATOM 3142 O O . ASP A 1 400 ? -5.326 -18.064 -24.331 1.00 36.78 400 ASP A O 1
ATOM 3146 N N . GLY A 1 401 ? -6.192 -17.381 -26.261 1.00 34.69 401 GLY A N 1
ATOM 3147 C CA . GLY A 1 401 ? -4.991 -17.605 -27.071 1.00 34.69 401 GLY A CA 1
ATOM 3148 C C . GLY A 1 401 ? -4.274 -16.300 -27.407 1.00 34.69 401 GLY A C 1
ATOM 3149 O O . GLY A 1 401 ? -4.659 -15.596 -28.336 1.00 34.69 401 GLY A O 1
ATOM 3150 N N . LYS A 1 402 ? -3.215 -15.955 -26.664 1.00 31.25 402 LYS A N 1
ATOM 3151 C CA . LYS A 1 402 ? -2.322 -14.851 -27.054 1.00 31.25 402 LYS A CA 1
ATOM 3152 C C . LYS A 1 402 ? -1.259 -15.380 -28.028 1.00 31.25 402 LYS A C 1
ATOM 3154 O O . LYS A 1 402 ? -0.534 -16.293 -27.628 1.00 31.25 402 LYS A O 1
ATOM 3159 N N . PRO A 1 403 ? -1.109 -14.817 -29.244 1.00 33.94 403 PRO A N 1
ATOM 3160 C CA . PRO A 1 403 ? 0.070 -15.072 -30.061 1.00 33.94 403 PRO A CA 1
ATOM 3161 C C . PRO A 1 403 ? 1.302 -14.588 -29.294 1.00 33.94 403 PRO A C 1
ATOM 3163 O O . PRO A 1 403 ? 1.263 -13.570 -28.597 1.00 33.94 403 PRO A O 1
ATOM 3166 N N . LEU A 1 404 ? 2.368 -15.377 -29.353 1.00 37.16 404 LEU A N 1
ATOM 3167 C CA . LEU A 1 404 ? 3.536 -15.208 -28.508 1.00 37.16 404 LEU A CA 1
ATOM 3168 C C . LEU A 1 404 ? 4.769 -15.138 -29.402 1.00 37.16 404 LEU A C 1
ATOM 3170 O O . LEU A 1 404 ? 5.311 -16.170 -29.779 1.00 37.16 404 LEU A O 1
ATOM 3174 N N . TYR A 1 405 ? 5.185 -13.919 -29.743 1.00 41.69 405 TYR A N 1
ATOM 3175 C CA . TYR A 1 405 ? 6.479 -13.655 -30.372 1.00 41.69 405 TYR A CA 1
ATOM 3176 C C . TYR A 1 405 ? 7.509 -13.420 -29.283 1.00 41.69 405 TYR A C 1
ATOM 3178 O O . TYR A 1 405 ? 7.346 -12.546 -28.425 1.00 41.69 405 TYR A O 1
ATOM 3186 N N . ARG A 1 406 ? 8.572 -14.217 -29.281 1.00 50.88 406 ARG A N 1
ATOM 3187 C CA . ARG A 1 406 ? 9.641 -14.108 -28.290 1.00 50.88 406 ARG A CA 1
ATOM 3188 C C . ARG A 1 406 ? 10.975 -14.140 -28.982 1.00 50.88 406 ARG A C 1
ATOM 3190 O O . ARG A 1 406 ? 11.289 -15.124 -29.617 1.00 50.88 406 ARG A O 1
ATOM 3197 N N . ALA A 1 407 ? 11.805 -13.137 -28.776 1.00 37.31 407 ALA A N 1
ATOM 3198 C CA . ALA A 1 407 ? 13.226 -13.321 -28.975 1.00 37.31 407 ALA A CA 1
ATOM 3199 C C . ALA A 1 4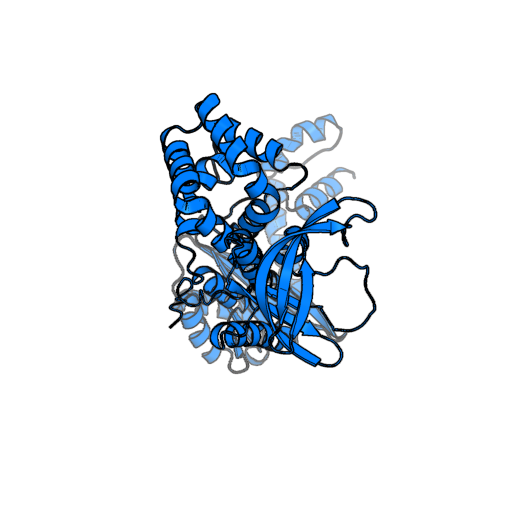07 ? 13.841 -13.861 -27.677 1.00 37.31 407 ALA A C 1
ATOM 3201 O O . ALA A 1 407 ? 13.882 -13.166 -26.664 1.00 37.31 407 ALA A O 1
ATOM 3202 N N . THR A 1 408 ? 14.261 -15.122 -27.672 1.00 34.62 408 THR A N 1
ATOM 3203 C CA . THR A 1 408 ? 14.923 -15.762 -26.533 1.00 34.62 408 THR A CA 1
ATOM 3204 C C . THR A 1 408 ? 16.434 -15.640 -26.676 1.00 34.62 408 THR A C 1
ATOM 3206 O O . THR A 1 408 ? 17.060 -16.426 -27.376 1.00 34.62 408 THR A O 1
ATOM 3209 N N . THR A 1 409 ? 17.054 -14.719 -25.946 1.00 32.62 409 THR A N 1
ATOM 3210 C CA . THR A 1 409 ? 18.441 -14.925 -25.508 1.00 32.62 409 THR A CA 1
ATOM 3211 C C . THR A 1 409 ? 18.373 -15.422 -24.071 1.00 32.62 409 THR A C 1
ATOM 3213 O O . THR A 1 409 ? 17.676 -14.823 -23.254 1.00 32.62 409 THR A O 1
ATOM 3216 N N . VAL A 1 410 ? 19.052 -16.528 -23.758 1.00 32.19 410 VAL A N 1
ATOM 3217 C CA . VAL A 1 410 ? 19.197 -17.049 -22.391 1.00 32.19 410 VAL A CA 1
ATOM 3218 C C . VAL A 1 410 ? 19.874 -15.972 -21.536 1.00 32.19 410 VAL A C 1
ATOM 3220 O O . VAL A 1 410 ? 21.095 -15.883 -21.473 1.00 32.19 410 VAL A O 1
ATOM 3223 N N . VAL A 1 411 ? 19.077 -15.113 -20.904 1.00 30.78 411 VAL A N 1
ATOM 3224 C CA . VAL A 1 411 ? 19.522 -14.132 -19.904 1.00 30.78 411 VAL A CA 1
ATOM 3225 C C . VAL A 1 411 ? 18.826 -14.459 -18.586 1.00 30.78 411 VAL A C 1
ATOM 3227 O O . VAL A 1 411 ? 18.223 -13.628 -17.916 1.00 30.78 411 VAL A O 1
ATOM 3230 N N . THR A 1 412 ? 18.931 -15.724 -18.193 1.00 29.70 412 THR A N 1
ATOM 3231 C CA . THR A 1 412 ? 18.500 -16.238 -16.888 1.00 29.70 412 THR A CA 1
ATOM 3232 C C . THR A 1 412 ? 19.441 -15.806 -15.753 1.00 29.70 412 THR A C 1
ATOM 3234 O O . THR A 1 412 ? 19.200 -16.110 -14.590 1.00 29.70 412 THR A O 1
ATOM 3237 N N . THR A 1 413 ? 20.511 -15.061 -16.054 1.00 27.61 413 THR A N 1
ATOM 3238 C CA . THR A 1 413 ? 21.582 -14.755 -15.090 1.00 27.61 413 THR A CA 1
ATOM 3239 C C . THR A 1 413 ? 21.430 -13.404 -14.373 1.00 27.61 413 THR A C 1
ATOM 3241 O O . THR A 1 413 ? 22.082 -13.189 -13.356 1.00 27.61 413 THR A O 1
ATOM 3244 N N . LEU A 1 414 ? 20.563 -12.488 -14.834 1.00 28.06 414 LEU A N 1
ATOM 3245 C CA . LEU A 1 414 ? 20.470 -11.112 -14.291 1.00 28.06 414 LEU A CA 1
ATOM 3246 C C . LEU A 1 414 ? 19.420 -10.903 -13.182 1.00 28.06 414 LEU A C 1
ATOM 3248 O O . LEU A 1 414 ? 19.359 -9.829 -12.571 1.00 28.06 414 LEU A O 1
ATOM 3252 N N . LEU A 1 415 ? 18.623 -11.931 -12.887 1.00 32.06 415 LEU A N 1
ATOM 3253 C CA . LEU A 1 415 ? 17.624 -11.939 -11.819 1.00 32.06 415 LEU A CA 1
ATOM 3254 C C . LEU A 1 415 ? 17.863 -13.138 -10.897 1.00 32.06 415 LEU A C 1
ATOM 3256 O O . LEU A 1 415 ? 17.008 -14.001 -10.732 1.00 32.06 415 LEU A O 1
ATOM 3260 N N . HIS A 1 416 ? 19.036 -13.181 -10.258 1.00 30.55 416 HIS A N 1
ATOM 3261 C CA . HIS A 1 416 ? 19.217 -13.976 -9.043 1.00 30.55 416 HIS A CA 1
ATOM 3262 C C . HIS A 1 416 ? 18.342 -13.362 -7.936 1.00 30.55 416 HIS A C 1
ATOM 3264 O O . HIS A 1 416 ? 18.804 -12.586 -7.101 1.00 30.55 416 HIS A O 1
ATOM 3270 N N . TRP A 1 417 ? 17.047 -13.678 -7.950 1.00 34.97 417 TRP A N 1
ATOM 3271 C CA . TRP A 1 417 ? 16.165 -13.483 -6.808 1.00 34.97 417 TRP A CA 1
ATOM 3272 C C . TRP A 1 417 ? 16.638 -14.433 -5.708 1.00 34.97 417 TRP A C 1
ATOM 3274 O O . TRP A 1 417 ? 16.206 -15.581 -5.619 1.00 34.97 417 TRP A O 1
ATOM 3284 N N . ARG A 1 418 ? 17.549 -13.965 -4.851 1.00 25.09 418 ARG A N 1
ATOM 3285 C CA . ARG A 1 418 ? 17.760 -14.584 -3.541 1.00 25.09 418 ARG A CA 1
ATOM 3286 C C . ARG A 1 418 ? 16.562 -14.235 -2.653 1.00 25.09 418 ARG A C 1
ATOM 3288 O O . ARG A 1 418 ? 16.656 -13.378 -1.787 1.00 25.09 418 ARG A O 1
ATOM 3295 N N . MET A 1 419 ? 15.428 -14.889 -2.900 1.00 27.34 419 MET A N 1
ATOM 3296 C CA . MET A 1 419 ? 14.397 -15.090 -1.881 1.00 27.34 419 MET A CA 1
ATOM 3297 C C . MET A 1 419 ? 14.561 -16.501 -1.316 1.00 27.34 419 MET A C 1
ATOM 3299 O O . MET A 1 419 ? 13.900 -17.444 -1.757 1.00 27.34 419 MET A O 1
ATOM 3303 N N . LEU A 1 420 ? 15.481 -16.617 -0.361 1.00 26.89 420 LEU A N 1
ATOM 3304 C CA . LEU A 1 420 ? 15.449 -17.613 0.706 1.00 26.89 420 LEU A CA 1
ATOM 3305 C C . LEU A 1 420 ? 15.524 -16.860 2.030 1.00 26.89 420 LEU A C 1
ATOM 3307 O O . LEU A 1 420 ? 16.463 -16.042 2.164 1.00 26.89 420 LEU A O 1
#

Organism: Prymnesium parvum (NCBI:txid97485)

Foldseek 3Di:
DQAVVVLVVCVVVVPPLVVLVVCQVVCVVVVYHYDHSVVSVVCVVVVVVVVLVVLLVVCPPFQKAKEWDWDCPPAIWIWIKIWTQDPVRDIDIDTQDIDGDRDDQALVNVLVVVVCSQCPSSVHDLQSYQEYEYEPDPSPVSNVVVSCVSNVNYDYHYQLLNVLLVVVVPPDQPLLVLLPVLCQQQAAHPNHQPVLNVLQPVQQPPDDAAHDDPPDRCSVLSNLLSCLPRNLVCVVVSLVVCVVVVTPVPSSVSNVCSCVPPVLSSNLSSLQSVLCVLSVVLSVQSVDPGVSVVVSVVSVVVVVVLVVCVVVVPPCSSVSNQLSVLVPDDQDWFQKKWWQDPVPGIWIWTFHDWDFDQDPQDGPDTDTWTWIATPVRDIDTHDSCCLNVQQPPDDDDDDDDGIGIYRDDPPVPPDPPPPD

Sequence (420 aa):
MPTARTHAQLLASGTPLSVCDKFRPLLQRAGFALTDSSHLKVFIPRIEETEVKRLKKELDGQYISISFDGTTRLGEAICCTTRWCSATFELEKRLLDVTTVEKHVDHKGLATHLADLVQRRRGIAASKMIGITRDSASTNGAACGRLLGIFSNAVDLLCCCHTLNNMGERIDLPTLREFRTPWLELVGGRNPHAGAKILWKSAVAPASVPGFSNVRWHSWAEITFVIAEAGMPCLGDFIRKLNEYEYGSATRAQLTNIYNTKSDRLRLELAAMCDMRILVRTTYELEGDRLEILLAYDRIQVLRSMGESIKSMADGVLPNVDACLRYFMELKRGVKIRKYFADHGVCDGFLETKERVDSTLYPGQERDAWLVTYEDGHQEHFEEEELRSGKDGATPAQGDGKPLYRATTVVTTLLHWRML

Secondary structure (DSSP, 8-state):
-HHHHHHHHHHHTT--HHHHHHHHHHHHHTT-----HHHHHTHHHHHHHHHHHHHHHHHTT--EEEEEEEE-BTBEEEEEEEEEE-TTSPEEEEEEEEEEESSPPPHHHHHHHHHHIIIIIS---GGGEEEEEE-S-HHHHHHHHHHHHH-TTPEEEE-HHHHHHHHHHT---HHHHHHHHHHIIIIISSS--HHHHHHHHHHSTTPPPPPP-SSSTTHHHHHHHHIIIIIHHHHHHHHHHHHHTTTTHHHHHHHHHHHHHHHHHHHHHHHHHHHTHHHHHHHHHHT-SSSGGGGHHHHHHHHHHHHHHHHTT-TTSSHHHHHHHHHHS---TT-EEEEEETTTEEEEEEEEEEEEEE-SSSTT-EEEEEEEEETTS-EEEEEHHHHHH-S-SS---SSS----EEEE---TTS------

InterPro domains:
  IPR012337 Ribonuclease H-like superfamily [SSF53098] (53-221)